Protein AF-0000000071787409 (afdb_homodimer)

Solvent-accessible surface area (backbone atoms only — not comparable to full-atom values): 23317 Å² total; per-residue (Å²): 134,88,81,73,80,70,86,72,80,82,72,90,63,82,72,82,90,47,89,62,49,61,48,17,50,48,37,31,58,46,39,42,51,20,50,46,18,20,45,41,45,39,50,51,53,50,37,60,71,74,30,92,80,53,79,80,55,63,77,54,65,66,53,66,60,54,74,80,38,68,48,27,45,28,8,42,43,54,35,57,45,56,38,66,57,50,63,77,43,40,67,61,53,49,51,45,46,62,70,66,55,61,41,92,86,47,35,63,58,53,50,49,53,53,52,51,60,63,45,66,90,48,87,52,69,21,50,53,51,49,49,52,51,49,46,44,52,52,27,50,54,37,36,76,71,70,41,78,70,43,52,60,53,40,41,48,50,53,27,52,48,31,52,74,69,41,46,19,41,56,36,36,74,56,66,29,68,69,50,50,60,75,59,64,52,61,45,43,52,51,47,42,49,52,48,24,53,54,46,49,47,53,46,52,48,46,71,73,56,66,110,133,88,80,75,78,70,87,68,77,82,71,89,63,82,72,84,90,48,88,60,49,60,48,17,50,50,37,32,58,45,38,43,50,20,50,47,18,20,44,43,44,39,49,51,52,49,37,60,71,74,28,91,79,54,78,80,56,64,76,54,65,66,54,67,59,55,76,82,38,69,49,27,45,30,9,41,44,54,34,57,45,57,37,67,58,50,63,77,41,41,67,59,53,50,51,45,46,62,71,67,56,62,41,93,86,48,35,62,58,52,49,51,55,52,52,50,61,64,46,66,88,49,86,51,68,21,49,52,52,49,50,53,51,50,46,44,53,51,27,51,54,36,37,76,70,71,42,78,69,41,53,62,54,40,42,48,52,53,28,50,48,31,53,72,70,42,45,19,43,55,36,35,76,57,66,29,67,70,51,49,61,78,60,63,53,61,46,45,50,50,47,42,50,52,48,23,54,54,47,48,46,52,47,54,49,46,70,72,55,66,108

Organism: Cervus elaphus hippelaphus (NCBI:txid46360)

Sequence (422 aa):
MASGQGPGPPGQGCGEPDPSSTSEEQVARDTEEVFRSYVFYRHQQEQEAEGAAAPTDPEMATLHPEPSSTMGQVGRQLAIIGDDINRRYDSEFQAMLQHLQPTAENAYEYFTKIASSLFESGINWGRVVALLGFGYRLALYVYQRGLTGFLGQVTRFVADFMLRRCIARWIAQRGGWVAALDLGNGPIRNVVIVLAVVLLGQFVVRRFFKSMASGQGPGPPGQGCGEPDPSSTSEEQVARDTEEVFRSYVFYRHQQEQEAEGAAAPTDPEMATLHPEPSSTMGQVGRQLAIIGDDINRRYDSEFQAMLQHLQPTAENAYEYFTKIASSLFESGINWGRVVALLGFGYRLALYVYQRGLTGFLGQVTRFVADFMLRRCIARWIAQRGGWVAALDLGNGPIRNVVIVLAVVLLGQFVVRRFFKS

pLDDT: mean 83.93, std 17.92, range [20.72, 97.75]

Nearest PDB structures (foldseek):
  7m5b-assembly2_C  TM=9.499E-01  e=1.109E-16  Homo sapiens
  5vwz-assembly1_A  TM=9.435E-01  e=1.532E-16  Homo sapiens
  8czg-assembly2_B  TM=9.681E-01  e=6.112E-16  Homo sapiens
  8czg-assembly4_D  TM=9.514E-01  e=3.060E-16  Homo sapiens
  7m5a-assembly1_A  TM=9.620E-01  e=7.698E-16  Homo sapiens

Foldseek 3Di:
DPPPPPDDDPDLPPDDPDVLVVQLVVLLVLLLLLLLLLLLLLVVLQDVVVDPPDPDLVLSVVSPRDCPDLSNLLSNLLNPACSVVCNVCVVVVLVVCVVVVDEPVCLLVVLLVVLCVLQVPHDDVLSLSVSSVVLSSSQVNRVVVPDPPVNVVSSVSSSVNCSRSCVSSVQSVVVHSSNSSPDHNVSNVVSVVVVVVVVVVVVCCCVPPVD/DCPPDPDDDPDLAPDDCDVLVVQLVVLLVLLLLLLLLLLLLLVVLQDVVVDPPDPDLVLSVVSPRDCPDLSNLLSNLLNPACSVVCNVCVVVVLVVCVVVVDEPVCLLVVLLVVLCVLQVPHDDVLSLSVSSVVLSSSQVNRVVVPDPPVNVVSSVSSSVNCSRSCVSSVQSVVVHSSNSSPDHNVSNVVSVVVVVVVVVVVVCCCVPPVD

InterPro domains:
  IPR002475 Bcl2-like [PS50062] (78-179)
  IPR020717 Apoptosis regulator, Bcl-2, BH1 motif, conserved site [PS01080] (118-136)
  IPR020726 Apoptosis regulator, Bcl-2, BH2 motif, conserved site [PS01258] (170-181)
  IPR020728 Apoptosis regulator, Bcl-2, BH3 motif, conserved site [PS01259] (74-88)
  IPR026298 Bcl-2 family [PR01862] (111-123)
  IPR026298 Bcl-2 family [PR01862] (124-152)
  IPR026298 Bcl-2 family [PR01862] (154-178)
  IPR026298 Bcl-2 family [PTHR11256] (10-198)
  IPR026298 Bcl-2 family [cd06845] (30-183)
  IPR036834 Bcl-2-like superfamily [G3DSA:1.10.437.10] (16-186)
  IPR036834 Bcl-2-like superfamily [SSF56854] (13-192)
  IPR046371 Bcl-2, Bcl-2 homology region 1-3 [PF00452] (78-177)
  IPR046371 Bcl-2, Bcl-2 homology region 1-3 [SM00337] (78-177)

Radius of gyration: 25.77 Å; Cα contacts (8 Å, |Δi|>4): 425; chains: 2; bounding box: 97×64×57 Å

Structure (mmCIF, N/CA/C/O backbone):
data_AF-0000000071787409-model_v1
#
loop_
_entity.id
_entity.type
_entity.pdbx_description
1 polymer 'Bcl-2 homologous antagonist/killer'
#
loop_
_atom_site.group_PDB
_atom_site.id
_atom_site.type_symbol
_atom_site.label_atom_id
_atom_site.label_alt_id
_atom_site.label_comp_id
_atom_site.label_asym_id
_atom_site.label_entity_id
_atom_site.label_seq_id
_atom_site.pdbx_PDB_ins_code
_atom_site.Cartn_x
_atom_site.Cartn_y
_atom_site.Cartn_z
_atom_site.occupancy
_atom_site.B_iso_or_equiv
_atom_site.auth_seq_id
_atom_site.auth_comp_id
_atom_site.auth_asym_id
_atom_site.auth_atom_id
_atom_site.pdbx_PDB_model_num
ATOM 1 N N . MET A 1 1 ? -44.688 20.656 -24.562 1 20.72 1 MET A N 1
ATOM 2 C CA . MET A 1 1 ? -44.781 20.469 -23.125 1 20.72 1 MET A CA 1
ATOM 3 C C . MET A 1 1 ? -43.375 20.469 -22.5 1 20.72 1 MET A C 1
ATOM 5 O O . MET A 1 1 ? -42.406 20.172 -23.172 1 20.72 1 MET A O 1
ATOM 9 N N . ALA A 1 2 ? -43.281 20.953 -21.094 1 26.25 2 ALA A N 1
ATOM 10 C CA . ALA A 1 2 ? -42.438 21.875 -20.375 1 26.25 2 ALA A CA 1
ATOM 11 C C . ALA A 1 2 ? -41.156 21.188 -19.906 1 26.25 2 ALA A C 1
ATOM 13 O O . ALA A 1 2 ? -41.188 20.25 -19.094 1 26.25 2 ALA A O 1
ATOM 14 N N . SER A 1 3 ? -40.094 20.969 -20.703 1 25.25 3 SER A N 1
ATOM 15 C CA . SER A 1 3 ? -38.844 20.203 -20.656 1 25.25 3 SER A CA 1
ATOM 16 C C . SER A 1 3 ? -37.969 20.625 -19.484 1 25.25 3 SER A C 1
ATOM 18 O O . SER A 1 3 ? -37.156 21.516 -19.625 1 25.25 3 SER A O 1
ATOM 20 N N . GLY A 1 4 ? -38.625 20.891 -18.281 1 27.28 4 GLY A N 1
ATOM 21 C CA . GLY A 1 4 ? -37.906 21.547 -17.188 1 27.28 4 GLY A CA 1
ATOM 22 C C . GLY A 1 4 ? -36.625 20.875 -16.828 1 27.28 4 GLY A C 1
ATOM 23 O O . GLY A 1 4 ? -36.531 19.641 -16.828 1 27.28 4 GLY A O 1
ATOM 24 N N . GLN A 1 5 ? -35.438 21.562 -17.016 1 28.45 5 GLN A N 1
ATOM 25 C CA . GLN A 1 5 ? -34 21.344 -16.797 1 28.45 5 GLN A CA 1
ATOM 26 C C . GLN A 1 5 ? -33.719 20.906 -15.359 1 28.45 5 GLN A C 1
ATOM 28 O O . GLN A 1 5 ? -34.125 21.578 -14.406 1 28.45 5 GLN A O 1
ATOM 33 N N . GLY A 1 6 ? -33.906 19.672 -15.008 1 30.31 6 GLY A N 1
ATOM 34 C CA . GLY A 1 6 ? -33.719 19.125 -13.672 1 30.31 6 GLY A CA 1
ATOM 35 C C . GLY A 1 6 ? -32.438 19.594 -13.008 1 30.31 6 GLY A C 1
ATOM 36 O O . GLY A 1 6 ? -31.531 20.078 -13.68 1 30.31 6 GLY A O 1
ATOM 37 N N . PRO A 1 7 ? -32.5 20.031 -11.68 1 36.06 7 PRO A N 1
ATOM 38 C CA . PRO A 1 7 ? -31.453 20.703 -10.898 1 36.06 7 PRO A CA 1
ATOM 39 C C . PRO A 1 7 ? -30.109 20 -10.984 1 36.06 7 PRO A C 1
ATOM 41 O O . PRO A 1 7 ? -30.047 18.797 -11.242 1 36.06 7 PRO A O 1
ATOM 44 N N . GLY A 1 8 ? -29.062 20.562 -11.602 1 32.53 8 GLY A N 1
ATOM 45 C CA . GLY A 1 8 ? -27.656 20.219 -11.766 1 32.53 8 GLY A CA 1
ATOM 46 C C . GLY A 1 8 ? -27.016 19.719 -10.484 1 32.53 8 GLY A C 1
ATOM 47 O O . GLY A 1 8 ? -27.594 19.844 -9.398 1 32.53 8 GLY A O 1
ATOM 48 N N . PRO A 1 9 ? -26.109 18.766 -10.461 1 36.03 9 PRO A N 1
ATOM 49 C CA . PRO A 1 9 ? -25.531 18.062 -9.32 1 36.03 9 PRO A CA 1
ATOM 50 C C . PRO A 1 9 ? -25.062 19 -8.211 1 36.03 9 PRO A C 1
ATOM 52 O O . PRO A 1 9 ? -24.719 20.156 -8.484 1 36.03 9 PRO A O 1
ATOM 55 N N . PRO A 1 10 ? -25.594 19.031 -6.996 1 37.06 10 PRO A N 1
ATOM 56 C CA . PRO A 1 10 ? -25.234 19.984 -5.938 1 37.06 10 PRO A CA 1
ATOM 57 C C . PRO A 1 10 ? -23.719 20.219 -5.855 1 37.06 10 PRO A C 1
ATOM 59 O O . PRO A 1 10 ? -22.938 19.328 -6.199 1 37.06 10 PRO A O 1
ATOM 62 N N . GLY A 1 11 ? -23.141 21.359 -6.199 1 35.88 11 GLY A N 1
ATOM 63 C CA . GLY A 1 11 ? -21.812 21.906 -6 1 35.88 11 GLY A CA 1
ATOM 64 C C . GLY A 1 11 ? -21.219 21.578 -4.637 1 35.88 11 GLY A C 1
ATOM 65 O O . GLY A 1 11 ? -21.953 21.438 -3.658 1 35.88 11 GLY A O 1
ATOM 66 N N . GLN A 1 12 ?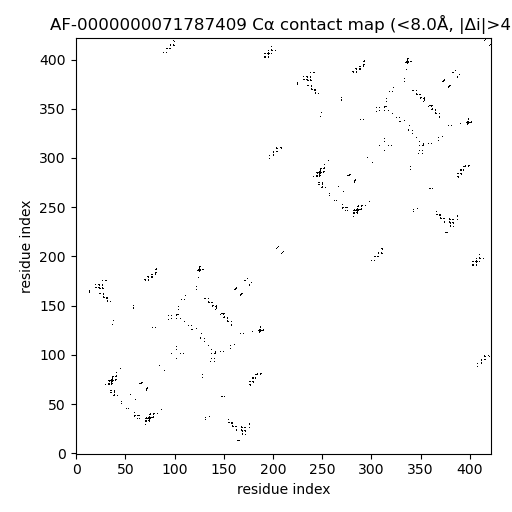 -20.188 20.781 -4.445 1 42.28 12 GLN A N 1
ATOM 67 C CA . GLN A 1 12 ? -19.453 20.281 -3.285 1 42.28 12 GLN A CA 1
ATOM 68 C C . GLN A 1 12 ? -19.312 21.375 -2.223 1 42.28 12 GLN A C 1
ATOM 70 O O . GLN A 1 12 ? -18.219 21.641 -1.729 1 42.28 12 GLN A O 1
ATOM 75 N N . GLY A 1 13 ? -19.781 22.594 -2.258 1 42.5 13 GLY A N 1
ATOM 76 C CA . GLY A 1 13 ? -19.75 23.656 -1.267 1 42.5 13 GLY A CA 1
ATOM 77 C C . GLY A 1 13 ? -20.219 23.219 0.102 1 42.5 13 GLY A C 1
ATOM 78 O O . GLY A 1 13 ? -20.984 22.25 0.218 1 42.5 13 GLY A O 1
ATOM 79 N N . CYS A 1 14 ? -19.141 23.359 1.232 1 53.94 14 CYS A N 1
ATOM 80 C CA . CYS A 1 14 ? -19.547 23.297 2.633 1 53.94 14 CYS A CA 1
ATOM 81 C C . CYS A 1 14 ? -20.922 23.922 2.828 1 53.94 14 CYS A C 1
ATOM 83 O O . CYS A 1 14 ? -21.141 25.078 2.467 1 53.94 14 CYS A O 1
ATOM 85 N N . GLY A 1 15 ? -21.953 23.406 2.539 1 46.09 15 GLY A N 1
ATOM 86 C CA . GLY A 1 15 ? -23.328 23.891 2.707 1 46.09 15 GLY A CA 1
ATOM 87 C C . GLY A 1 15 ? -23.469 24.875 3.859 1 46.09 15 GLY A C 1
ATOM 88 O O . GLY A 1 15 ? -22.516 25.125 4.59 1 46.09 15 GLY A O 1
ATOM 89 N N . GLU A 1 16 ? -24.766 25.312 4.406 1 47.59 16 GLU A N 1
ATOM 90 C CA . GLU A 1 16 ? -25.375 26.344 5.227 1 47.59 16 GLU A CA 1
ATOM 91 C C . GLU A 1 16 ? -24.812 26.328 6.645 1 47.59 16 GLU A C 1
ATOM 93 O O . GLU A 1 16 ? -24.5 25.266 7.184 1 47.59 16 GLU A O 1
ATOM 98 N N . PRO A 1 17 ? -24.469 27.547 7.387 1 48.78 17 PRO A N 1
ATOM 99 C CA . PRO A 1 17 ? -23.922 27.828 8.719 1 48.78 17 PRO A CA 1
ATOM 100 C C . PRO A 1 17 ? -24.75 27.188 9.836 1 48.78 17 PRO A C 1
ATOM 102 O O . PRO A 1 17 ? -25.906 27.547 10.055 1 48.78 17 PRO A O 1
ATOM 105 N N . ASP A 1 18 ? -25.125 26.031 9.922 1 51.03 18 ASP A N 1
ATOM 106 C CA . ASP A 1 18 ? -25.891 25.516 11.055 1 51.03 18 ASP A CA 1
ATOM 107 C C . ASP A 1 18 ? -25.016 25.406 12.305 1 51.03 18 ASP A C 1
ATOM 109 O O . ASP A 1 18 ? -23.797 25.438 12.219 1 51.03 18 ASP A O 1
ATOM 113 N N . PRO A 1 19 ? -25.5 25.25 13.609 1 53.78 19 PRO A N 1
ATOM 114 C CA . PRO A 1 19 ? -24.859 25.016 14.906 1 53.78 19 PRO A CA 1
ATOM 115 C C . PRO A 1 19 ? -23.547 24.266 14.773 1 53.78 19 PRO A C 1
ATOM 117 O O . PRO A 1 19 ? -22.75 24.25 15.719 1 53.78 19 PRO A O 1
ATOM 120 N N . SER A 1 20 ? -23.234 23.641 13.617 1 60.47 20 SER A N 1
ATOM 121 C CA . SER A 1 20 ? -22.078 22.844 13.242 1 60.47 20 SER A CA 1
ATOM 122 C C . SER A 1 20 ? -20.859 23.719 13.008 1 60.47 20 SER A C 1
ATOM 124 O O . SER A 1 20 ? -19.719 23.234 13.039 1 60.47 20 SER A O 1
ATOM 126 N N . SER A 1 21 ? -21.141 25.016 13.094 1 71.5 21 SER A N 1
ATOM 127 C CA . SER A 1 21 ? -20.078 25.969 12.766 1 71.5 21 SER A CA 1
ATOM 128 C C . SER A 1 21 ? -19.141 26.203 13.945 1 71.5 21 SER A C 1
ATOM 130 O O . SER A 1 21 ? -17.922 26.266 13.773 1 71.5 21 SER A O 1
ATOM 132 N N . THR A 1 22 ? -19.812 26.172 15.234 1 80.69 22 THR A N 1
ATOM 133 C CA . THR A 1 22 ? -18.969 26.391 16.406 1 80.69 22 THR A CA 1
ATOM 134 C C . THR A 1 22 ? -18.062 25.203 16.656 1 80.69 22 THR A C 1
ATOM 136 O O . THR A 1 22 ? -16.875 25.375 16.953 1 80.69 22 THR A O 1
ATOM 139 N N . SER A 1 23 ? -18.688 24.047 16.531 1 88.12 23 SER A N 1
ATOM 140 C CA . SER A 1 23 ? -17.891 22.859 16.766 1 88.12 23 SER A CA 1
ATOM 141 C C . SER A 1 23 ? -16.797 22.719 15.703 1 88.12 23 SER A C 1
ATOM 143 O O . SER A 1 23 ? -15.672 22.328 16.016 1 88.12 23 SER A O 1
ATOM 145 N N . GLU A 1 24 ? -17.156 23.125 14.555 1 89.12 24 GLU A N 1
ATOM 146 C CA . GLU A 1 24 ? -16.203 23.078 13.453 1 89.12 24 GLU A CA 1
ATOM 147 C C . GLU A 1 24 ? -15.039 24.031 13.688 1 89.12 24 GLU A C 1
ATOM 149 O O . GLU A 1 24 ? -13.883 23.672 13.453 1 89.12 24 GLU A O 1
ATOM 154 N N . GLU A 1 25 ? -15.383 25.172 14.18 1 87.44 25 GLU A N 1
ATOM 155 C CA . GLU A 1 25 ? -14.352 26.172 14.469 1 87.44 25 GLU A CA 1
ATOM 156 C C . GLU A 1 25 ? -13.453 25.719 15.609 1 87.44 25 GLU A C 1
ATOM 158 O O . GLU A 1 25 ? -12.25 25.984 15.602 1 87.44 25 GLU A O 1
ATOM 163 N N . GLN A 1 26 ? -14.094 25.078 16.531 1 90.31 26 GLN A N 1
ATOM 164 C CA . GLN A 1 26 ? -13.305 24.562 17.641 1 90.31 26 GLN A CA 1
ATOM 165 C C . GLN A 1 26 ? -12.312 23.5 17.172 1 90.31 26 GLN A C 1
ATOM 167 O O . GLN A 1 26 ? -11.164 23.469 17.609 1 90.31 26 GLN A O 1
ATOM 172 N N . VAL A 1 27 ? -12.805 22.609 16.344 1 93.5 27 VAL A N 1
ATOM 173 C CA . VAL A 1 27 ? -11.938 21.578 15.797 1 93.5 27 VAL A CA 1
ATOM 174 C C . VAL A 1 27 ? -10.781 22.219 15.039 1 93.5 27 VAL A C 1
ATOM 176 O O . VAL A 1 27 ? -9.633 21.766 15.133 1 93.5 27 VAL A O 1
ATOM 179 N N . ALA A 1 28 ? -11.047 23.281 14.336 1 90.12 28 ALA A N 1
ATOM 180 C CA . ALA A 1 28 ? -10.008 23.969 13.578 1 90.12 28 ALA A CA 1
ATOM 181 C C . ALA A 1 28 ? -8.969 24.578 14.516 1 90.12 28 ALA A C 1
ATOM 183 O O . ALA A 1 28 ? -7.766 24.516 14.242 1 90.12 28 ALA A O 1
ATOM 184 N N . ARG A 1 29 ? -9.406 25.141 15.555 1 89.5 29 ARG A N 1
ATOM 185 C CA . ARG A 1 29 ? -8.492 25.703 16.547 1 89.5 29 ARG A CA 1
ATOM 186 C C . ARG A 1 29 ? -7.672 24.609 17.219 1 89.5 29 ARG A C 1
ATOM 188 O O . ARG A 1 29 ? -6.461 24.75 17.391 1 89.5 29 ARG A O 1
ATOM 195 N N . ASP A 1 30 ? -8.344 23.594 17.547 1 94.5 30 ASP A N 1
ATOM 196 C CA . ASP A 1 30 ? -7.68 22.453 18.172 1 94.5 30 ASP A CA 1
ATOM 197 C C . ASP A 1 30 ? -6.645 21.828 17.234 1 94.5 30 ASP A C 1
ATOM 199 O O . ASP A 1 30 ? -5.66 21.25 17.703 1 94.5 30 ASP A O 1
ATOM 203 N N . THR A 1 31 ? -6.898 21.922 15.938 1 96.31 31 THR A N 1
ATOM 204 C CA . THR A 1 31 ? -6.027 21.328 14.938 1 96.31 31 THR A CA 1
ATOM 205 C C . THR A 1 31 ? -4.602 21.859 15.07 1 96.31 31 THR A C 1
ATOM 207 O O . THR A 1 31 ? -3.639 21.094 14.922 1 96.31 31 THR A O 1
ATOM 210 N N . GLU A 1 32 ? -4.461 23.109 15.32 1 94 32 GLU A N 1
ATOM 211 C CA . GLU A 1 32 ? -3.127 23.688 15.453 1 94 32 GLU A CA 1
ATOM 212 C C . GLU A 1 32 ? -2.357 23.062 16.609 1 94 32 GLU A C 1
ATOM 214 O O . GLU A 1 32 ? -1.188 22.703 16.453 1 94 32 GLU A O 1
ATOM 219 N N . GLU A 1 33 ? -3.057 22.953 17.719 1 92.31 33 GLU A N 1
ATOM 220 C CA . GLU A 1 33 ? -2.414 22.328 18.875 1 92.31 33 GLU A CA 1
ATOM 221 C C . GLU A 1 33 ? -2.113 20.859 18.609 1 92.31 33 GLU A C 1
ATOM 223 O O . GLU A 1 33 ? -1.041 20.375 18.969 1 92.31 33 GLU A O 1
ATOM 228 N N . VAL A 1 34 ? -3.053 20.156 18.016 1 95.69 34 VAL A N 1
ATOM 229 C CA . VAL A 1 34 ? -2.877 18.75 17.703 1 95.69 34 VAL A CA 1
ATOM 230 C C . VAL A 1 34 ? -1.672 18.578 16.781 1 95.69 34 VAL A C 1
ATOM 232 O O . VAL A 1 34 ? -0.824 17.703 17.016 1 95.69 34 VAL A O 1
ATOM 235 N N . PHE A 1 35 ? -1.561 19.375 15.789 1 96.19 35 PHE A N 1
ATOM 236 C CA . PHE A 1 35 ? -0.476 19.25 14.82 1 96.19 35 PHE A CA 1
ATOM 237 C C . PHE A 1 35 ? 0.866 19.578 15.469 1 96.19 35 PHE A C 1
ATOM 239 O O . PHE A 1 35 ? 1.861 18.891 15.211 1 96.19 35 PHE A O 1
ATOM 246 N N . ARG A 1 36 ? 0.934 20.594 16.281 1 92 36 ARG A N 1
ATOM 247 C CA . ARG A 1 36 ? 2.176 20.922 16.984 1 92 36 ARG A CA 1
ATOM 248 C C . ARG A 1 36 ? 2.633 19.781 17.875 1 92 36 ARG A C 1
ATOM 250 O O . ARG A 1 36 ? 3.818 19.438 17.906 1 92 36 ARG A O 1
ATOM 257 N N . SER A 1 37 ? 1.682 19.266 18.562 1 92.88 37 SER A N 1
ATOM 258 C CA . SER A 1 37 ? 2.014 18.109 19.391 1 92.88 37 SER A CA 1
ATOM 259 C C . SER A 1 37 ? 2.465 16.938 18.531 1 92.88 37 SER A C 1
ATOM 261 O O . SER A 1 37 ? 3.434 16.25 18.875 1 92.88 37 SER A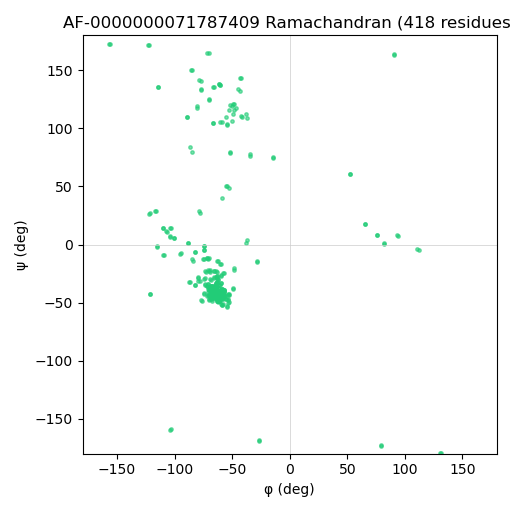 O 1
ATOM 263 N N . TYR A 1 38 ? 1.75 16.672 17.469 1 95.12 38 TYR A N 1
ATOM 264 C CA . TYR A 1 38 ? 2.117 15.617 16.531 1 95.12 38 TYR A CA 1
ATOM 265 C C . TYR A 1 38 ? 3.557 15.789 16.062 1 95.12 38 TYR A C 1
ATOM 267 O O . TYR A 1 38 ? 4.336 14.828 16.062 1 95.12 38 TYR A O 1
ATOM 275 N N . VAL A 1 39 ? 3.92 16.938 15.648 1 93.25 39 VAL A N 1
ATOM 276 C CA . VAL A 1 39 ? 5.242 17.25 15.117 1 93.25 39 VAL A CA 1
ATOM 277 C C . VAL A 1 39 ? 6.301 17.016 16.188 1 93.25 39 VAL A C 1
ATOM 279 O O . VAL A 1 39 ? 7.348 16.422 15.922 1 93.25 39 VAL A O 1
ATOM 282 N N . PHE A 1 40 ? 5.996 17.484 17.312 1 90.19 40 PHE A N 1
ATOM 283 C CA . PHE A 1 40 ? 6.93 17.344 18.422 1 90.19 40 PHE A CA 1
ATOM 284 C C . PHE A 1 40 ? 7.242 15.867 18.688 1 90.19 40 PHE A C 1
ATOM 286 O O . PHE A 1 40 ? 8.406 15.477 18.719 1 90.19 40 PHE A O 1
ATOM 293 N N . TYR A 1 41 ? 6.234 15.125 18.812 1 90.31 41 TYR A N 1
ATOM 294 C CA . TYR A 1 41 ? 6.422 13.719 19.156 1 90.31 41 TYR A CA 1
ATOM 295 C C . TYR A 1 41 ? 7.023 12.945 17.984 1 90.31 41 TYR A C 1
ATOM 297 O O . TYR A 1 41 ? 7.867 12.07 18.188 1 90.31 41 TYR A O 1
ATOM 305 N N . ARG A 1 42 ? 6.582 13.227 16.828 1 91.62 42 ARG A N 1
ATOM 306 C CA . ARG A 1 42 ? 7.148 12.57 15.648 1 91.62 42 ARG A CA 1
ATOM 307 C C . ARG A 1 42 ? 8.633 12.875 15.516 1 91.62 42 ARG A C 1
ATOM 309 O O . ARG A 1 42 ? 9.43 11.977 15.227 1 91.62 42 ARG A O 1
ATOM 316 N N . HIS A 1 43 ? 8.977 14.062 15.695 1 88 43 HIS A N 1
ATOM 317 C CA . HIS A 1 43 ? 10.383 14.461 15.633 1 88 43 HIS A CA 1
ATOM 318 C C . HIS A 1 43 ? 11.203 13.758 16.703 1 88 43 HIS A C 1
ATOM 320 O O . HIS A 1 43 ? 12.328 13.32 16.453 1 88 43 HIS A O 1
ATOM 326 N N . GLN A 1 44 ? 10.648 13.688 17.875 1 86.12 44 GLN A N 1
ATOM 327 C CA . GLN A 1 44 ? 11.312 13.008 18.969 1 86.12 44 GLN A CA 1
ATOM 328 C C . GLN A 1 44 ? 11.57 11.539 18.641 1 86.12 44 GLN A C 1
ATOM 330 O O . GLN A 1 44 ? 12.648 11.016 18.922 1 86.12 44 GLN A O 1
ATOM 335 N N . GLN A 1 45 ? 10.609 10.93 18.047 1 86.12 45 GLN A N 1
ATOM 336 C CA . GLN A 1 45 ? 10.742 9.539 17.641 1 86.12 45 GLN A CA 1
ATOM 337 C C . GLN A 1 45 ? 11.859 9.367 16.609 1 86.12 45 GLN A C 1
ATOM 339 O O . GLN A 1 45 ? 12.625 8.406 16.672 1 86.12 45 GLN A O 1
ATOM 344 N N . GLU A 1 46 ? 11.914 10.266 15.719 1 84.31 46 GLU A N 1
ATOM 345 C CA . GLU A 1 46 ? 12.938 10.203 14.672 1 84.31 46 GLU A CA 1
ATOM 346 C C . GLU A 1 46 ? 14.336 10.422 15.258 1 84.31 46 GLU A C 1
ATOM 348 O O . GLU A 1 46 ? 15.289 9.773 14.836 1 84.31 46 GLU A O 1
ATOM 353 N N . GLN A 1 47 ? 14.453 11.328 16.156 1 81.44 47 GLN A N 1
ATOM 354 C CA . GLN A 1 47 ? 15.734 11.602 16.797 1 81.44 47 GLN A CA 1
ATOM 355 C C . GLN A 1 47 ? 16.219 10.398 17.609 1 81.44 47 GLN A C 1
ATOM 357 O O . GLN A 1 47 ? 17.422 10.102 17.625 1 81.44 47 GLN A O 1
ATOM 362 N N . GLU A 1 48 ? 15.297 9.773 18.172 1 79.88 48 GLU A N 1
ATOM 363 C CA . GLU A 1 48 ? 15.641 8.586 18.953 1 79.88 48 GLU A CA 1
ATOM 364 C C . GLU A 1 48 ? 16.125 7.457 18.047 1 79.88 48 GLU A C 1
ATOM 366 O O . GLU A 1 48 ? 17.047 6.719 18.406 1 79.88 48 GLU A O 1
ATOM 371 N N . ALA A 1 49 ? 15.539 7.355 16.969 1 77 49 ALA A N 1
ATOM 372 C CA . ALA A 1 49 ? 15.914 6.312 16.016 1 77 49 ALA A CA 1
ATOM 373 C C . ALA A 1 49 ? 17.281 6.594 15.406 1 77 49 ALA A C 1
ATOM 375 O O . ALA A 1 49 ? 18.047 5.664 15.117 1 77 49 ALA A O 1
ATOM 376 N N . GLU A 1 50 ? 17.5 7.867 15.039 1 73.5 50 GLU A N 1
ATOM 377 C CA . GLU A 1 50 ? 18.781 8.266 14.461 1 73.5 50 GLU A CA 1
ATOM 378 C C . GLU A 1 50 ? 19.891 8.258 15.516 1 73.5 50 GLU A C 1
ATOM 380 O O . GLU A 1 50 ? 21.078 8.164 15.18 1 73.5 50 GLU A O 1
ATOM 385 N N . GLY A 1 51 ? 19.516 8.164 16.625 1 64.62 51 GLY A N 1
ATOM 386 C CA . GLY A 1 51 ? 20.5 8.18 17.703 1 64.62 51 GLY A CA 1
ATOM 387 C C . GLY A 1 51 ? 20.781 9.57 18.234 1 64.62 51 GLY A C 1
ATOM 388 O O . GLY A 1 51 ? 20.297 10.562 17.672 1 64.62 51 GLY A O 1
ATOM 389 N N . ALA A 1 52 ? 21.469 9.719 19.531 1 57.12 52 ALA A N 1
ATOM 390 C CA . ALA A 1 52 ? 21.781 10.875 20.375 1 57.12 52 ALA A CA 1
ATOM 391 C C . ALA A 1 52 ? 22.406 12 19.562 1 57.12 52 ALA A C 1
ATOM 393 O O . ALA A 1 52 ? 22.297 13.172 19.906 1 57.12 52 ALA A O 1
ATOM 394 N N . ALA A 1 53 ? 22.984 11.773 18.438 1 51.41 53 ALA A N 1
ATOM 395 C CA . ALA A 1 53 ? 23.812 12.781 17.766 1 51.41 53 ALA A CA 1
ATOM 396 C C . ALA A 1 53 ? 22.969 13.664 16.859 1 51.41 53 ALA A C 1
ATOM 398 O O . ALA A 1 53 ? 23.484 14.594 16.219 1 51.41 53 ALA A O 1
ATOM 399 N N . ALA A 1 54 ? 21.703 13.461 16.812 1 57.81 54 ALA A N 1
ATOM 400 C CA . ALA A 1 54 ? 20.969 14.273 15.836 1 57.81 54 ALA A CA 1
ATOM 401 C C . ALA A 1 54 ? 20.703 15.672 16.375 1 57.81 54 ALA A C 1
ATOM 403 O O . ALA A 1 54 ? 20.281 15.828 17.531 1 57.81 54 ALA A O 1
ATOM 404 N N . PRO A 1 55 ? 21.219 16.75 15.711 1 53.84 55 PRO A N 1
ATOM 405 C CA . PRO A 1 55 ? 21.031 18.094 16.219 1 53.84 55 PRO A CA 1
ATOM 406 C C . PRO A 1 55 ? 19.578 18.406 16.578 1 53.84 55 PRO A C 1
ATOM 408 O O . PRO A 1 55 ? 18.672 18 15.844 1 53.84 55 PRO A O 1
ATOM 411 N N . THR A 1 56 ? 19.422 18.734 17.844 1 56.06 56 THR A N 1
ATOM 412 C CA . THR A 1 56 ? 18.125 19.203 18.312 1 56.06 56 THR A CA 1
ATOM 413 C C . THR A 1 56 ? 17.641 20.391 17.484 1 56.06 56 THR A C 1
ATOM 415 O O . THR A 1 56 ? 18.359 21.359 17.281 1 56.06 56 THR A O 1
ATOM 418 N N . ASP A 1 57 ? 16.641 20.203 16.516 1 59 57 ASP A N 1
ATOM 419 C CA . ASP A 1 57 ? 16.047 21.281 15.75 1 59 57 ASP A CA 1
ATOM 420 C C . ASP A 1 57 ? 15.359 22.297 16.672 1 59 57 ASP A C 1
ATOM 422 O O . ASP A 1 57 ? 14.398 21.953 17.375 1 59 57 ASP A O 1
ATOM 426 N N . PRO A 1 58 ? 15.922 23.484 16.906 1 60.78 58 PRO A N 1
ATOM 427 C CA . PRO A 1 58 ? 15.43 24.5 17.828 1 60.78 58 PRO A CA 1
ATOM 428 C C . PRO A 1 58 ? 13.945 24.812 17.656 1 60.78 58 PRO A C 1
ATOM 430 O O . PRO A 1 58 ? 13.258 25.125 18.625 1 60.78 58 PRO A O 1
ATOM 433 N N . GLU A 1 59 ? 13.531 24.828 16.422 1 64.31 59 GLU A N 1
ATOM 434 C CA . GLU A 1 59 ? 12.125 25.156 16.203 1 64.31 59 GLU A CA 1
ATOM 435 C C . GLU A 1 59 ? 11.219 24.109 16.844 1 64.31 59 GLU A C 1
ATOM 437 O O . GLU A 1 59 ? 10.148 24.438 17.359 1 64.31 59 GLU A O 1
ATOM 442 N N . MET A 1 60 ? 11.75 22.953 16.906 1 65.75 60 MET A N 1
ATOM 443 C CA . MET A 1 60 ? 10.969 21.859 17.5 1 65.75 60 MET A CA 1
ATOM 444 C C . MET A 1 60 ? 11.023 21.922 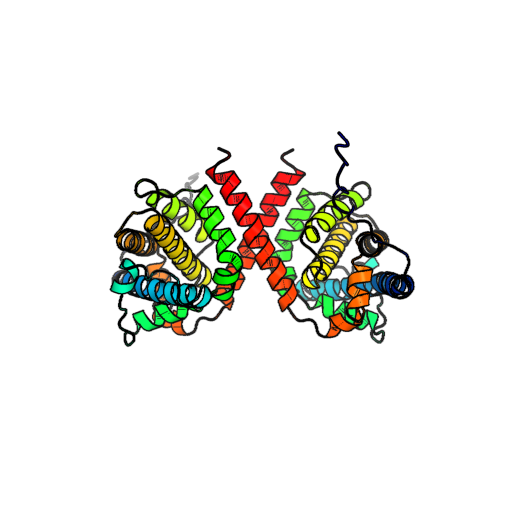19.016 1 65.75 60 MET A C 1
ATOM 446 O O . MET A 1 60 ? 10.07 21.531 19.703 1 65.75 60 MET A O 1
ATOM 450 N N . ALA A 1 61 ? 12.055 22.438 19.422 1 63.5 61 ALA A N 1
ATOM 451 C CA . ALA A 1 61 ? 12.266 22.516 20.875 1 63.5 61 ALA A CA 1
ATOM 452 C C . ALA A 1 61 ? 11.312 23.516 21.516 1 63.5 61 ALA A C 1
ATOM 454 O O . ALA A 1 61 ? 11.008 23.438 22.703 1 63.5 61 ALA A O 1
ATOM 455 N N . THR A 1 62 ? 10.852 24.422 20.656 1 63.59 62 THR A N 1
ATOM 456 C CA . THR A 1 62 ? 9.984 25.469 21.172 1 63.59 62 THR A CA 1
ATOM 457 C C . THR A 1 62 ? 8.539 24.984 21.25 1 63.59 62 THR A C 1
ATOM 459 O O . THR A 1 62 ? 7.715 25.594 21.938 1 63.59 62 THR A O 1
ATOM 462 N N . LEU A 1 63 ? 8.117 23.891 20.656 1 69.19 63 LEU A N 1
ATOM 463 C CA . LEU A 1 63 ? 6.734 23.438 20.578 1 69.19 63 LEU A CA 1
ATOM 464 C C . LEU A 1 63 ? 6.273 22.875 21.922 1 69.19 63 LEU A C 1
ATOM 466 O O . LEU A 1 63 ? 5.109 23.031 22.297 1 69.19 63 LEU A O 1
ATOM 470 N N . HIS A 1 64 ? 7.125 22.812 22.984 1 66.75 64 HIS A N 1
ATOM 471 C CA . HIS A 1 64 ? 6.895 22.219 24.297 1 66.75 64 HIS A CA 1
ATOM 472 C C . HIS A 1 64 ? 5.41 21.953 24.516 1 66.75 64 HIS A C 1
ATOM 474 O O . HIS A 1 64 ? 4.727 22.734 25.188 1 66.75 64 HIS A O 1
ATOM 480 N N . PRO A 1 65 ? 4.973 20.891 23.828 1 66.56 65 PRO A N 1
ATOM 481 C CA . PRO A 1 65 ? 3.553 20.609 24.062 1 66.56 65 PRO A CA 1
ATOM 482 C C . PRO A 1 65 ? 3.252 20.297 25.531 1 66.56 65 PRO A C 1
ATOM 484 O O . PRO A 1 65 ? 4.129 19.828 26.25 1 66.56 65 PRO A O 1
ATOM 487 N N . GLU A 1 66 ? 2.119 20.891 26 1 71.69 66 GLU A N 1
ATOM 488 C CA . GLU A 1 66 ? 1.637 20.531 27.328 1 71.69 66 GLU A CA 1
ATOM 489 C C . GLU A 1 66 ? 1.168 19.078 27.375 1 71.69 66 GLU A C 1
ATOM 491 O O . GLU A 1 66 ? 0.081 18.75 26.891 1 71.69 66 GLU A O 1
ATOM 496 N N . PRO A 1 67 ? 1.942 18.25 27.953 1 71.25 67 PRO A N 1
ATOM 497 C CA . PRO A 1 67 ? 1.615 16.828 27.922 1 71.25 67 PRO A CA 1
ATOM 498 C C . PRO A 1 67 ? 0.264 16.516 28.562 1 71.25 67 PRO A C 1
ATOM 500 O O . PRO A 1 67 ? -0.348 15.492 28.25 1 71.25 67 PRO A O 1
ATOM 503 N N . SER A 1 68 ? -0.179 17.391 29.266 1 81.56 68 SER A N 1
ATOM 504 C CA . SER A 1 68 ? -1.397 17.078 30.016 1 81.56 68 SER A CA 1
ATOM 505 C C . SER A 1 68 ? -2.637 17.547 29.25 1 81.56 68 SER A C 1
ATOM 507 O O . SER A 1 68 ? -3.756 17.141 29.562 1 81.56 68 SER A O 1
ATOM 509 N N . SER A 1 69 ? -2.406 18.219 28.234 1 90.38 69 SER A N 1
ATOM 510 C CA . SER A 1 69 ? -3.574 18.688 27.5 1 90.38 69 SER A CA 1
ATOM 511 C C . SER A 1 69 ? -4.168 17.578 26.641 1 90.38 69 SER A C 1
ATOM 513 O O . SER A 1 69 ? -3.447 16.703 26.172 1 90.38 69 SER A O 1
ATOM 515 N N . THR A 1 70 ? -5.441 17.531 26.578 1 93.69 70 THR A N 1
ATOM 516 C CA . THR A 1 70 ? -6.137 16.531 25.781 1 93.69 70 THR A CA 1
ATOM 517 C C . THR A 1 70 ? -5.672 16.578 24.328 1 93.69 70 THR A C 1
ATOM 519 O O . THR A 1 70 ? -5.383 15.539 23.719 1 93.69 70 THR A O 1
ATOM 522 N N . MET A 1 71 ? -5.586 17.75 23.734 1 93.81 71 MET A N 1
ATOM 523 C CA . MET A 1 71 ? -5.141 17.906 22.359 1 93.81 71 MET A CA 1
ATOM 524 C C . MET A 1 71 ? -3.686 17.469 22.203 1 93.81 71 MET A C 1
ATOM 526 O O . MET A 1 71 ? -3.299 16.938 21.156 1 93.81 71 MET A O 1
ATOM 530 N N . GLY A 1 72 ? -2.936 17.703 23.25 1 93.75 72 GLY A N 1
ATOM 531 C CA . GLY A 1 72 ? -1.574 17.188 23.266 1 93.75 72 GLY A CA 1
ATOM 532 C C . GLY A 1 72 ? -1.503 15.672 23.203 1 93.75 72 GLY A C 1
ATOM 533 O O . GLY A 1 72 ? -0.685 15.117 22.469 1 93.75 72 GLY A O 1
ATOM 534 N N . GLN A 1 73 ? -2.33 15.031 23.938 1 95.06 73 GLN A N 1
ATOM 535 C CA . GLN A 1 73 ? -2.396 13.57 23.938 1 95.06 73 GLN A CA 1
ATOM 536 C C . GLN A 1 73 ? -2.854 13.047 22.578 1 95.06 73 GLN A C 1
ATOM 538 O O . GLN A 1 73 ? -2.389 12 22.125 1 95.06 73 GLN A O 1
ATOM 543 N N . VAL A 1 74 ? -3.76 13.758 22 1 96.88 74 VAL A N 1
ATOM 544 C CA . VAL A 1 74 ? -4.238 13.391 20.672 1 96.88 74 VAL A CA 1
ATOM 545 C C . VAL A 1 74 ? -3.086 13.445 19.672 1 96.88 74 VAL A C 1
ATOM 547 O O . VAL A 1 74 ? -2.879 12.508 18.891 1 96.88 74 VAL A O 1
ATOM 550 N N . GLY A 1 75 ? -2.328 14.516 19.719 1 96.25 75 GLY A N 1
ATOM 551 C CA . GLY A 1 75 ? -1.167 14.633 18.859 1 96.25 75 GLY A CA 1
ATOM 552 C C . GLY A 1 75 ? -0.168 13.508 19.047 1 96.25 75 GLY A C 1
ATOM 553 O O . GLY A 1 75 ? 0.36 12.961 18.062 1 96.25 75 GLY A O 1
ATOM 554 N N . ARG A 1 76 ? 0.035 13.156 20.25 1 94.25 76 ARG A N 1
ATOM 555 C CA . ARG A 1 76 ? 0.941 12.055 20.578 1 94.25 76 ARG A CA 1
ATOM 556 C C . ARG A 1 76 ? 0.428 10.742 20.016 1 94.25 76 ARG A C 1
ATOM 558 O O . ARG A 1 76 ? 1.193 9.969 19.422 1 94.25 76 ARG A O 1
ATOM 565 N N . GLN A 1 77 ? -0.854 10.492 20.203 1 96.25 77 GLN A N 1
ATOM 566 C CA . GLN A 1 77 ? -1.464 9.273 19.688 1 96.25 77 GLN A CA 1
ATOM 567 C C . GLN A 1 77 ? -1.336 9.203 18.172 1 96.25 77 GLN A C 1
ATOM 569 O O . GLN A 1 77 ? -0.983 8.156 17.609 1 96.25 77 GLN A O 1
ATOM 574 N N . LEU A 1 78 ? -1.6 10.258 17.5 1 97.5 78 LEU A N 1
ATOM 575 C CA . LEU A 1 78 ? -1.542 10.289 16.047 1 97.5 78 LEU A CA 1
ATOM 576 C C . LEU A 1 78 ? -0.113 10.086 15.555 1 97.5 78 LEU A C 1
ATOM 578 O O . LEU A 1 78 ? 0.104 9.508 14.484 1 97.5 78 LEU A O 1
ATOM 582 N N . ALA A 1 79 ? 0.86 10.492 16.375 1 95.69 79 ALA A N 1
ATOM 583 C CA . ALA A 1 79 ? 2.266 10.336 16.016 1 95.69 79 ALA A CA 1
ATOM 584 C C . ALA A 1 79 ? 2.697 8.875 16.094 1 95.69 79 ALA A C 1
ATOM 586 O O . ALA A 1 79 ? 3.664 8.469 15.453 1 95.69 79 ALA A O 1
ATOM 587 N N . ILE A 1 80 ? 1.981 8.125 16.891 1 95.19 80 ILE A N 1
ATOM 588 C CA . ILE A 1 80 ? 2.279 6.703 17.047 1 95.19 80 ILE A CA 1
ATOM 589 C C . ILE A 1 80 ? 1.738 5.926 15.852 1 95.19 80 ILE A C 1
ATOM 591 O O . ILE A 1 80 ? 2.346 4.941 15.414 1 95.19 80 ILE A O 1
ATOM 595 N N . ILE A 1 81 ? 0.702 6.41 15.336 1 95.44 81 ILE A N 1
ATOM 596 C CA . ILE A 1 81 ? 0.059 5.746 14.203 1 95.44 81 ILE A CA 1
ATOM 597 C C . ILE A 1 81 ? 0.936 5.875 12.961 1 95.44 81 ILE A C 1
ATOM 599 O O . ILE A 1 81 ? 1.347 6.977 12.594 1 95.44 81 ILE A O 1
ATOM 603 N N . GLY A 1 82 ? 1.263 4.699 12.352 1 91.81 82 GLY A N 1
ATOM 604 C CA . GLY A 1 82 ? 2.061 4.703 11.133 1 91.81 82 GLY A CA 1
ATOM 605 C C . GLY A 1 82 ? 3.531 4.977 11.383 1 91.81 82 GLY A C 1
ATOM 606 O O . GLY A 1 82 ? 4.285 5.246 10.445 1 91.81 82 GLY A O 1
ATOM 607 N N . ASP A 1 83 ? 3.932 5.012 12.609 1 91.56 83 ASP A N 1
ATOM 608 C CA . ASP A 1 83 ? 5.316 5.309 12.969 1 91.56 83 ASP A CA 1
ATOM 609 C C . ASP A 1 83 ? 6.277 4.328 12.312 1 91.56 83 ASP A C 1
ATOM 611 O O . ASP A 1 83 ? 7.336 4.727 11.812 1 91.56 83 ASP A O 1
ATOM 615 N N . ASP A 1 84 ? 5.922 3.088 12.234 1 90.38 84 ASP A N 1
ATOM 616 C CA . ASP A 1 84 ? 6.77 2.074 11.617 1 90.38 84 ASP A CA 1
ATOM 617 C C . ASP A 1 84 ? 6.996 2.369 10.141 1 90.38 84 ASP A C 1
ATOM 619 O O . ASP A 1 84 ? 8.117 2.248 9.641 1 90.38 84 ASP A O 1
ATOM 623 N N . ILE A 1 85 ? 5.973 2.738 9.461 1 91.81 85 ILE A N 1
ATOM 624 C CA . ILE A 1 85 ? 6.066 3.07 8.039 1 91.81 85 ILE A CA 1
ATOM 625 C C . ILE A 1 85 ? 6.961 4.293 7.855 1 91.81 85 ILE A C 1
ATOM 627 O O . ILE A 1 85 ? 7.852 4.297 7.004 1 91.81 85 ILE A O 1
ATOM 631 N N . ASN A 1 86 ? 6.723 5.27 8.672 1 91.25 86 ASN A N 1
ATOM 632 C CA . ASN A 1 86 ? 7.504 6.496 8.586 1 91.25 86 ASN A CA 1
ATOM 633 C C . ASN A 1 86 ? 8.992 6.23 8.812 1 91.25 86 ASN A C 1
ATOM 635 O O . ASN A 1 86 ? 9.836 6.773 8.102 1 91.25 86 ASN A O 1
ATOM 639 N N . ARG A 1 87 ? 9.266 5.438 9.727 1 89.69 87 ARG A N 1
ATOM 640 C CA . ARG A 1 87 ? 10.648 5.129 10.078 1 89.69 87 ARG A CA 1
ATOM 641 C C . ARG A 1 87 ? 11.312 4.305 8.977 1 89.69 87 ARG A C 1
ATOM 643 O O . ARG A 1 87 ? 12.43 4.617 8.547 1 89.69 87 ARG A O 1
ATOM 650 N N . ARG A 1 88 ? 10.664 3.322 8.539 1 90.62 88 ARG A N 1
ATOM 651 C CA . ARG A 1 88 ? 11.219 2.365 7.59 1 90.62 88 ARG A CA 1
ATOM 652 C C . ARG A 1 88 ? 11.438 3.008 6.223 1 90.62 88 ARG A C 1
ATOM 654 O O . ARG A 1 88 ? 12.398 2.678 5.52 1 90.62 88 ARG A O 1
ATOM 661 N N . TYR A 1 89 ? 10.594 3.977 5.934 1 93.75 89 TYR A N 1
ATOM 662 C CA . TYR A 1 89 ? 10.656 4.508 4.574 1 93.75 89 TYR A CA 1
ATOM 663 C C . TYR A 1 89 ? 10.945 6.004 4.59 1 93.75 89 TYR A C 1
ATOM 665 O O . TYR A 1 89 ? 10.539 6.727 3.674 1 93.75 89 TYR A O 1
ATOM 673 N N . ASP A 1 90 ? 11.586 6.473 5.586 1 91.06 90 ASP A N 1
ATOM 674 C CA . ASP A 1 90 ? 11.953 7.879 5.73 1 91.06 90 ASP A CA 1
ATOM 675 C C . ASP A 1 90 ? 12.781 8.359 4.539 1 91.06 90 ASP A C 1
ATOM 677 O O . ASP A 1 90 ? 12.516 9.422 3.979 1 91.06 90 ASP A O 1
ATOM 681 N N . SER A 1 91 ? 13.742 7.582 4.109 1 92.06 91 SER A N 1
ATOM 682 C CA . SER A 1 91 ? 14.625 7.961 3.012 1 92.06 91 SER A CA 1
ATOM 683 C C . SER A 1 91 ? 13.844 8.141 1.713 1 92.06 91 SER A C 1
ATOM 685 O O . SER A 1 91 ? 14.125 9.055 0.938 1 92.06 91 SER A O 1
ATOM 687 N N . GLU A 1 92 ? 12.883 7.242 1.497 1 94.31 92 GLU A N 1
ATOM 688 C CA . GLU A 1 92 ? 12.055 7.34 0.297 1 94.31 92 GLU A CA 1
ATOM 689 C C . GLU A 1 92 ? 11.219 8.617 0.302 1 94.31 92 GLU A C 1
ATOM 691 O O . GLU A 1 92 ? 11.117 9.305 -0.72 1 94.31 92 GLU A O 1
ATOM 696 N N . PHE A 1 93 ? 10.695 8.969 1.416 1 93.62 93 PHE A N 1
ATOM 697 C CA . PHE A 1 93 ? 9.883 10.172 1.526 1 93.62 93 PHE A CA 1
ATOM 698 C C . PHE A 1 93 ? 10.742 11.422 1.336 1 93.62 93 PHE A C 1
ATOM 700 O O . PHE A 1 93 ? 10.32 12.375 0.685 1 93.62 93 PHE A O 1
ATOM 707 N N . GLN A 1 94 ? 11.898 11.375 1.9 1 91.75 94 GLN A N 1
ATOM 708 C CA . GLN A 1 94 ? 12.82 12.492 1.71 1 91.75 94 GLN A CA 1
ATOM 709 C C . GLN A 1 94 ? 13.188 12.656 0.238 1 91.75 94 GLN A C 1
ATOM 711 O O . GLN A 1 94 ? 13.258 13.781 -0.268 1 91.75 94 GLN A O 1
ATOM 716 N N . ALA A 1 95 ? 13.391 11.547 -0.403 1 93.31 95 ALA A N 1
ATOM 717 C CA . ALA A 1 95 ? 13.711 11.586 -1.826 1 93.31 95 ALA A CA 1
ATOM 718 C C . ALA A 1 95 ? 12.578 12.203 -2.633 1 93.31 95 ALA A C 1
ATOM 720 O O . ALA A 1 95 ? 12.812 12.961 -3.574 1 93.31 95 ALA A O 1
ATOM 721 N N . MET A 1 96 ? 11.414 11.906 -2.234 1 93.19 96 MET A N 1
ATOM 722 C CA . MET A 1 96 ? 10.25 12.469 -2.914 1 93.19 96 MET A CA 1
ATOM 723 C C . MET A 1 96 ? 10.195 13.984 -2.74 1 93.19 96 MET A C 1
ATOM 725 O O . MET A 1 96 ? 9.945 14.719 -3.701 1 93.19 96 MET A O 1
ATOM 729 N N . LEU A 1 97 ? 10.461 14.43 -1.551 1 93.19 97 LEU A N 1
ATOM 730 C CA . LEU A 1 97 ? 10.453 15.867 -1.282 1 93.19 97 LEU A CA 1
ATOM 731 C C . LEU A 1 97 ? 11.602 16.562 -2.008 1 93.19 97 LEU A C 1
ATOM 733 O O . LEU A 1 97 ? 11.453 17.703 -2.461 1 93.19 97 LEU A O 1
ATOM 737 N N . GLN A 1 98 ? 12.703 15.836 -2.061 1 92.06 98 GLN A N 1
ATOM 738 C CA . GLN A 1 98 ? 13.836 16.375 -2.799 1 92.06 98 GLN A CA 1
ATOM 739 C C . GLN A 1 98 ? 13.484 16.594 -4.27 1 92.06 98 GLN A C 1
ATOM 741 O O . GLN A 1 98 ? 13.953 17.547 -4.891 1 92.06 98 GLN A O 1
ATOM 746 N N . HIS A 1 99 ? 12.68 15.734 -4.758 1 91.19 99 HIS A N 1
ATOM 747 C CA . HIS A 1 99 ? 12.234 15.875 -6.141 1 91.19 99 HIS A CA 1
ATOM 748 C C . HIS A 1 99 ? 11.289 17.062 -6.301 1 91.19 99 HIS A C 1
ATOM 750 O O . HIS A 1 99 ? 11.336 17.766 -7.312 1 91.19 99 HIS A O 1
ATOM 756 N N . LEU A 1 100 ? 10.438 17.266 -5.348 1 89.06 100 LEU A N 1
ATOM 757 C CA . LEU A 1 100 ? 9.477 18.359 -5.379 1 89.06 100 LEU A CA 1
ATOM 758 C C . LEU A 1 100 ? 10.164 19.703 -5.121 1 89.06 100 LEU A C 1
ATOM 760 O O . LEU A 1 100 ? 9.789 20.719 -5.707 1 89.06 100 LEU A O 1
ATOM 764 N N . GLN A 1 101 ? 11.188 19.719 -4.273 1 89.75 101 GLN A N 1
ATOM 765 C CA . GLN A 1 101 ? 11.977 20.875 -3.889 1 89.75 101 GLN A CA 1
ATOM 766 C C . GLN A 1 101 ? 11.07 22.016 -3.416 1 89.75 101 GLN A C 1
ATOM 768 O O . GLN A 1 101 ? 11.109 23.109 -3.973 1 89.75 101 GLN A O 1
ATOM 773 N N . PRO A 1 102 ? 10.367 21.688 -2.377 1 90.12 102 PRO A N 1
ATOM 774 C CA . PRO A 1 102 ? 9.5 22.75 -1.859 1 90.12 102 PRO A CA 1
ATOM 775 C C . PRO A 1 102 ? 10.281 23.922 -1.276 1 90.12 102 PRO A C 1
ATOM 777 O O . PRO A 1 102 ? 11.336 23.719 -0.663 1 90.12 102 PRO A O 1
ATOM 780 N N . THR A 1 103 ? 9.883 25.094 -1.58 1 88.88 103 THR A N 1
ATOM 781 C CA . THR A 1 103 ? 10.398 26.359 -1.051 1 88.88 103 THR A CA 1
ATOM 782 C C . THR A 1 103 ? 9.289 27.172 -0.396 1 88.88 103 THR A C 1
ATOM 784 O O . THR A 1 103 ? 8.125 26.781 -0.436 1 88.88 103 THR A O 1
ATOM 787 N N . ALA A 1 104 ? 9.672 28.25 0.263 1 84.56 104 ALA A N 1
ATOM 788 C CA . ALA A 1 104 ? 8.695 29.109 0.907 1 84.56 104 ALA A CA 1
ATOM 789 C C . ALA A 1 104 ? 7.672 29.625 -0.104 1 84.56 104 ALA A C 1
ATOM 791 O O . ALA A 1 104 ? 6.5 29.828 0.233 1 84.56 104 ALA A O 1
ATOM 792 N N . GLU A 1 105 ? 8.039 29.688 -1.396 1 88.5 105 GLU A N 1
ATOM 793 C CA . GLU A 1 105 ? 7.199 30.297 -2.43 1 88.5 105 GLU A CA 1
ATOM 794 C C . GLU A 1 105 ? 6.219 29.266 -3.002 1 88.5 105 GLU A C 1
ATOM 796 O O . GLU A 1 105 ? 5.105 29.625 -3.398 1 88.5 105 GLU A O 1
ATOM 801 N N . ASN A 1 106 ? 6.598 28.031 -3.055 1 91.88 106 ASN A N 1
ATOM 802 C CA . ASN A 1 106 ? 5.75 27.062 -3.742 1 91.88 106 ASN A CA 1
ATOM 803 C C . ASN A 1 106 ? 5.207 26.016 -2.779 1 91.88 106 ASN A C 1
ATOM 805 O O . ASN A 1 106 ? 4.398 25.156 -3.168 1 91.88 106 ASN A O 1
ATOM 809 N N . ALA A 1 107 ? 5.559 26.062 -1.544 1 92.06 107 ALA A N 1
ATOM 810 C CA . ALA A 1 107 ? 5.195 25.047 -0.561 1 92.06 107 ALA A CA 1
ATOM 811 C C . ALA A 1 107 ? 3.682 24.969 -0.385 1 92.06 107 ALA A C 1
ATOM 813 O O . ALA A 1 107 ? 3.117 23.891 -0.28 1 92.06 107 ALA A O 1
ATOM 814 N N . TYR A 1 108 ? 3.088 26.094 -0.385 1 92.12 108 TYR A N 1
ATOM 815 C CA . TYR A 1 108 ? 1.642 26.109 -0.196 1 92.12 108 TYR A CA 1
ATOM 816 C C . TYR A 1 108 ? 0.929 25.438 -1.358 1 92.12 108 TYR A C 1
ATOM 818 O O . TYR A 1 108 ? -0.024 24.672 -1.152 1 92.12 108 TYR A O 1
ATOM 826 N N . GLU A 1 109 ? 1.36 25.688 -2.535 1 92.56 109 GLU A N 1
ATOM 827 C CA . GLU A 1 109 ? 0.775 25.078 -3.721 1 92.56 109 GLU A CA 1
ATOM 828 C C . GLU A 1 109 ? 0.924 23.547 -3.686 1 92.56 109 GLU A C 1
ATOM 830 O O . GLU A 1 109 ? -0.033 22.828 -3.953 1 92.56 109 GLU A O 1
ATOM 835 N N . TYR A 1 110 ? 2.098 23.109 -3.414 1 90.88 110 TYR A N 1
ATOM 836 C CA . TYR A 1 110 ? 2.332 21.672 -3.311 1 90.88 110 TYR A CA 1
ATOM 837 C C . TYR A 1 110 ? 1.463 21.062 -2.221 1 90.88 110 TYR A C 1
ATOM 839 O O . TYR A 1 110 ? 0.836 20.016 -2.434 1 90.88 110 TYR A O 1
ATOM 847 N N . PHE A 1 111 ? 1.452 21.75 -1.127 1 94.62 111 PHE A N 1
ATOM 848 C CA . PHE A 1 111 ? 0.652 21.25 -0.015 1 94.62 111 PHE A CA 1
ATOM 849 C C . PHE A 1 111 ? -0.808 21.094 -0.424 1 94.62 111 PHE A C 1
ATOM 851 O O . PHE A 1 111 ? -1.414 20.047 -0.201 1 94.62 111 PHE A O 1
ATOM 858 N N . THR A 1 112 ? -1.319 22.078 -1.044 1 94.38 112 THR A N 1
ATOM 859 C CA . THR A 1 112 ? -2.729 22.094 -1.421 1 94.38 112 THR A CA 1
ATOM 860 C C . THR A 1 112 ? -3.02 21.016 -2.465 1 94.38 112 THR A C 1
ATOM 862 O O . THR A 1 112 ? -4.027 20.312 -2.375 1 94.38 112 THR A O 1
ATOM 865 N N . LYS A 1 113 ? -2.211 20.891 -3.404 1 91.81 113 LYS A N 1
ATOM 866 C CA . LYS A 1 113 ? -2.395 19.891 -4.457 1 91.81 113 LYS A CA 1
ATOM 867 C C . LYS A 1 113 ? -2.375 18.484 -3.889 1 91.81 113 LYS A C 1
ATOM 869 O O . LYS A 1 113 ? -3.238 17.656 -4.215 1 91.81 113 LYS A O 1
ATOM 874 N N . ILE A 1 114 ? -1.418 18.219 -3.062 1 92.5 114 ILE A N 1
ATOM 875 C CA . ILE A 1 114 ? -1.262 16.891 -2.48 1 92.5 114 ILE A CA 1
ATOM 876 C C . ILE A 1 114 ? -2.41 16.609 -1.515 1 92.5 114 ILE A C 1
ATOM 878 O O . ILE A 1 114 ? -3.021 15.539 -1.561 1 92.5 114 ILE A O 1
ATOM 882 N N . ALA A 1 115 ? -2.703 17.547 -0.673 1 95.25 115 ALA A N 1
ATOM 883 C CA . ALA A 1 115 ? -3.799 17.391 0.278 1 95.25 115 ALA A CA 1
ATOM 884 C C . ALA A 1 115 ? -5.125 17.172 -0.444 1 95.25 115 ALA A C 1
ATOM 886 O O . ALA A 1 115 ? -5.926 16.328 -0.033 1 95.25 115 ALA A O 1
ATOM 887 N N . SER A 1 116 ? -5.336 17.906 -1.559 1 94.5 116 SER A N 1
ATOM 888 C CA . SER A 1 116 ? -6.559 17.75 -2.336 1 94.5 116 SER A CA 1
ATOM 889 C C . SER A 1 116 ? -6.66 16.344 -2.924 1 94.5 116 SER A C 1
ATOM 891 O O . SER A 1 116 ? -7.727 15.727 -2.902 1 94.5 116 SER A O 1
ATOM 893 N N . SER A 1 117 ? -5.562 15.828 -3.369 1 90.38 117 SER A N 1
ATOM 894 C CA . SER A 1 117 ? -5.531 14.469 -3.912 1 90.38 117 SER A CA 1
ATOM 895 C C . SER A 1 117 ? -5.812 13.438 -2.83 1 90.38 117 SER A C 1
ATOM 897 O O . SER A 1 117 ? -6.496 12.438 -3.078 1 90.38 117 SER A O 1
ATOM 899 N N . LEU A 1 118 ? -5.348 13.672 -1.688 1 94 118 LEU A N 1
ATOM 900 C CA . LEU A 1 118 ? -5.504 12.766 -0.553 1 94 118 LEU A CA 1
ATOM 901 C C . LEU A 1 118 ? -6.977 12.617 -0.177 1 94 118 LEU A C 1
ATOM 903 O O . LEU A 1 118 ? -7.422 11.516 0.172 1 94 118 LEU A O 1
ATOM 907 N N . PHE A 1 119 ? -7.758 13.633 -0.315 1 95.31 119 PHE A N 1
ATOM 908 C CA . PHE A 1 119 ? -9.133 13.609 0.179 1 95.31 119 PHE A CA 1
ATOM 909 C C . PHE A 1 119 ? -10.125 13.586 -0.978 1 95.31 119 PHE A C 1
ATOM 911 O O . PHE A 1 119 ? -11.312 13.828 -0.785 1 95.31 119 PHE A O 1
ATOM 918 N N . GLU A 1 120 ? -9.578 13.297 -2.188 1 91.31 120 GLU A N 1
ATOM 919 C CA . GLU A 1 120 ? -10.398 13.281 -3.393 1 91.31 120 GLU A CA 1
ATOM 920 C C . GLU A 1 120 ? -11.531 12.258 -3.281 1 91.31 120 GLU A C 1
ATOM 922 O O . GLU A 1 120 ? -12.648 12.508 -3.723 1 91.31 120 GLU A O 1
ATOM 927 N N . SER A 1 121 ? -11.297 11.125 -2.584 1 91.06 121 SER A N 1
ATOM 928 C CA . SER A 1 121 ? -12.273 10.047 -2.559 1 91.06 121 SER A CA 1
ATOM 929 C C . SER A 1 121 ? -13.031 10.016 -1.235 1 91.06 121 SER A C 1
ATOM 931 O O . SER A 1 121 ? -13.742 9.055 -0.942 1 91.06 121 SER A O 1
ATOM 933 N N . GLY A 1 122 ? -12.828 10.992 -0.406 1 93.62 122 GLY A N 1
ATOM 934 C CA . GLY A 1 122 ? -13.562 11.086 0.845 1 93.62 122 GLY A CA 1
ATOM 935 C C . GLY A 1 122 ? -12.672 11.32 2.049 1 93.62 122 GLY A C 1
ATOM 936 O O . GLY A 1 122 ? -11.453 11.477 1.905 1 93.62 122 GLY A O 1
ATOM 937 N N . ILE A 1 123 ? -13.367 11.391 3.203 1 96 123 ILE A N 1
ATOM 938 C CA . ILE A 1 123 ? -12.648 11.727 4.43 1 96 123 ILE A CA 1
ATOM 939 C C . ILE A 1 123 ? -12.68 10.539 5.387 1 96 123 ILE A C 1
ATOM 941 O O . ILE A 1 123 ? -13.719 9.883 5.543 1 96 123 ILE A O 1
ATOM 945 N N . ASN A 1 124 ? -11.586 10.242 5.969 1 96.62 124 ASN A N 1
ATOM 946 C CA . ASN A 1 124 ? -11.484 9.289 7.066 1 96.62 124 ASN A CA 1
ATOM 947 C C . ASN A 1 124 ? -10.25 9.555 7.922 1 96.62 124 ASN A C 1
ATOM 949 O O . ASN A 1 124 ? -9.422 10.398 7.586 1 96.62 124 ASN A O 1
ATOM 953 N N . TRP A 1 125 ? -10.125 8.875 8.992 1 97.38 125 TRP A N 1
ATOM 954 C CA . TRP A 1 125 ? -9.055 9.164 9.953 1 97.38 125 TRP A CA 1
ATOM 955 C C . TRP A 1 125 ? -7.691 8.852 9.344 1 97.38 125 TRP A C 1
ATOM 957 O O . TRP A 1 125 ? -6.707 9.539 9.641 1 97.38 125 TRP A O 1
ATOM 967 N N . GLY A 1 126 ? -7.641 7.742 8.57 1 97.62 126 GLY A N 1
ATOM 968 C CA . GLY A 1 126 ? -6.371 7.434 7.93 1 97.62 126 GLY A CA 1
ATOM 969 C C . GLY A 1 126 ? -5.852 8.555 7.059 1 97.62 126 GLY A C 1
ATOM 970 O O . GLY A 1 126 ? -4.656 8.859 7.074 1 97.62 126 GLY A O 1
ATOM 971 N N . ARG A 1 127 ? -6.691 9.141 6.312 1 97.44 127 ARG A N 1
ATOM 972 C CA . ARG A 1 127 ? -6.324 10.25 5.438 1 97.44 127 ARG A CA 1
ATOM 973 C C . ARG A 1 127 ? -5.965 11.492 6.25 1 97.44 127 ARG A C 1
ATOM 975 O O . ARG A 1 127 ? -5.062 12.25 5.875 1 97.44 127 ARG A O 1
ATOM 982 N N . VAL A 1 128 ? -6.637 11.688 7.336 1 97.75 128 VAL A N 1
ATOM 983 C CA . VAL A 1 128 ? -6.309 12.789 8.234 1 97.75 128 VAL A CA 1
ATOM 984 C C . VAL A 1 128 ? -4.898 12.594 8.789 1 97.75 128 VAL A C 1
ATOM 986 O O . VAL A 1 128 ? -4.094 13.531 8.797 1 97.75 128 VAL A O 1
ATOM 989 N N . VAL A 1 129 ? -4.578 11.414 9.25 1 97.69 129 VAL A N 1
ATOM 990 C CA . VAL A 1 129 ? -3.252 11.109 9.766 1 97.69 129 VAL A CA 1
ATOM 991 C C . VAL A 1 129 ? -2.205 11.32 8.68 1 97.69 129 VAL A C 1
ATOM 993 O O . VAL A 1 129 ? -1.14 11.883 8.93 1 97.69 129 VAL A O 1
ATOM 996 N N . ALA A 1 130 ? -2.523 10.844 7.477 1 97.44 130 ALA A N 1
ATOM 997 C CA . ALA A 1 130 ? -1.618 11.016 6.344 1 97.44 130 ALA A CA 1
ATOM 998 C C . ALA A 1 130 ? -1.354 12.492 6.074 1 97.44 130 ALA A C 1
ATOM 1000 O O . ALA A 1 130 ? -0.225 12.883 5.77 1 97.44 130 ALA A O 1
ATOM 1001 N N . LEU A 1 131 ? -2.352 13.344 6.148 1 97.69 131 LEU A N 1
ATOM 1002 C CA . LEU A 1 131 ? -2.207 14.781 5.957 1 97.69 131 LEU A CA 1
ATOM 1003 C C . LEU A 1 131 ? -1.237 15.367 6.973 1 97.69 131 LEU A C 1
ATOM 1005 O O . LEU A 1 131 ? -0.369 16.172 6.621 1 97.69 131 LEU A O 1
ATOM 1009 N N . LEU A 1 132 ? -1.419 14.969 8.242 1 97.44 132 LEU A N 1
ATOM 1010 C CA . LEU A 1 132 ? -0.523 15.445 9.289 1 97.44 132 LEU A CA 1
ATOM 1011 C C . LEU A 1 132 ? 0.914 15.023 9.008 1 97.44 132 LEU A C 1
ATOM 1013 O O . LEU A 1 132 ? 1.845 15.812 9.172 1 97.44 132 LEU A O 1
ATOM 1017 N N . GLY A 1 133 ? 1.053 13.797 8.586 1 96.38 133 GLY A N 1
ATOM 1018 C CA . GLY A 1 133 ? 2.375 13.289 8.258 1 96.38 133 GLY A CA 1
ATOM 1019 C C . GLY A 1 133 ? 3.039 14.047 7.121 1 96.38 133 GLY A C 1
ATOM 1020 O O . GLY A 1 133 ? 4.223 14.383 7.203 1 96.38 133 GLY A O 1
ATOM 1021 N N . PHE A 1 134 ? 2.33 14.312 6.117 1 95.88 134 PHE A N 1
ATOM 1022 C CA . PHE A 1 134 ? 2.855 15.078 4.992 1 95.88 134 PHE A CA 1
ATOM 1023 C C . PHE A 1 134 ? 3.232 16.484 5.43 1 95.88 134 PHE A C 1
ATOM 1025 O O . PHE A 1 134 ? 4.281 17.016 5.035 1 95.88 134 PHE A O 1
ATOM 1032 N N . GLY A 1 135 ? 2.303 17.125 6.141 1 95.38 135 GLY A N 1
ATOM 1033 C CA . GLY A 1 135 ? 2.621 18.438 6.672 1 95.38 135 GLY A CA 1
ATOM 1034 C C . GLY A 1 135 ? 3.908 18.469 7.473 1 95.38 135 GLY A C 1
ATOM 1035 O O . GLY A 1 135 ? 4.73 19.375 7.309 1 95.38 135 GLY A O 1
ATOM 1036 N N . TYR A 1 136 ? 4.082 17.5 8.258 1 94.25 136 TYR A N 1
ATOM 1037 C CA . TYR A 1 136 ? 5.285 17.391 9.07 1 94.25 136 TYR A CA 1
ATOM 1038 C C . TYR A 1 136 ? 6.527 17.281 8.195 1 94.25 136 TYR A C 1
ATOM 1040 O O . TYR A 1 136 ? 7.508 18 8.406 1 94.25 136 TYR A O 1
ATOM 1048 N N . ARG A 1 137 ? 6.504 16.422 7.234 1 93.62 137 ARG A N 1
ATOM 1049 C CA . ARG A 1 137 ? 7.66 16.203 6.371 1 93.62 137 ARG A CA 1
ATOM 1050 C C . ARG A 1 137 ? 7.973 17.438 5.547 1 93.62 137 ARG A C 1
ATOM 1052 O O . ARG A 1 137 ? 9.141 17.766 5.309 1 93.62 137 ARG A O 1
ATOM 1059 N N . LEU A 1 138 ? 6.93 18.078 5.125 1 93.56 138 LEU A N 1
ATOM 1060 C CA . LEU A 1 138 ? 7.113 19.328 4.391 1 93.56 138 LEU A CA 1
ATOM 1061 C C . LEU A 1 138 ? 7.801 20.375 5.262 1 93.56 138 LEU A C 1
ATOM 1063 O O . LEU A 1 138 ? 8.742 21.031 4.816 1 93.56 138 LEU A O 1
ATOM 1067 N N . ALA A 1 139 ? 7.336 20.5 6.473 1 90.31 139 ALA A N 1
ATOM 1068 C CA . ALA A 1 139 ? 7.914 21.469 7.402 1 90.31 139 ALA A CA 1
ATOM 1069 C C . ALA A 1 139 ? 9.375 21.156 7.68 1 90.31 139 ALA A C 1
ATOM 1071 O O . ALA A 1 139 ? 10.227 22.047 7.68 1 90.31 139 ALA A O 1
ATOM 1072 N N . LEU A 1 140 ? 9.648 19.906 7.895 1 88.88 140 LEU A N 1
ATOM 1073 C CA . LEU A 1 140 ? 11.008 19.484 8.203 1 88.88 140 LEU A CA 1
ATOM 1074 C C . LEU A 1 140 ? 11.938 19.719 7.016 1 88.88 140 LEU A C 1
ATOM 1076 O O . LEU A 1 140 ? 13.078 20.141 7.191 1 88.88 140 LEU A O 1
ATOM 1080 N N . TYR A 1 141 ? 11.461 19.422 5.898 1 90 141 TYR A N 1
ATOM 1081 C CA . TYR A 1 141 ? 12.258 19.594 4.691 1 90 141 TYR A CA 1
ATOM 1082 C C . TYR A 1 141 ? 12.672 21.047 4.508 1 90 141 TYR A C 1
ATOM 1084 O O . TYR A 1 141 ? 13.844 21.328 4.254 1 90 141 TYR A O 1
ATOM 1092 N N . VAL A 1 142 ? 11.688 21.891 4.586 1 87.25 142 VAL A N 1
ATOM 1093 C CA . VAL A 1 142 ? 11.938 23.328 4.383 1 87.25 142 VAL A CA 1
ATOM 1094 C C . VAL A 1 142 ? 12.828 23.859 5.508 1 87.25 142 VAL A C 1
ATOM 1096 O O . VAL A 1 142 ? 13.719 24.672 5.266 1 87.25 142 VAL A O 1
ATOM 1099 N N . TYR A 1 143 ? 12.594 23.359 6.645 1 82.38 143 TYR A N 1
ATOM 1100 C CA . TYR A 1 143 ? 13.406 23.75 7.793 1 82.38 143 TYR A CA 1
ATOM 1101 C C . TYR A 1 143 ? 14.867 23.359 7.582 1 82.38 143 TYR A C 1
ATOM 1103 O O . TYR A 1 143 ? 15.766 24.156 7.848 1 82.38 143 TYR A O 1
ATOM 1111 N N . GLN A 1 144 ? 15.133 22.219 7.184 1 83.94 144 GLN A N 1
ATOM 1112 C CA . GLN A 1 144 ? 16.484 21.703 6.969 1 83.94 144 GLN A CA 1
ATOM 1113 C C . GLN A 1 144 ? 17.203 22.5 5.883 1 83.94 144 GLN A C 1
ATOM 1115 O O . GLN A 1 144 ? 18.438 22.484 5.809 1 83.94 144 GLN A O 1
ATOM 1120 N N . ARG A 1 145 ? 16.531 23.234 5.176 1 84.88 145 ARG A N 1
ATOM 1121 C CA . ARG A 1 145 ? 17.141 24 4.094 1 84.88 145 ARG A CA 1
ATOM 1122 C C . ARG A 1 145 ? 17.219 25.484 4.449 1 84.88 145 ARG A C 1
ATOM 1124 O O . ARG A 1 145 ? 17.469 26.312 3.584 1 84.88 145 ARG A O 1
ATOM 1131 N N . GLY A 1 146 ? 16.969 25.781 5.668 1 78.19 146 GLY A N 1
ATOM 1132 C CA . GLY A 1 146 ? 17.391 27.062 6.18 1 78.19 146 GLY A CA 1
ATOM 1133 C C . GLY A 1 146 ? 16.234 28 6.469 1 78.19 146 GLY A C 1
ATOM 1134 O O . GLY A 1 146 ? 16.438 29.156 6.871 1 78.19 146 GLY A O 1
ATOM 1135 N N . LEU A 1 147 ? 15.023 27.547 6.148 1 78.38 147 LEU A N 1
ATOM 1136 C CA . LEU A 1 147 ? 13.898 28.422 6.438 1 78.38 147 LEU A CA 1
ATOM 1137 C C . LEU A 1 147 ? 13.359 28.172 7.844 1 78.38 147 LEU A C 1
ATOM 1139 O O . LEU A 1 147 ? 12.766 27.125 8.109 1 78.38 147 LEU A O 1
ATOM 1143 N N . THR A 1 148 ? 13.602 29.172 8.703 1 77.81 148 THR A N 1
ATOM 1144 C CA . THR A 1 148 ? 13.125 29.078 10.078 1 77.81 148 THR A CA 1
ATOM 1145 C C . THR A 1 148 ? 11.68 29.562 10.188 1 77.81 148 THR A C 1
ATOM 1147 O O . THR A 1 148 ? 11.234 30.391 9.391 1 77.81 148 THR A O 1
ATOM 1150 N N . GLY A 1 149 ? 10.945 29.078 11.047 1 79.75 149 GLY A N 1
ATOM 1151 C CA . GLY A 1 149 ? 9.57 29.5 11.289 1 79.75 149 GLY A CA 1
ATOM 1152 C C . GLY A 1 149 ? 8.578 28.859 10.336 1 79.75 149 GLY A C 1
ATOM 1153 O O . GLY A 1 149 ? 7.383 29.141 10.398 1 79.75 149 GLY A O 1
ATOM 1154 N N . PHE A 1 150 ? 9.062 28.062 9.492 1 84.25 150 PHE A N 1
ATOM 1155 C CA . PHE A 1 150 ? 8.203 27.5 8.461 1 84.25 150 PHE A CA 1
ATOM 1156 C C . PHE A 1 150 ? 7.203 26.516 9.07 1 84.25 150 PHE A C 1
ATOM 1158 O O . PHE A 1 150 ? 6.129 26.297 8.508 1 84.25 150 PHE A O 1
ATOM 1165 N N . LEU A 1 151 ? 7.477 25.969 10.219 1 88.38 151 LEU A N 1
ATOM 1166 C CA . LEU A 1 151 ? 6.539 25.078 10.906 1 88.38 151 LEU A CA 1
ATOM 1167 C C . LEU A 1 151 ? 5.23 25.797 11.211 1 88.38 151 LEU A C 1
ATOM 1169 O O . LEU A 1 151 ? 4.152 25.219 11.078 1 88.38 151 LEU A O 1
ATOM 1173 N N . GLY A 1 152 ? 5.363 27.031 11.68 1 88.94 152 GLY A N 1
ATOM 1174 C CA . GLY A 1 152 ? 4.172 27.828 11.914 1 88.94 152 GLY A CA 1
ATOM 1175 C C . GLY A 1 152 ? 3.32 28 10.672 1 88.94 152 GLY A C 1
ATOM 1176 O O . GLY A 1 152 ? 2.092 27.922 10.734 1 88.94 152 GLY A O 1
ATOM 1177 N N . GLN A 1 153 ? 3.941 28.219 9.547 1 90.81 153 GLN A N 1
ATOM 1178 C CA . GLN A 1 153 ? 3.227 28.359 8.281 1 90.81 153 GLN A CA 1
ATOM 1179 C C . GLN A 1 153 ? 2.514 27.062 7.906 1 90.81 153 GLN A C 1
ATOM 1181 O O . GLN A 1 153 ? 1.348 27.078 7.504 1 90.81 153 GLN A O 1
ATOM 1186 N N . VAL A 1 154 ? 3.229 25.969 8.039 1 93.81 154 VAL A N 1
ATOM 1187 C CA . VAL A 1 154 ? 2.646 24.672 7.672 1 93.81 154 VAL A CA 1
ATOM 1188 C C . VAL A 1 154 ? 1.473 24.359 8.594 1 93.81 154 VAL A C 1
ATOM 1190 O O . VAL A 1 154 ? 0.475 23.781 8.164 1 93.81 154 VAL A O 1
ATOM 1193 N N . THR A 1 155 ? 1.618 24.719 9.898 1 93.25 155 THR A N 1
ATOM 1194 C CA . THR A 1 155 ? 0.52 24.531 10.844 1 93.25 155 THR A CA 1
ATOM 1195 C C . THR A 1 155 ? -0.73 25.266 10.359 1 93.25 155 THR A C 1
ATOM 1197 O O . THR A 1 155 ? -1.834 24.719 10.414 1 93.25 155 THR A O 1
ATOM 1200 N N . ARG A 1 156 ? -0.519 26.391 9.844 1 93.38 156 ARG A N 1
ATOM 1201 C CA . ARG A 1 156 ? -1.632 27.172 9.312 1 93.38 156 ARG A CA 1
ATOM 1202 C C . ARG A 1 156 ? -2.18 26.547 8.031 1 93.38 156 ARG A C 1
ATOM 1204 O O . ARG A 1 156 ? -3.395 26.531 7.816 1 93.38 156 ARG A O 1
ATOM 1211 N N . PHE A 1 157 ? -1.253 26 7.141 1 94.69 157 PHE A N 1
ATOM 1212 C CA . PHE A 1 157 ? -1.694 25.281 5.953 1 94.69 157 PHE A CA 1
ATOM 1213 C C . PHE A 1 157 ? -2.668 24.156 6.328 1 94.69 157 PHE A C 1
ATOM 1215 O O . PHE A 1 157 ? -3.754 24.062 5.754 1 94.69 157 PHE A O 1
ATOM 1222 N N . VAL A 1 158 ? -2.295 23.391 7.332 1 96.44 158 VAL A N 1
ATOM 1223 C CA . VAL A 1 158 ? -3.049 22.219 7.73 1 96.44 158 VAL A CA 1
ATOM 1224 C C . VAL A 1 158 ? -4.398 22.625 8.312 1 96.44 158 VAL A C 1
ATOM 1226 O O . VAL A 1 158 ? -5.445 22.125 7.895 1 96.44 158 VAL A O 1
ATOM 1229 N N . ALA A 1 159 ? -4.402 23.609 9.219 1 94.62 159 ALA A N 1
ATOM 1230 C CA . ALA A 1 159 ? -5.629 24.047 9.875 1 94.62 159 ALA A CA 1
ATOM 1231 C C . ALA A 1 159 ? -6.59 24.672 8.875 1 94.62 159 ALA A C 1
ATOM 1233 O O . ALA A 1 159 ? -7.789 24.375 8.875 1 94.62 159 ALA A O 1
ATOM 1234 N N . ASP A 1 160 ? -6.059 25.516 7.988 1 94.5 160 ASP A N 1
ATOM 1235 C CA . ASP A 1 160 ? -6.883 26.188 6.98 1 94.5 160 ASP A CA 1
ATOM 1236 C C . ASP A 1 160 ? -7.488 25.172 6.008 1 94.5 160 ASP A C 1
ATOM 1238 O O . ASP A 1 160 ? -8.664 25.266 5.664 1 94.5 160 ASP A O 1
ATOM 1242 N N . PHE A 1 161 ? -6.691 24.281 5.59 1 94.81 161 PHE A N 1
ATOM 1243 C CA . PHE A 1 161 ? -7.172 23.266 4.66 1 94.81 161 PHE A CA 1
ATOM 1244 C C . PHE A 1 161 ? -8.289 22.438 5.289 1 94.81 161 PHE A C 1
ATOM 1246 O O . PHE A 1 161 ? -9.289 22.141 4.637 1 94.81 161 PHE A O 1
ATOM 1253 N N . MET A 1 162 ? -8.109 22.031 6.531 1 95 162 MET A N 1
ATOM 1254 C CA . MET A 1 162 ? -9.094 21.188 7.215 1 95 162 MET A CA 1
ATOM 1255 C C . MET A 1 162 ? -10.422 21.922 7.375 1 95 162 MET A C 1
ATOM 1257 O O . MET A 1 162 ? -11.484 21.312 7.363 1 95 162 MET A O 1
ATOM 1261 N N . LEU A 1 163 ? -10.328 23.234 7.535 1 90.94 163 LEU A N 1
ATOM 1262 C CA . LEU A 1 163 ? -11.531 24.047 7.645 1 90.94 163 LEU A CA 1
ATOM 1263 C C . LEU A 1 163 ? -12.211 24.203 6.289 1 90.94 163 LEU A C 1
ATOM 1265 O O . LEU A 1 163 ? -13.422 24 6.168 1 90.94 163 LEU A O 1
ATOM 1269 N N . ARG A 1 164 ? -11.445 24.422 5.242 1 87.94 164 ARG A N 1
ATOM 1270 C CA . ARG A 1 164 ? -11.969 24.734 3.918 1 87.94 164 ARG A CA 1
ATOM 1271 C C . ARG A 1 164 ? -12.555 23.484 3.258 1 87.94 164 ARG A C 1
ATOM 1273 O O . ARG A 1 164 ? -13.516 23.578 2.496 1 87.94 164 ARG A O 1
ATOM 1280 N N . ARG A 1 165 ? -12.062 22.328 3.557 1 86.31 165 ARG A N 1
ATOM 1281 C CA . ARG A 1 165 ? -12.484 21.109 2.893 1 86.31 165 ARG A CA 1
ATOM 1282 C C . ARG A 1 165 ? -13.438 20.297 3.775 1 86.31 165 ARG A C 1
ATOM 1284 O O . ARG A 1 165 ? -13.664 19.125 3.527 1 86.31 165 ARG A O 1
ATOM 1291 N N . CYS A 1 166 ? -13.945 20.906 4.809 1 87.94 166 CYS A N 1
ATOM 1292 C CA . CYS A 1 166 ? -14.961 20.375 5.707 1 87.94 166 CYS A CA 1
ATOM 1293 C C . CYS A 1 166 ? -14.43 19.172 6.48 1 87.94 166 CYS A C 1
ATOM 1295 O O . CYS A 1 166 ? -15.195 18.297 6.875 1 87.94 166 CYS A O 1
ATOM 1297 N N . ILE A 1 167 ? -13.164 19.062 6.5 1 94.69 167 ILE A N 1
ATOM 1298 C CA . ILE A 1 167 ? -12.562 18 7.305 1 94.69 167 ILE A CA 1
ATOM 1299 C C . ILE A 1 167 ? -12.812 18.281 8.789 1 94.69 167 ILE A C 1
ATOM 1301 O O . ILE A 1 167 ? -13.109 17.359 9.547 1 94.69 167 ILE A O 1
ATOM 1305 N N . ALA A 1 168 ? -12.727 19.547 9.164 1 94.94 168 ALA A N 1
ATOM 1306 C CA . ALA A 1 168 ? -13.016 19.938 10.539 1 94.94 168 ALA A CA 1
ATOM 1307 C C . ALA A 1 168 ? -14.453 19.578 10.922 1 94.94 168 ALA A C 1
ATOM 1309 O O . ALA A 1 168 ? -14.711 19.125 12.039 1 94.94 168 ALA A O 1
ATOM 1310 N N . ARG A 1 169 ? -15.336 19.797 10.039 1 93.81 169 ARG A N 1
ATOM 1311 C CA . ARG A 1 169 ? -16.734 19.422 10.273 1 93.81 169 ARG A CA 1
ATOM 1312 C C . ARG A 1 169 ? -16.875 17.922 10.438 1 93.81 169 ARG A C 1
ATOM 1314 O O . ARG A 1 169 ? -17.578 17.453 11.336 1 93.81 169 ARG A O 1
ATOM 1321 N N . TRP A 1 170 ? -16.266 17.188 9.523 1 95.69 170 TRP A N 1
ATOM 1322 C CA . TRP A 1 170 ? -16.281 15.727 9.594 1 95.69 170 TRP A CA 1
ATOM 1323 C C . TRP A 1 170 ? -15.781 15.242 10.953 1 95.69 170 TRP A C 1
ATOM 1325 O O . TRP A 1 170 ? -16.391 14.352 11.555 1 95.69 170 TRP A O 1
ATOM 1335 N N . ILE A 1 171 ? -14.742 15.805 11.484 1 96.75 171 ILE A N 1
ATOM 1336 C CA . ILE A 1 171 ? -14.156 15.43 12.766 1 96.75 171 ILE A CA 1
ATOM 1337 C C . ILE A 1 171 ? -15.102 15.812 13.898 1 96.75 171 ILE A C 1
ATOM 1339 O O . ILE A 1 171 ? -15.305 15.039 14.836 1 96.75 171 ILE A O 1
ATOM 1343 N N . ALA A 1 172 ? -15.641 17 13.773 1 94.75 172 ALA A N 1
ATOM 1344 C CA . ALA A 1 172 ? -16.578 17.469 14.805 1 94.75 172 ALA A CA 1
ATOM 1345 C C . ALA A 1 172 ? -17.766 16.531 14.93 1 94.75 172 ALA A C 1
ATOM 1347 O O . ALA A 1 172 ? -18.219 16.234 16.031 1 94.75 172 ALA A O 1
ATOM 1348 N N . GLN A 1 173 ? -18.219 16.031 13.797 1 93.88 173 GLN A N 1
ATOM 1349 C CA . GLN A 1 173 ? -19.375 15.148 13.75 1 93.88 173 GLN A CA 1
ATOM 1350 C C . GLN A 1 173 ? -19.047 13.766 14.312 1 93.88 173 GLN A C 1
ATOM 1352 O O . GLN A 1 173 ? -19.953 12.984 14.617 1 93.88 173 GLN A O 1
ATOM 1357 N N . ARG A 1 174 ? -17.828 13.508 14.508 1 94 174 ARG A N 1
ATOM 1358 C CA . ARG A 1 174 ? -17.391 12.188 14.961 1 94 174 ARG A CA 1
ATOM 1359 C C . ARG A 1 174 ? -16.719 12.266 16.328 1 94 174 ARG A C 1
ATOM 1361 O O . ARG A 1 174 ? -15.789 11.516 16.609 1 94 174 ARG A O 1
ATOM 1368 N N . GLY A 1 175 ? -17.172 13.289 17.094 1 93.12 175 GLY A N 1
ATOM 1369 C CA . GLY A 1 175 ? -16.734 13.383 18.484 1 93.12 175 GLY A CA 1
ATOM 1370 C C . GLY A 1 175 ? -15.516 14.258 18.656 1 93.12 175 GLY A C 1
ATOM 1371 O O . GLY A 1 175 ? -14.938 14.312 19.75 1 93.12 175 GLY A O 1
ATOM 1372 N N . GLY A 1 176 ? -15.086 14.961 17.609 1 95.38 176 GLY A N 1
ATOM 1373 C CA . GLY A 1 176 ? -13.93 15.836 17.719 1 95.38 176 GLY A CA 1
ATOM 1374 C C . GLY A 1 176 ? -12.609 15.094 17.656 1 95.38 176 GLY A C 1
ATOM 1375 O O . GLY A 1 176 ? -12.586 13.891 17.422 1 95.38 176 GLY A O 1
ATOM 1376 N N . TRP A 1 177 ? -11.523 15.781 17.891 1 97.06 177 TRP A N 1
ATOM 1377 C CA . TRP A 1 177 ? -10.188 15.195 17.844 1 97.06 177 TRP A CA 1
ATOM 1378 C C . TRP A 1 177 ? -10.031 14.117 18.906 1 97.06 177 TRP A C 1
ATOM 1380 O O . TRP A 1 177 ? -9.211 13.203 18.75 1 97.06 177 TRP A O 1
ATOM 1390 N N . VAL A 1 178 ? -10.766 14.203 19.984 1 96.12 178 VAL A N 1
ATOM 1391 C CA . VAL A 1 178 ? -10.656 13.266 21.109 1 96.12 178 VAL A CA 1
ATOM 1392 C C . VAL A 1 178 ? -10.961 11.852 20.625 1 96.12 178 VAL A C 1
ATOM 1394 O O . VAL A 1 178 ? -10.43 10.875 21.156 1 96.12 178 VAL A O 1
ATOM 1397 N N . ALA A 1 179 ? -11.711 11.711 19.609 1 96.75 179 ALA A N 1
ATOM 1398 C CA . ALA A 1 179 ? -12.047 10.406 19.047 1 96.75 179 ALA A CA 1
ATOM 1399 C C . ALA A 1 179 ? -10.797 9.711 18.5 1 96.75 179 ALA A C 1
ATOM 1401 O O . ALA A 1 179 ? -10.766 8.477 18.391 1 96.75 179 ALA A O 1
ATOM 1402 N N . ALA A 1 180 ? -9.805 10.469 18.188 1 96.88 180 ALA A N 1
ATOM 1403 C CA . ALA A 1 180 ? -8.57 9.93 17.609 1 96.88 180 ALA A CA 1
ATOM 1404 C C . ALA A 1 180 ? -7.727 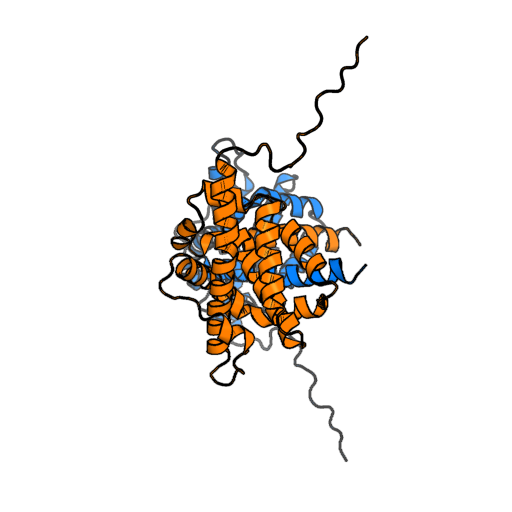9.227 18.656 1 96.88 180 ALA A C 1
ATOM 1406 O O . ALA A 1 180 ? -6.785 8.508 18.328 1 96.88 180 ALA A O 1
ATOM 1407 N N . LEU A 1 181 ? -8.023 9.375 19.922 1 96.62 181 LEU A N 1
ATOM 1408 C CA . LEU A 1 181 ? -7.273 8.734 21 1 96.62 181 LEU A CA 1
ATOM 1409 C C . LEU A 1 181 ? -7.43 7.219 20.938 1 96.62 181 LEU A C 1
ATOM 1411 O O . LEU A 1 181 ? -6.543 6.48 21.391 1 96.62 181 LEU A O 1
ATOM 1415 N N . ASP A 1 182 ? -8.484 6.734 20.312 1 95.62 182 ASP A N 1
ATOM 1416 C CA . ASP A 1 182 ? -8.766 5.305 20.25 1 95.62 182 ASP A CA 1
ATOM 1417 C C . ASP A 1 182 ? -8.336 4.719 18.906 1 95.62 182 ASP A C 1
ATOM 1419 O O . ASP A 1 182 ? -8.57 3.537 18.641 1 95.62 182 ASP A O 1
ATOM 1423 N N . LEU A 1 183 ? -7.734 5.512 18.141 1 95.44 183 LEU A N 1
ATOM 1424 C CA . LEU A 1 183 ? -7.359 5.086 16.781 1 95.44 183 LEU A CA 1
ATOM 1425 C C . LEU A 1 183 ? -6.137 4.18 16.828 1 95.44 183 LEU A C 1
ATOM 1427 O O . LEU A 1 183 ? -5.184 4.445 17.562 1 95.44 183 LEU A O 1
ATOM 1431 N N . GLY A 1 184 ? -6.199 3.064 16.109 1 95.94 184 GLY A N 1
ATOM 1432 C CA . GLY A 1 184 ? -5.031 2.236 15.852 1 95.94 184 GLY A CA 1
ATOM 1433 C C . GLY A 1 184 ? -4.477 2.402 14.453 1 95.94 184 GLY A C 1
ATOM 1434 O O . GLY A 1 184 ? -4.723 3.418 13.797 1 95.94 184 GLY A O 1
ATOM 1435 N N . ASN A 1 185 ? -3.717 1.393 14.023 1 95.56 185 ASN A N 1
ATOM 1436 C CA . ASN A 1 185 ? -3.039 1.474 12.734 1 95.56 185 ASN A CA 1
ATOM 1437 C C . ASN A 1 185 ? -3.969 1.092 11.586 1 95.56 185 ASN A C 1
ATOM 1439 O O . ASN A 1 185 ? -3.619 1.258 10.414 1 95.56 185 ASN A O 1
ATOM 1443 N N . GLY A 1 186 ? -5.156 0.641 11.922 1 93.75 186 GLY A N 1
ATOM 1444 C CA . GLY A 1 186 ? -6.094 0.175 10.914 1 93.75 186 GLY A CA 1
ATOM 1445 C C . GLY A 1 186 ? -6.367 1.203 9.828 1 93.75 186 GLY A C 1
ATOM 1446 O O . GLY A 1 186 ? -6.148 0.936 8.641 1 93.75 186 GLY A O 1
ATOM 1447 N N . PRO A 1 187 ? -6.742 2.381 10.203 1 95.12 187 PRO A N 1
ATOM 1448 C CA . PRO A 1 187 ? -7.102 3.408 9.219 1 95.12 187 PRO A CA 1
ATOM 1449 C C . PRO A 1 187 ? -5.938 3.775 8.305 1 95.12 187 PRO A C 1
ATOM 1451 O O . PRO A 1 187 ? -6.125 3.902 7.09 1 95.12 187 PRO A O 1
ATOM 1454 N N . ILE A 1 188 ? -4.723 3.914 8.797 1 95.75 188 ILE A N 1
ATOM 1455 C CA . ILE A 1 188 ? -3.592 4.312 7.965 1 95.75 188 ILE A CA 1
ATOM 1456 C C . ILE A 1 188 ? -3.195 3.156 7.047 1 95.75 188 ILE A C 1
ATOM 1458 O O . ILE A 1 188 ? -2.795 3.375 5.902 1 95.75 188 ILE A O 1
ATOM 1462 N N . ARG A 1 189 ? -3.299 1.927 7.504 1 93.62 189 ARG A N 1
ATOM 1463 C CA . ARG A 1 189 ? -3.023 0.764 6.664 1 93.62 189 ARG A CA 1
ATOM 1464 C C . ARG A 1 189 ? -3.994 0.693 5.492 1 93.62 189 ARG A C 1
ATOM 1466 O O . ARG A 1 189 ? -3.598 0.365 4.371 1 93.62 189 ARG A O 1
ATOM 1473 N N . ASN A 1 190 ? -5.234 0.996 5.84 1 94.25 190 ASN A N 1
ATOM 1474 C CA . ASN A 1 190 ? -6.23 1.017 4.773 1 94.25 190 ASN A CA 1
ATOM 1475 C C . ASN A 1 190 ? -5.887 2.051 3.703 1 94.25 190 ASN A C 1
ATOM 1477 O O . ASN A 1 190 ? -6.043 1.791 2.51 1 94.25 190 ASN A O 1
ATOM 1481 N N . VAL A 1 191 ? -5.477 3.193 4.082 1 95.56 191 VAL A N 1
ATOM 1482 C CA . VAL A 1 191 ? -5.109 4.246 3.145 1 95.56 191 VAL A CA 1
ATOM 1483 C C . VAL A 1 191 ? -3.934 3.783 2.285 1 95.56 191 VAL A C 1
ATOM 1485 O O . VAL A 1 191 ? -3.924 3.996 1.069 1 95.56 191 VAL A O 1
ATOM 1488 N N . VAL A 1 192 ? -2.941 3.125 2.861 1 95.94 192 VAL A N 1
ATOM 1489 C CA . VAL A 1 192 ? -1.761 2.645 2.152 1 95.94 192 VAL A CA 1
ATOM 1490 C C . VAL A 1 192 ? -2.172 1.619 1.099 1 95.94 192 VAL A C 1
ATOM 1492 O O . VAL A 1 192 ? -1.685 1.653 -0.034 1 95.94 192 VAL A O 1
ATOM 1495 N N . ILE A 1 193 ? -3.047 0.75 1.472 1 95.62 193 ILE A N 1
ATOM 1496 C CA . ILE A 1 193 ? -3.506 -0.295 0.562 1 95.62 193 ILE A CA 1
ATOM 1497 C C . ILE A 1 193 ? -4.246 0.335 -0.615 1 95.62 193 ILE A C 1
ATOM 1499 O O . ILE A 1 193 ? -4.004 -0.019 -1.771 1 95.62 193 ILE A O 1
ATOM 1503 N N . VAL A 1 194 ? -5.16 1.306 -0.301 1 95.06 194 VAL A N 1
ATOM 1504 C CA . VAL A 1 194 ? -5.895 1.999 -1.355 1 95.06 194 VAL A CA 1
ATOM 1505 C C . VAL A 1 194 ? -4.91 2.684 -2.303 1 95.06 194 VAL A C 1
ATOM 1507 O O . VAL A 1 194 ? -5.043 2.584 -3.525 1 95.06 194 VAL A O 1
ATOM 1510 N N . LEU A 1 195 ? -3.951 3.318 -1.729 1 95.44 195 LEU A N 1
ATOM 1511 C CA . LEU A 1 195 ? -2.938 4.012 -2.518 1 95.44 195 LEU A CA 1
ATOM 1512 C C . LEU A 1 195 ? -2.188 3.033 -3.416 1 95.44 195 LEU A C 1
ATOM 1514 O O . LEU A 1 195 ? -1.978 3.309 -4.602 1 95.44 195 LEU A O 1
ATOM 1518 N N . ALA A 1 196 ? -1.803 1.886 -2.863 1 96.44 196 ALA A N 1
ATOM 1519 C CA . ALA A 1 196 ? -1.088 0.862 -3.621 1 96.44 196 ALA A CA 1
ATOM 1520 C C . ALA A 1 196 ? -1.918 0.377 -4.809 1 96.44 196 ALA A C 1
ATOM 1522 O O . ALA A 1 196 ? -1.414 0.285 -5.93 1 96.44 196 ALA A O 1
ATOM 1523 N N . VAL A 1 197 ? -3.176 0.138 -4.57 1 95.5 197 VAL A N 1
ATOM 1524 C CA . VAL A 1 197 ? -4.059 -0.414 -5.594 1 95.5 197 VAL A CA 1
ATOM 1525 C C . VAL A 1 197 ? -4.273 0.616 -6.703 1 95.5 197 VAL A C 1
ATOM 1527 O O . VAL A 1 197 ? -4.168 0.292 -7.887 1 95.5 197 VAL A O 1
ATOM 1530 N N . VAL A 1 198 ? -4.547 1.865 -6.328 1 94 198 VAL A N 1
ATOM 1531 C CA . VAL A 1 198 ? -4.805 2.934 -7.289 1 94 198 VAL A CA 1
ATOM 1532 C C . VAL A 1 198 ? -3.555 3.193 -8.125 1 94 198 VAL A C 1
ATOM 1534 O O . VAL A 1 198 ? -3.623 3.248 -9.352 1 94 198 VAL A O 1
ATOM 1537 N N . LEU A 1 199 ? -2.453 3.275 -7.496 1 95.25 199 LEU A N 1
ATOM 1538 C CA . LEU A 1 199 ? -1.214 3.574 -8.203 1 95.25 199 LEU A CA 1
ATOM 1539 C C . LEU A 1 199 ? -0.792 2.398 -9.078 1 95.25 199 LEU A C 1
ATOM 1541 O O . LEU A 1 199 ? -0.237 2.594 -10.164 1 95.25 199 LEU A O 1
ATOM 1545 N N . LEU A 1 200 ? -1 1.159 -8.594 1 94.75 200 LEU A N 1
ATOM 1546 C CA . LEU A 1 200 ? -0.728 -0.022 -9.406 1 94.75 200 LEU A CA 1
ATOM 1547 C C . LEU A 1 200 ? -1.574 -0.017 -10.672 1 94.75 200 LEU A C 1
ATOM 1549 O O . LEU A 1 200 ? -1.073 -0.314 -11.758 1 94.75 200 LEU A O 1
ATOM 1553 N N . GLY A 1 201 ? -2.832 0.326 -10.508 1 93.31 201 GLY A N 1
ATOM 1554 C CA . GLY A 1 201 ? -3.695 0.436 -11.672 1 93.31 201 GLY A CA 1
ATOM 1555 C C . GLY A 1 201 ? -3.203 1.45 -12.688 1 93.31 201 GLY A C 1
ATOM 1556 O O . GLY A 1 201 ? -3.154 1.166 -13.883 1 93.31 201 GLY A O 1
ATOM 1557 N N . GLN A 1 202 ? -2.805 2.611 -12.227 1 91.31 202 GLN A N 1
ATOM 1558 C CA . GLN A 1 202 ? -2.271 3.65 -13.102 1 91.31 202 GLN A CA 1
ATOM 1559 C C . GLN A 1 202 ? -0.979 3.195 -13.773 1 91.31 202 GLN A C 1
ATOM 1561 O O . GLN A 1 202 ? -0.75 3.482 -14.953 1 91.31 202 GLN A O 1
ATOM 1566 N N . PHE A 1 203 ? -0.184 2.566 -13.055 1 90.94 203 PHE A N 1
ATOM 1567 C CA . PHE A 1 203 ? 1.088 2.059 -13.555 1 90.94 203 PHE A CA 1
ATOM 1568 C C . PHE A 1 203 ? 0.867 1.057 -14.68 1 90.94 203 PHE A C 1
ATOM 1570 O O . PHE A 1 203 ? 1.543 1.112 -15.711 1 90.94 203 PHE A O 1
ATOM 1577 N N . VAL A 1 204 ? -0.048 0.123 -14.438 1 87.81 204 VAL A N 1
ATOM 1578 C CA . VAL A 1 204 ? -0.356 -0.897 -15.43 1 87.81 204 VAL A CA 1
ATOM 1579 C C . VAL A 1 204 ? -0.859 -0.234 -16.719 1 87.81 204 VAL A C 1
ATOM 1581 O O . VAL A 1 204 ? -0.419 -0.579 -17.812 1 87.81 204 VAL A O 1
ATOM 1584 N N . VAL A 1 205 ? -1.647 0.758 -16.625 1 85.19 205 VAL A N 1
ATOM 1585 C CA . VAL A 1 205 ? -2.211 1.459 -17.766 1 85.19 205 VAL A CA 1
ATOM 1586 C C . VAL A 1 205 ? -1.104 2.207 -18.516 1 85.19 205 VAL A C 1
ATOM 1588 O O . VAL A 1 205 ? -1.04 2.17 -19.75 1 85.19 205 VAL A O 1
ATOM 1591 N N . ARG A 1 206 ? -0.202 2.748 -17.812 1 86.06 206 ARG A N 1
ATOM 1592 C CA . ARG A 1 206 ? 0.867 3.537 -18.406 1 86.06 206 ARG A CA 1
ATOM 1593 C C . ARG A 1 206 ? 1.914 2.637 -19.062 1 86.06 206 ARG A C 1
ATOM 1595 O O . ARG A 1 206 ? 2.404 2.934 -20.156 1 86.06 206 ARG A O 1
ATOM 1602 N N . ARG A 1 207 ? 2.359 1.619 -18.344 1 81.06 207 ARG A N 1
ATOM 1603 C CA . ARG A 1 207 ? 3.453 0.766 -18.797 1 81.06 207 ARG A CA 1
ATOM 1604 C C . ARG A 1 207 ? 3.016 -0.123 -19.953 1 81.06 207 ARG A C 1
ATOM 1606 O O . ARG A 1 207 ? 3.809 -0.419 -20.859 1 81.06 207 ARG A O 1
ATOM 1613 N N . PHE A 1 208 ? 1.863 -0.507 -19.938 1 75.44 208 PHE A N 1
ATOM 1614 C CA . PHE A 1 208 ? 1.496 -1.532 -20.906 1 75.44 208 PHE A CA 1
ATOM 1615 C C . PHE A 1 208 ? 0.578 -0.958 -21.984 1 75.44 208 PHE A C 1
ATOM 1617 O O . PHE A 1 208 ? 0.312 -1.611 -23 1 75.44 208 PHE A O 1
ATOM 1624 N N . PHE A 1 209 ? 0.04 0.243 -21.922 1 66.25 209 PHE A N 1
ATOM 1625 C CA . PHE A 1 209 ? -0.767 0.837 -22.984 1 66.25 209 PHE A CA 1
ATOM 1626 C C . PHE A 1 209 ? -0.142 2.139 -23.469 1 66.25 209 PHE A C 1
ATOM 1628 O O . PHE A 1 209 ? -0.388 2.562 -24.594 1 66.25 209 PHE A O 1
ATOM 1635 N N . LYS A 1 210 ? 0.308 2.934 -22.625 1 60.56 210 LYS A N 1
ATOM 1636 C CA . LYS A 1 210 ? 0.826 4.164 -23.219 1 60.56 210 LYS A CA 1
ATOM 1637 C C . LYS A 1 210 ? 2.215 3.941 -23.812 1 60.56 210 LYS A C 1
ATOM 1639 O O . LYS A 1 210 ? 3.035 4.859 -23.844 1 60.56 210 LYS A O 1
ATOM 1644 N N . SER A 1 211 ? 2.65 2.664 -24.328 1 40.28 211 SER A N 1
ATOM 1645 C CA . SER A 1 211 ? 3.65 2.801 -25.375 1 40.28 211 SER A CA 1
ATOM 1646 C C . SER A 1 211 ? 3.072 3.5 -26.609 1 40.28 211 SER A C 1
ATOM 1648 O O . S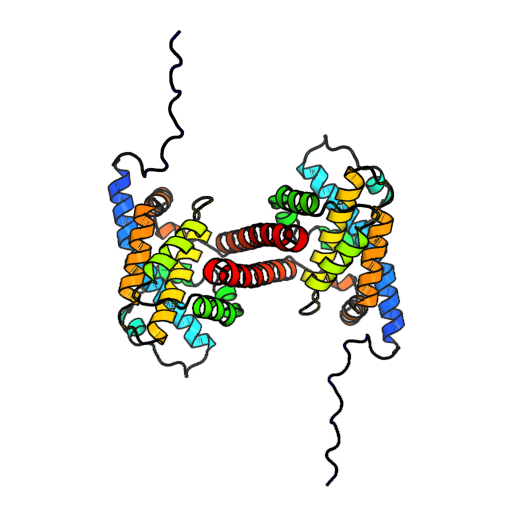ER A 1 211 ? 1.905 3.297 -26.953 1 40.28 211 SER A O 1
ATOM 1650 N N . MET B 1 1 ? 52.281 -2.18 -19.203 1 23.39 1 MET B N 1
ATOM 1651 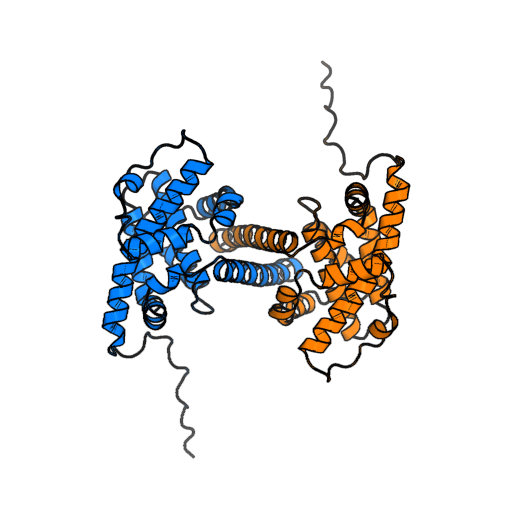C CA . MET B 1 1 ? 52 -1.975 -17.781 1 23.39 1 MET B CA 1
ATOM 1652 C C . MET B 1 1 ? 50.562 -2.404 -17.453 1 23.39 1 MET B C 1
ATOM 1654 O O . MET B 1 1 ? 49.625 -1.962 -18.094 1 23.39 1 MET B O 1
ATOM 1658 N N . ALA B 1 2 ? 50.281 -3.674 -16.891 1 28.72 2 ALA B N 1
ATOM 1659 C CA . ALA B 1 2 ? 49.344 -4.727 -17.25 1 28.72 2 ALA B CA 1
ATOM 1660 C C . ALA B 1 2 ? 47.969 -4.48 -16.609 1 28.72 2 ALA B C 1
ATOM 1662 O O . ALA B 1 2 ? 47.875 -4.426 -15.375 1 28.72 2 ALA B O 1
ATOM 1663 N N . SER B 1 3 ? 47.031 -3.629 -17.219 1 26.62 3 SER B N 1
ATOM 1664 C CA . SER B 1 3 ? 45.719 -3.062 -16.891 1 26.62 3 SER B CA 1
ATOM 1665 C C . SER B 1 3 ? 44.719 -4.152 -16.531 1 26.62 3 SER B C 1
ATOM 1667 O O . SER B 1 3 ? 44.094 -4.738 -17.406 1 26.62 3 SER B O 1
ATOM 1669 N N . GLY B 1 4 ? 45.062 -5.094 -15.609 1 28.17 4 GLY B N 1
ATOM 1670 C CA . GLY B 1 4 ? 44.281 -6.297 -15.352 1 28.17 4 GLY B CA 1
ATOM 1671 C C . GLY B 1 4 ? 42.844 -6.016 -15 1 28.17 4 GLY B C 1
ATOM 1672 O O . GLY B 1 4 ? 42.531 -5.086 -14.242 1 28.17 4 GLY B O 1
ATOM 1673 N N . GLN B 1 5 ? 41.812 -6.344 -15.914 1 28.84 5 GLN B N 1
ATOM 1674 C CA . GLN B 1 5 ? 40.375 -6.289 -16.031 1 28.84 5 GLN B CA 1
ATOM 1675 C C . GLN B 1 5 ? 39.688 -6.926 -14.82 1 28.84 5 GLN B C 1
ATOM 1677 O O . GLN B 1 5 ? 39.969 -8.078 -14.484 1 28.84 5 GLN B O 1
ATOM 1682 N N . GLY B 1 6 ? 39.594 -6.254 -13.695 1 31.27 6 GLY B N 1
ATOM 1683 C CA . GLY B 1 6 ? 39 -6.746 -12.461 1 31.27 6 GLY B CA 1
ATOM 1684 C C . GLY B 1 6 ? 37.719 -7.488 -12.672 1 31.27 6 GLY B C 1
ATOM 1685 O O . GLY B 1 6 ? 37.062 -7.344 -13.719 1 31.27 6 GLY B O 1
ATOM 1686 N N . PRO B 1 7 ? 37.5 -8.742 -12.062 1 36.5 7 PRO B N 1
ATOM 1687 C CA . PRO B 1 7 ? 36.406 -9.672 -12.305 1 36.5 7 PRO B CA 1
ATOM 1688 C C . PRO B 1 7 ? 35.031 -9.008 -12.234 1 36.5 7 PRO B C 1
ATOM 1690 O O . PRO B 1 7 ? 34.875 -7.992 -11.547 1 36.5 7 PRO B O 1
ATOM 1693 N N . GLY B 1 8 ? 34.312 -8.766 -13.32 1 33.22 8 GLY B N 1
ATOM 1694 C CA . GLY B 1 8 ? 32.969 -8.242 -13.562 1 33.22 8 GLY B CA 1
ATOM 1695 C C . GLY B 1 8 ? 31.922 -8.805 -12.617 1 33.22 8 GLY B C 1
ATOM 1696 O O . GLY B 1 8 ? 32.188 -9.758 -11.883 1 33.22 8 GLY B O 1
ATOM 1697 N N . PRO B 1 9 ? 30.922 -8.086 -12.141 1 36.69 9 PRO B N 1
ATOM 1698 C CA . PRO B 1 9 ? 29.953 -8.414 -11.102 1 36.69 9 PRO B CA 1
ATOM 1699 C C . PRO B 1 9 ? 29.359 -9.812 -11.281 1 36.69 9 PRO B C 1
ATOM 1701 O O . PRO B 1 9 ? 29.281 -10.312 -12.398 1 36.69 9 PRO B O 1
ATOM 1704 N N . PRO B 1 10 ? 29.516 -10.789 -10.391 1 37.44 10 PRO B N 1
ATOM 1705 C CA . PRO B 1 10 ? 29.016 -12.156 -10.594 1 37.44 10 PRO B CA 1
ATOM 1706 C C . PRO B 1 10 ? 27.609 -12.18 -11.211 1 37.44 10 PRO B C 1
ATOM 1708 O O . PRO B 1 10 ? 26.828 -11.25 -11.016 1 37.44 10 PRO B O 1
ATOM 1711 N N . GLY B 1 11 ? 27.375 -12.578 -12.438 1 36 11 GLY B N 1
ATOM 1712 C CA . GLY B 1 11 ? 26.156 -12.93 -13.148 1 36 11 GLY B CA 1
ATOM 1713 C C . GLY B 1 11 ? 25.156 -13.656 -12.281 1 36 11 GLY B C 1
ATOM 1714 O O . GLY B 1 11 ? 25.531 -14.414 -11.383 1 36 11 GLY B O 1
ATOM 1715 N N . GLN B 1 12 ? 24.016 -13.133 -11.852 1 42.53 12 GLN B N 1
ATOM 1716 C CA . GLN B 1 12 ? 22.906 -13.609 -11.047 1 42.53 12 GLN B CA 1
ATOM 1717 C C . GLN B 1 12 ? 22.609 -15.078 -11.336 1 42.53 12 GLN B C 1
ATOM 1719 O O . GLN B 1 12 ? 21.469 -15.43 -11.68 1 42.53 12 GLN B O 1
ATOM 1724 N N . GLY B 1 13 ? 23.25 -15.891 -12.117 1 42.5 13 GLY B N 1
ATOM 1725 C CA . GLY B 1 13 ? 23.047 -17.312 -12.375 1 42.5 13 GLY B CA 1
ATOM 1726 C C . GLY B 1 13 ? 23 -18.141 -11.109 1 42.5 13 GLY B C 1
ATOM 1727 O O . GLY B 1 13 ? 23.547 -17.766 -10.078 1 42.5 13 GLY B O 1
ATOM 1728 N N . CYS B 1 14 ? 21.641 -18.922 -10.906 1 54.38 14 CYS B N 1
ATOM 1729 C CA . CYS B 1 14 ? 21.547 -20 -9.938 1 54.38 14 CYS B CA 1
ATOM 1730 C C . CYS B 1 14 ? 22.859 -20.781 -9.859 1 54.38 14 CYS B C 1
ATOM 1732 O O . CYS B 1 14 ? 23.359 -21.266 -10.875 1 54.38 14 CYS B O 1
ATOM 1734 N N . GLY B 1 15 ? 23.859 -20.422 -9.281 1 46.72 15 GLY B N 1
ATOM 1735 C CA . GLY B 1 15 ? 25.141 -21.078 -9.109 1 46.72 15 GLY B CA 1
ATOM 1736 C C . GLY B 1 15 ? 25.047 -22.594 -9.172 1 46.72 15 GLY B C 1
ATOM 1737 O O . GLY B 1 15 ? 23.953 -23.141 -9.281 1 46.72 15 GLY B O 1
ATOM 1738 N N . GLU B 1 16 ? 26.141 -23.5 -8.812 1 47.88 16 GLU B N 1
ATOM 1739 C CA . GLU B 1 16 ? 26.594 -24.891 -8.953 1 47.88 16 GLU B CA 1
ATOM 1740 C C . GLU B 1 16 ? 25.594 -25.859 -8.312 1 47.88 16 GLU B C 1
ATOM 1742 O O . GLU B 1 16 ? 24.984 -25.531 -7.297 1 47.88 16 GLU B O 1
ATOM 1747 N N . PRO B 1 17 ? 25.203 -27.109 -8.93 1 48.81 17 PRO B N 1
ATOM 1748 C CA . PRO B 1 17 ? 24.312 -28.219 -8.555 1 48.81 17 PRO B CA 1
ATOM 1749 C C . PRO B 1 17 ? 24.625 -28.781 -7.176 1 48.81 17 PRO B C 1
ATOM 1751 O O . PRO B 1 17 ? 25.703 -29.375 -6.977 1 48.81 17 PRO B O 1
ATOM 1754 N N . ASP B 1 18 ? 24.797 -28.188 -6.129 1 51.34 18 ASP B N 1
ATOM 1755 C CA . ASP B 1 18 ? 25.062 -28.844 -4.855 1 51.34 18 ASP B CA 1
ATOM 1756 C C . ASP B 1 18 ? 23.828 -29.578 -4.344 1 51.34 18 ASP B C 1
ATOM 1758 O O . ASP B 1 18 ? 22.719 -29.328 -4.809 1 51.34 18 ASP B O 1
ATOM 1762 N N . PRO B 1 19 ? 23.828 -30.547 -3.324 1 53.72 19 PRO B N 1
ATOM 1763 C CA . PRO B 1 19 ? 22.766 -31.266 -2.619 1 53.72 19 PRO B CA 1
ATOM 1764 C C . PRO B 1 19 ? 21.469 -30.453 -2.543 1 53.72 19 PRO B C 1
ATOM 1766 O O . PRO B 1 19 ? 20.406 -31.016 -2.258 1 53.72 19 PRO B O 1
ATOM 1769 N N . SER B 1 20 ? 21.469 -29.141 -2.807 1 60.44 20 SER B N 1
ATOM 1770 C CA . SER B 1 20 ? 20.375 -28.172 -2.783 1 60.44 20 SER B CA 1
ATOM 1771 C C . SER B 1 20 ? 19.453 -28.344 -3.984 1 60.44 20 SER B C 1
ATOM 1773 O O . SER B 1 20 ? 18.297 -27.906 -3.957 1 60.44 20 SER B O 1
ATOM 1775 N N . SER B 1 21 ? 19.906 -29.281 -4.84 1 71.88 21 SER B N 1
ATOM 1776 C CA . SER B 1 21 ? 19.188 -29.453 -6.098 1 71.88 21 SER B CA 1
ATOM 1777 C C . SER B 1 21 ? 17.969 -30.344 -5.918 1 71.88 21 SER B C 1
ATOM 1779 O O . SER B 1 21 ? 16.891 -30.047 -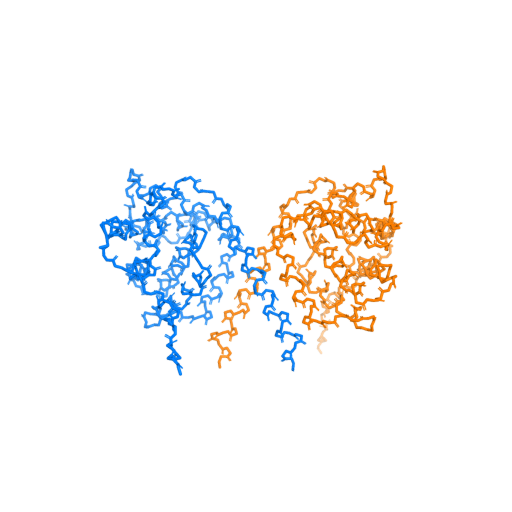6.465 1 71.88 21 SER B O 1
ATOM 1781 N N . THR B 1 22 ? 18.172 -31.406 -4.945 1 80.94 22 THR B N 1
ATOM 1782 C CA . THR B 1 22 ? 17.031 -32.312 -4.75 1 80.94 22 THR B CA 1
ATOM 1783 C C . THR B 1 22 ? 15.906 -31.609 -4.004 1 80.94 22 THR B C 1
ATOM 1785 O O . THR B 1 22 ? 14.734 -31.766 -4.355 1 80.94 22 THR B O 1
ATOM 1788 N N . SER B 1 23 ? 16.344 -30.906 -2.982 1 88 23 SER B N 1
ATOM 1789 C CA . SER B 1 23 ? 15.328 -30.203 -2.213 1 88 23 SER B CA 1
ATOM 1790 C C . SER B 1 23 ? 14.641 -29.141 -3.061 1 88 23 SER B C 1
ATOM 1792 O O . SER B 1 23 ? 13.422 -28.953 -2.963 1 88 23 SER B O 1
ATOM 1794 N N . GLU B 1 24 ? 15.414 -28.578 -3.885 1 89.06 24 GLU B N 1
ATOM 1795 C CA . GLU B 1 24 ? 14.875 -27.547 -4.773 1 89.06 24 GLU B CA 1
ATOM 1796 C C . GLU B 1 24 ? 13.875 -28.141 -5.758 1 89.06 24 GLU B C 1
ATOM 1798 O O . GLU B 1 24 ? 12.812 -27.562 -6 1 89.06 24 GLU B O 1
ATOM 1803 N N . GLU B 1 25 ? 14.227 -29.266 -6.246 1 87.38 25 GLU B N 1
ATOM 1804 C CA . GLU B 1 25 ? 13.336 -29.953 -7.188 1 87.38 25 GLU B CA 1
ATOM 1805 C C . GLU B 1 25 ? 12.047 -30.391 -6.504 1 87.38 25 GLU B C 1
ATOM 1807 O O . GLU B 1 25 ? 10.977 -30.359 -7.109 1 87.38 25 GLU B O 1
ATOM 1812 N N . GLN B 1 26 ? 12.234 -30.812 -5.285 1 90.31 26 GLN B N 1
ATOM 1813 C CA . GLN B 1 26 ? 11.047 -31.203 -4.535 1 90.31 26 GLN B CA 1
ATOM 1814 C C . GLN B 1 26 ? 10.109 -30.016 -4.312 1 90.31 26 GLN B C 1
ATOM 1816 O O . GLN B 1 26 ? 8.891 -30.156 -4.434 1 90.31 26 GLN B O 1
ATOM 1821 N N . VAL B 1 27 ? 10.688 -28.906 -3.961 1 93.5 27 VAL B N 1
ATOM 1822 C CA . VAL B 1 27 ? 9.891 -27.703 -3.762 1 93.5 27 VAL B CA 1
ATOM 1823 C C . VAL B 1 27 ? 9.164 -27.344 -5.059 1 93.5 27 VAL B C 1
ATOM 1825 O O . VAL B 1 27 ? 7.992 -26.953 -5.035 1 93.5 27 VAL B O 1
ATOM 1828 N N . ALA B 1 28 ? 9.82 -27.516 -6.156 1 90 28 ALA B N 1
ATOM 1829 C CA . ALA B 1 28 ? 9.219 -27.203 -7.449 1 90 28 ALA B CA 1
ATOM 1830 C C . ALA B 1 28 ? 8.047 -28.125 -7.742 1 90 28 ALA B C 1
ATOM 1832 O O . ALA B 1 28 ? 7.004 -27.688 -8.234 1 90 28 ALA B O 1
ATOM 1833 N N . ARG B 1 29 ? 8.211 -29.344 -7.438 1 89.38 29 ARG B N 1
ATOM 1834 C CA . ARG B 1 29 ? 7.129 -30.312 -7.617 1 89.38 29 ARG B CA 1
ATOM 1835 C C . ARG B 1 29 ? 5.965 -30.016 -6.676 1 89.38 29 ARG B C 1
ATOM 1837 O O . ARG B 1 29 ? 4.805 -30.047 -7.09 1 89.38 29 ARG B O 1
ATOM 1844 N N . ASP B 1 30 ? 6.305 -29.734 -5.5 1 94.44 30 ASP B N 1
ATOM 1845 C CA . ASP B 1 30 ? 5.293 -29.391 -4.504 1 94.44 30 ASP B CA 1
ATOM 1846 C C . ASP B 1 30 ? 4.535 -28.125 -4.898 1 94.44 30 ASP B C 1
ATOM 1848 O O . ASP B 1 30 ? 3.375 -27.953 -4.52 1 94.44 30 ASP B O 1
ATOM 1852 N N . THR B 1 31 ? 5.207 -27.234 -5.625 1 96.19 31 THR B N 1
ATOM 1853 C CA . THR B 1 31 ? 4.629 -25.953 -6.004 1 96.19 31 THR B CA 1
ATOM 1854 C C . THR B 1 31 ? 3.344 -26.156 -6.805 1 96.19 31 THR B C 1
ATOM 1856 O O . THR B 1 31 ? 2.371 -25.422 -6.625 1 96.19 31 THR B O 1
ATOM 1859 N N . GLU B 1 32 ? 3.334 -27.109 -7.66 1 93.94 32 GLU B N 1
ATOM 1860 C CA . GLU B 1 32 ? 2.146 -27.344 -8.469 1 93.94 32 GLU B CA 1
ATOM 1861 C C . GLU B 1 32 ? 0.949 -27.719 -7.598 1 93.94 32 GLU B C 1
ATOM 1863 O O . GLU B 1 32 ? -0.149 -27.188 -7.789 1 93.94 32 GLU B O 1
ATOM 1868 N N . GLU B 1 33 ? 1.221 -28.609 -6.676 1 92.38 33 GLU B N 1
ATOM 1869 C CA . GLU B 1 33 ? 0.145 -29 -5.77 1 92.38 33 GLU B CA 1
ATOM 1870 C C . GLU B 1 33 ? -0.289 -27.828 -4.891 1 92.38 33 GLU B C 1
ATOM 1872 O O . GLU B 1 33 ? -1.484 -27.625 -4.668 1 92.38 33 GLU B O 1
ATOM 1877 N N . VAL B 1 34 ? 0.655 -27.094 -4.383 1 95.69 34 VAL B N 1
ATOM 1878 C CA . VAL B 1 34 ? 0.369 -25.938 -3.537 1 95.69 34 VAL B CA 1
ATOM 1879 C C . VAL B 1 34 ? -0.478 -24.938 -4.312 1 95.69 34 VAL B C 1
ATOM 1881 O O . VAL B 1 34 ? -1.484 -24.438 -3.799 1 95.69 34 VAL B O 1
ATOM 1884 N N . PHE B 1 35 ? -0.116 -24.656 -5.516 1 96.12 35 PHE B N 1
ATOM 1885 C CA . PHE B 1 35 ? -0.827 -23.672 -6.316 1 96.12 35 PHE B CA 1
ATOM 1886 C C . PHE B 1 35 ? -2.238 -24.156 -6.641 1 96.12 35 PHE B C 1
ATOM 1888 O O . PHE B 1 35 ? -3.189 -23.375 -6.59 1 96.12 35 PHE B O 1
ATOM 1895 N N . ARG B 1 36 ? -2.414 -25.406 -6.977 1 92 36 ARG B N 1
ATOM 1896 C CA . ARG B 1 36 ? -3.74 -25.938 -7.258 1 92 36 ARG B CA 1
ATOM 1897 C C . ARG B 1 36 ? -4.645 -25.828 -6.035 1 92 36 ARG B C 1
ATOM 1899 O O . ARG B 1 36 ? -5.816 -25.453 -6.156 1 92 36 ARG B O 1
ATOM 1906 N N . SER B 1 37 ? -4.07 -26.188 -4.957 1 92.94 37 SER B N 1
ATOM 1907 C CA . SER B 1 37 ? -4.84 -26.047 -3.725 1 92.94 37 SER B CA 1
ATOM 1908 C C . SER B 1 37 ? -5.172 -24.578 -3.447 1 92.94 37 SER B C 1
ATOM 1910 O O . SER B 1 37 ? -6.297 -24.266 -3.057 1 92.94 37 SER B O 1
ATOM 1912 N N . TYR B 1 38 ? -4.219 -23.719 -3.607 1 95.25 38 TYR B N 1
ATOM 1913 C CA . TYR B 1 38 ? -4.422 -22.281 -3.449 1 95.25 38 TYR B CA 1
ATOM 1914 C C . TYR B 1 38 ? -5.578 -21.797 -4.316 1 95.25 38 TYR B C 1
ATOM 1916 O O . TYR B 1 38 ? -6.457 -21.078 -3.84 1 95.25 38 TYR B O 1
ATOM 1924 N N . VAL B 1 39 ? -5.574 -22.141 -5.543 1 93.12 39 VAL B N 1
ATOM 1925 C CA . VAL B 1 39 ? -6.582 -21.719 -6.512 1 93.12 39 VAL B CA 1
ATOM 1926 C C . VAL B 1 39 ? -7.957 -22.219 -6.078 1 93.12 39 VAL B C 1
ATOM 1928 O O . VAL B 1 39 ? -8.938 -21.469 -6.117 1 93.12 39 VAL B O 1
ATOM 1931 N N . PHE B 1 40 ? -7.969 -23.422 -5.695 1 90.19 40 PHE B N 1
ATOM 1932 C CA . PHE B 1 40 ? -9.227 -24.031 -5.273 1 90.19 40 PHE B CA 1
ATOM 1933 C C . PHE B 1 40 ? -9.836 -23.25 -4.109 1 90.19 40 PHE B C 1
ATOM 1935 O O . PHE B 1 40 ? -11 -22.859 -4.172 1 90.19 40 PHE B O 1
ATOM 1942 N N . TYR B 1 41 ? -9.062 -23.062 -3.15 1 90.38 41 TYR B N 1
ATOM 1943 C CA . TYR B 1 41 ? -9.578 -22.406 -1.947 1 90.38 41 TYR B CA 1
ATOM 1944 C C . TYR B 1 41 ? -9.883 -20.938 -2.207 1 90.38 41 TYR B C 1
ATOM 1946 O O . TYR B 1 41 ? -10.875 -20.406 -1.705 1 90.38 41 TYR B O 1
ATOM 1954 N N . ARG B 1 42 ? -9.047 -20.297 -2.932 1 91.56 42 ARG B N 1
ATOM 1955 C CA . ARG B 1 42 ? -9.289 -18.906 -3.271 1 91.56 42 ARG B CA 1
ATOM 1956 C C . ARG B 1 42 ? -10.586 -18.75 -4.062 1 91.56 42 ARG B C 1
ATOM 1958 O O . ARG B 1 42 ? -11.375 -17.844 -3.803 1 91.56 42 ARG B O 1
ATOM 1965 N N . HIS B 1 43 ? -10.766 -19.578 -4.98 1 88.06 43 HIS B N 1
ATOM 1966 C CA . HIS B 1 43 ? -11.984 -19.562 -5.777 1 88.06 43 HIS B CA 1
ATOM 1967 C C . HIS B 1 43 ? -13.211 -19.812 -4.914 1 88.06 43 HIS B C 1
ATOM 1969 O O . HIS B 1 43 ? -14.25 -19.172 -5.094 1 88.06 43 HIS B O 1
ATOM 1975 N N . GLN B 1 44 ? -13.094 -20.734 -4.035 1 86.19 44 GLN B N 1
ATOM 1976 C CA . GLN B 1 44 ? -14.18 -21.047 -3.115 1 86.19 44 GLN B CA 1
ATOM 1977 C C . GLN B 1 44 ? -14.547 -19.828 -2.27 1 86.19 44 GLN B C 1
ATOM 1979 O O . GLN B 1 44 ? -15.734 -19.531 -2.07 1 86.19 44 GLN B O 1
ATOM 1984 N N . GLN B 1 45 ? -13.562 -19.156 -1.821 1 86.31 45 GLN B N 1
ATOM 1985 C CA . GLN B 1 45 ? -13.781 -17.938 -1.026 1 86.31 45 GLN B CA 1
ATOM 1986 C C . GLN B 1 45 ? -14.508 -16.875 -1.837 1 86.31 45 GLN B C 1
ATOM 1988 O O . GLN B 1 45 ? -15.398 -16.203 -1.323 1 86.31 45 GLN B O 1
ATOM 1993 N N . GLU B 1 46 ? -14.117 -16.75 -3.037 1 84.44 46 GLU B N 1
ATOM 1994 C CA . GLU B 1 46 ? -14.734 -15.758 -3.904 1 84.44 46 GLU B CA 1
ATOM 1995 C C . GLU B 1 46 ? -16.188 -16.109 -4.207 1 84.44 46 GLU B C 1
ATOM 1997 O O . GLU B 1 46 ? -17.047 -15.227 -4.258 1 84.44 46 GLU B O 1
ATOM 2002 N N . GLN B 1 47 ? -16.453 -17.344 -4.43 1 81.56 47 GLN B N 1
ATOM 2003 C CA . GLN B 1 47 ? -17.812 -17.797 -4.703 1 81.56 47 GLN B CA 1
ATOM 2004 C C . GLN B 1 47 ? -18.719 -17.578 -3.494 1 81.56 47 GLN B C 1
ATOM 2006 O O . GLN B 1 47 ? -19.891 -17.219 -3.646 1 81.56 47 GLN B O 1
ATOM 2011 N N . GLU B 1 48 ? -18.141 -17.781 -2.402 1 80.12 48 GLU B N 1
ATOM 2012 C CA . GLU B 1 48 ? -18.922 -17.562 -1.18 1 80.12 48 GLU B CA 1
ATOM 2013 C C . GLU B 1 48 ? -19.25 -16.094 -0.981 1 80.12 48 GLU B C 1
ATOM 2015 O O . GLU B 1 48 ? -20.328 -15.742 -0.521 1 80.12 48 GLU B O 1
ATOM 2020 N N . ALA B 1 49 ? -18.375 -15.305 -1.315 1 77.06 49 ALA B N 1
ATOM 2021 C CA . ALA B 1 49 ? -18.578 -13.867 -1.17 1 77.06 49 ALA B CA 1
ATOM 2022 C C . ALA B 1 49 ? -19.609 -13.352 -2.174 1 77.06 49 ALA B C 1
ATOM 2024 O O . ALA B 1 49 ? -20.375 -12.43 -1.874 1 77.06 49 ALA B O 1
ATOM 2025 N N . GLU B 1 50 ? -19.469 -13.82 -3.428 1 73.81 50 GLU B N 1
ATOM 2026 C CA . GLU B 1 50 ? -20.406 -13.422 -4.473 1 73.81 50 GLU B CA 1
ATOM 2027 C C . GLU B 1 50 ? -21.781 -14.047 -4.246 1 73.81 50 GLU B C 1
ATOM 2029 O O . GLU B 1 50 ? -22.781 -13.547 -4.762 1 73.81 50 GLU B O 1
ATOM 2034 N N . GLY B 1 51 ? -21.828 -14.906 -3.42 1 65 51 GLY B N 1
ATOM 2035 C CA . GLY B 1 51 ? -23.078 -15.594 -3.162 1 65 51 GLY B CA 1
ATOM 2036 C C . GLY B 1 51 ? -23.266 -16.828 -4.023 1 65 51 GLY B C 1
ATOM 2037 O O . GLY B 1 51 ? -22.484 -17.078 -4.934 1 65 51 GLY B O 1
ATOM 2038 N N . ALA B 1 52 ? -24.281 -17.812 -3.617 1 57.19 52 ALA B N 1
ATOM 2039 C CA . ALA B 1 52 ? -24.625 -19.125 -4.125 1 57.19 52 ALA B CA 1
ATOM 2040 C C . ALA B 1 52 ? -24.781 -19.109 -5.645 1 57.19 52 ALA B C 1
ATOM 2042 O O . ALA B 1 52 ? -24.594 -20.141 -6.305 1 57.19 52 ALA B O 1
ATOM 2043 N N . ALA B 1 53 ? -25 -18.031 -6.277 1 51.84 53 ALA B N 1
ATOM 2044 C CA . ALA B 1 53 ? -25.406 -18.031 -7.684 1 51.84 53 ALA B CA 1
ATOM 2045 C C . ALA B 1 53 ? -24.188 -18.016 -8.602 1 51.84 53 ALA B C 1
ATOM 2047 O O . ALA B 1 53 ? -24.312 -18.047 -9.828 1 51.84 53 ALA B O 1
ATOM 2048 N N . ALA B 1 54 ? -23.016 -18.031 -8.086 1 57.81 54 ALA B N 1
ATOM 2049 C CA . ALA B 1 54 ? -21.891 -17.906 -9.016 1 57.81 54 ALA B CA 1
ATOM 2050 C C . ALA B 1 54 ? -21.578 -19.25 -9.688 1 57.81 54 ALA B C 1
ATOM 2052 O O . ALA B 1 54 ? -21.531 -20.281 -9.016 1 57.81 54 ALA B O 1
ATOM 2053 N N . PRO B 1 55 ? -21.703 -19.344 -11.055 1 53.88 55 PRO B N 1
ATOM 2054 C CA . PRO B 1 55 ? -21.469 -20.625 -11.727 1 53.88 55 PRO B CA 1
ATOM 2055 C C . PRO B 1 55 ? -20.172 -21.297 -11.297 1 53.88 55 PRO B C 1
ATOM 2057 O O . PRO B 1 55 ? -19.156 -20.609 -11.133 1 53.88 55 PRO B O 1
ATOM 2060 N N . THR B 1 56 ? -20.391 -22.469 -10.797 1 56.16 56 THR B N 1
ATOM 2061 C CA . THR B 1 56 ? -19.25 -23.328 -10.461 1 56.16 56 THR B CA 1
ATOM 2062 C C . THR B 1 56 ? -18.328 -23.516 -11.664 1 56.16 56 THR B C 1
ATOM 2064 O O . THR B 1 56 ? -18.797 -23.859 -12.75 1 56.16 56 THR B O 1
ATOM 2067 N N . ASP B 1 57 ? -17.125 -22.812 -11.758 1 59.19 57 ASP B N 1
ATOM 2068 C CA . ASP B 1 57 ? -16.141 -23.016 -12.812 1 59.19 57 ASP B CA 1
ATOM 2069 C C . ASP B 1 57 ? -15.656 -24.469 -12.828 1 59.19 57 ASP B C 1
ATOM 2071 O O . ASP B 1 57 ? -15.039 -24.938 -11.867 1 59.19 57 ASP B O 1
ATOM 2075 N N . PRO B 1 58 ? -16.078 -25.297 -13.781 1 61 58 PRO B N 1
ATOM 2076 C CA . PRO B 1 58 ? -15.773 -26.734 -13.875 1 61 58 PRO B CA 1
ATOM 2077 C C . PRO B 1 58 ? -14.281 -27.016 -13.727 1 61 58 PRO B C 1
ATOM 2079 O O . PRO B 1 58 ? -13.898 -28.078 -13.203 1 61 58 PRO B O 1
ATOM 2082 N N . GLU B 1 59 ? -13.484 -26.141 -14.289 1 64.69 59 GLU B N 1
ATOM 2083 C CA . GLU B 1 59 ? -12.055 -26.422 -14.195 1 64.69 59 GLU B CA 1
ATOM 2084 C C . GLU B 1 59 ? -11.586 -26.391 -12.742 1 64.69 59 GLU B C 1
ATOM 2086 O O . GLU B 1 59 ? -10.703 -27.156 -12.359 1 64.69 59 GLU B O 1
ATOM 2091 N N . MET B 1 60 ? -12.297 -25.625 -12 1 66.75 60 MET B N 1
ATOM 2092 C CA . MET B 1 60 ? -11.945 -25.516 -10.586 1 66.75 60 MET B CA 1
ATOM 2093 C C . MET B 1 60 ? -12.477 -26.719 -9.805 1 66.75 60 MET B C 1
ATOM 2095 O O . MET B 1 60 ? -11.875 -27.141 -8.82 1 66.75 60 MET B O 1
ATOM 2099 N N . ALA B 1 61 ? -13.492 -27.203 -10.305 1 63.53 61 ALA B N 1
ATOM 2100 C CA . ALA B 1 61 ? -14.148 -28.312 -9.633 1 63.53 61 ALA B CA 1
ATOM 2101 C C . ALA B 1 61 ? -13.305 -29.594 -9.734 1 63.53 61 ALA B C 1
ATOM 2103 O O . ALA B 1 61 ? -13.422 -30.484 -8.898 1 63.53 61 ALA B O 1
ATOM 2104 N N . THR B 1 62 ? -12.453 -29.547 -10.75 1 64.25 62 THR B N 1
ATOM 2105 C CA . THR B 1 62 ? -11.648 -30.75 -10.969 1 64.25 62 THR B CA 1
ATOM 2106 C C . THR B 1 62 ? -10.406 -30.734 -10.086 1 64.25 62 THR B C 1
ATOM 2108 O O . THR B 1 62 ? -9.781 -31.781 -9.875 1 64.25 62 THR B O 1
ATOM 2111 N N . LEU B 1 63 ? -9.992 -29.656 -9.43 1 69.81 63 LEU B N 1
ATOM 2112 C CA . LEU B 1 63 ? -8.758 -29.547 -8.664 1 69.81 63 LEU B CA 1
ATOM 2113 C C . LEU B 1 63 ? -8.859 -30.281 -7.34 1 69.81 63 LEU B C 1
ATOM 2115 O O . LEU B 1 63 ? -7.875 -30.844 -6.859 1 69.81 63 LEU B O 1
ATOM 2119 N N . HIS B 1 64 ? -10.016 -30.922 -6.988 1 66.81 64 HIS B N 1
ATOM 2120 C CA . HIS B 1 64 ? -10.32 -31.594 -5.734 1 66.81 64 HIS B CA 1
ATOM 2121 C C . HIS B 1 64 ? -9.062 -31.828 -4.91 1 66.81 64 HIS B C 1
ATOM 2123 O O . HIS B 1 64 ? -8.508 -32.938 -4.914 1 66.81 64 HIS B O 1
ATOM 2129 N N . PRO B 1 65 ? -8.602 -30.688 -4.336 1 66.88 65 PRO B N 1
ATOM 2130 C CA . PRO B 1 65 ? -7.406 -30.922 -3.523 1 66.88 65 PRO B CA 1
ATOM 2131 C C . PRO B 1 65 ? -7.652 -31.891 -2.371 1 66.88 65 PRO B C 1
ATOM 2133 O O . PRO B 1 65 ? -8.781 -32.031 -1.893 1 66.88 65 PRO B O 1
ATOM 2136 N N . GLU B 1 66 ? -6.66 -32.812 -2.174 1 72.06 66 GLU B N 1
ATOM 2137 C CA . GLU B 1 66 ? -6.699 -33.688 -1.008 1 72.06 66 GLU B CA 1
ATOM 2138 C C . GLU B 1 66 ? -6.52 -32.906 0.284 1 72.06 66 GLU B C 1
ATOM 2140 O O . GLU B 1 66 ? -5.402 -32.5 0.624 1 72.06 66 GLU B O 1
ATOM 2145 N N . PRO B 1 67 ? -7.574 -32.719 0.993 1 71.56 67 PRO B N 1
ATOM 2146 C CA . PRO B 1 67 ? -7.496 -31.844 2.17 1 71.56 67 PRO B CA 1
ATOM 2147 C C . PRO B 1 67 ? -6.492 -32.344 3.205 1 71.56 67 PRO B C 1
ATOM 2149 O O . PRO B 1 67 ? -5.984 -31.562 4.008 1 71.56 67 PRO B O 1
ATOM 2152 N N . SER B 1 68 ? -6.152 -33.5 3.078 1 81.62 68 SER B N 1
ATOM 2153 C CA . SER B 1 68 ? -5.301 -34.062 4.125 1 81.62 68 SER B CA 1
ATOM 2154 C C . SER B 1 68 ? -3.826 -33.969 3.746 1 81.62 68 SER B C 1
ATOM 2156 O O . SER B 1 68 ? -2.949 -34.125 4.598 1 81.62 68 SER B O 1
ATOM 2158 N N . SER B 1 69 ? -3.609 -33.594 2.586 1 90.5 69 SER B N 1
ATOM 2159 C CA . SER B 1 69 ? -2.207 -33.5 2.188 1 90.5 69 SER B CA 1
ATOM 2160 C C . SER B 1 69 ? -1.551 -32.25 2.752 1 90.5 69 SER B C 1
ATOM 2162 O O . SER B 1 69 ? -2.207 -31.219 2.916 1 90.5 69 SER B O 1
ATOM 2164 N N . THR B 1 70 ? -0.352 -32.375 3.174 1 93.75 70 THR B N 1
ATOM 2165 C CA . THR B 1 70 ? 0.396 -31.234 3.721 1 93.75 70 THR B CA 1
ATOM 2166 C C . THR B 1 70 ? 0.447 -30.078 2.721 1 93.75 70 THR B C 1
ATOM 2168 O O . THR B 1 70 ? 0.206 -28.938 3.08 1 93.75 70 THR B O 1
ATOM 2171 N N . MET B 1 71 ? 0.759 -30.359 1.481 1 93.81 71 MET B N 1
ATOM 2172 C CA . MET B 1 71 ? 0.819 -29.328 0.444 1 93.81 71 MET B CA 1
ATOM 2173 C C . MET B 1 71 ? -0.555 -28.703 0.208 1 93.81 71 MET B C 1
ATOM 2175 O O . MET B 1 71 ? -0.663 -27.516 -0.093 1 93.81 71 MET B O 1
ATOM 2179 N N . GLY B 1 72 ? -1.561 -29.516 0.375 1 93.81 72 GLY B N 1
ATOM 2180 C CA . GLY B 1 72 ? -2.912 -28.984 0.315 1 93.81 72 GLY B CA 1
ATOM 2181 C C . GLY B 1 72 ? -3.207 -27.984 1.412 1 93.81 72 GLY B C 1
ATOM 2182 O O . GLY B 1 72 ? -3.82 -26.938 1.159 1 93.81 72 GLY B O 1
ATOM 2183 N N . GLN B 1 73 ? -2.793 -28.297 2.592 1 95.12 73 GLN B N 1
ATOM 2184 C CA . GLN B 1 73 ? -2.969 -27.391 3.723 1 95.12 73 GLN B CA 1
ATOM 2185 C C . GLN B 1 73 ? -2.184 -26.094 3.518 1 95.12 73 GLN B C 1
ATOM 2187 O O . GLN B 1 73 ? -2.641 -25.016 3.908 1 95.12 73 GLN B O 1
ATOM 2192 N N . VAL B 1 74 ? -1.032 -26.25 2.947 1 96.88 74 VAL B N 1
ATOM 2193 C CA . VAL B 1 74 ? -0.212 -25.078 2.65 1 96.88 74 VAL B CA 1
ATOM 2194 C C . VAL B 1 74 ? -0.949 -24.156 1.674 1 96.88 74 VAL B C 1
ATOM 2196 O O . VAL B 1 74 ? -1.045 -22.953 1.896 1 96.88 74 VAL B O 1
ATOM 2199 N N . GLY B 1 75 ? -1.495 -24.734 0.626 1 96.19 75 GLY B N 1
ATOM 2200 C CA . GLY B 1 75 ? -2.271 -23.953 -0.323 1 96.19 75 GLY B CA 1
ATOM 2201 C C . GLY B 1 75 ? -3.449 -23.25 0.313 1 96.19 75 GLY B C 1
ATOM 2202 O O . GLY B 1 75 ? -3.709 -22.078 0.011 1 96.19 75 GLY B O 1
ATOM 2203 N N . ARG B 1 76 ? -4.09 -23.922 1.198 1 94.31 76 ARG B N 1
ATOM 2204 C CA . ARG B 1 76 ? -5.215 -23.344 1.915 1 94.31 76 ARG B CA 1
ATOM 2205 C C . ARG B 1 76 ? -4.77 -22.156 2.773 1 94.31 76 ARG B C 1
ATOM 2207 O O . ARG B 1 76 ? -5.414 -21.109 2.779 1 94.31 76 ARG B O 1
ATOM 2214 N N . GLN B 1 77 ? -3.682 -22.359 3.49 1 96.25 77 GLN B N 1
ATOM 2215 C CA . GLN B 1 77 ? -3.145 -21.297 4.332 1 96.25 77 GLN B CA 1
ATOM 2216 C C . GLN B 1 77 ? -2.775 -20.078 3.5 1 96.25 77 GLN B C 1
ATOM 2218 O O . GLN B 1 77 ? -3.094 -18.938 3.875 1 96.25 77 GLN B O 1
ATOM 2223 N N . LEU B 1 78 ? -2.141 -20.281 2.412 1 97.5 78 LEU B N 1
ATOM 2224 C CA . LEU B 1 78 ? -1.708 -19.172 1.56 1 97.5 78 LEU B CA 1
ATOM 2225 C C . LEU B 1 78 ? -2.908 -18.438 0.968 1 97.5 78 LEU B C 1
ATOM 2227 O O . LEU B 1 78 ? -2.852 -17.234 0.744 1 97.5 78 LEU B O 1
ATOM 2231 N N . ALA B 1 79 ? -4.023 -19.156 0.801 1 95.69 79 ALA B N 1
ATOM 2232 C CA . ALA B 1 79 ? -5.234 -18.562 0.252 1 95.69 79 ALA B CA 1
ATOM 2233 C C . ALA B 1 79 ? -5.902 -17.641 1.272 1 95.69 79 ALA B C 1
ATOM 2235 O O . ALA B 1 79 ? -6.66 -16.75 0.904 1 95.69 79 ALA B O 1
ATOM 2236 N N . ILE B 1 80 ? -5.609 -17.875 2.523 1 95.19 80 ILE B N 1
ATOM 2237 C CA . ILE B 1 80 ? -6.172 -17.062 3.598 1 95.19 80 ILE B CA 1
ATOM 2238 C C . ILE B 1 80 ? -5.402 -15.75 3.707 1 95.19 80 ILE B C 1
ATOM 2240 O O . ILE B 1 80 ? -5.984 -14.711 4.016 1 95.19 80 ILE B O 1
ATOM 2244 N N . ILE B 1 81 ? -4.191 -15.828 3.387 1 95.56 81 ILE B N 1
ATOM 2245 C CA . ILE B 1 81 ? -3.33 -14.656 3.482 1 95.56 81 ILE B CA 1
ATOM 2246 C C . ILE B 1 81 ? -3.719 -13.641 2.41 1 95.56 81 ILE B C 1
ATOM 2248 O O . ILE B 1 81 ? -3.805 -13.984 1.228 1 95.56 81 ILE B O 1
ATOM 2252 N N . GLY B 1 82 ? -4.02 -12.391 2.865 1 91.94 82 GLY B N 1
ATOM 2253 C CA . GLY B 1 82 ? -4.363 -11.336 1.93 1 91.94 82 GLY B CA 1
ATOM 2254 C C . GLY B 1 82 ? -5.77 -11.461 1.376 1 91.94 82 GLY B C 1
ATOM 2255 O O . GLY B 1 82 ? -6.121 -10.781 0.407 1 91.94 82 GLY B O 1
ATOM 2256 N N . ASP B 1 83 ? -6.535 -12.359 1.896 1 91.81 83 ASP B N 1
ATOM 2257 C CA . ASP B 1 83 ? -7.891 -12.602 1.414 1 91.81 83 ASP B CA 1
ATOM 2258 C C . ASP B 1 83 ? -8.727 -11.328 1.476 1 91.81 83 ASP B C 1
ATOM 2260 O O . ASP B 1 83 ? -9.484 -11.031 0.549 1 91.81 83 ASP B O 1
ATOM 2264 N N . ASP B 1 84 ? -8.57 -10.555 2.496 1 90.56 84 ASP B N 1
ATOM 2265 C CA . ASP B 1 84 ? -9.328 -9.32 2.65 1 90.56 84 ASP B CA 1
ATOM 2266 C C . ASP B 1 84 ? -9 -8.336 1.529 1 90.56 84 ASP B C 1
ATOM 2268 O O . ASP B 1 84 ? -9.906 -7.699 0.975 1 90.56 84 ASP B O 1
ATOM 2272 N N . ILE B 1 85 ? -7.77 -8.203 1.202 1 92.06 85 ILE B N 1
ATOM 2273 C CA . ILE B 1 85 ? -7.336 -7.316 0.13 1 92.06 85 ILE B CA 1
ATOM 2274 C C . ILE B 1 85 ? -7.91 -7.797 -1.202 1 92.06 85 ILE B C 1
ATOM 2276 O O . ILE B 1 85 ? -8.453 -7.004 -1.972 1 92.06 85 ILE B O 1
ATOM 2280 N N . ASN B 1 86 ? -7.789 -9.062 -1.414 1 91.38 86 ASN B N 1
ATOM 2281 C CA . ASN B 1 86 ? -8.289 -9.641 -2.656 1 91.38 86 ASN B CA 1
ATOM 2282 C C . ASN B 1 86 ? -9.789 -9.414 -2.82 1 91.38 86 ASN B C 1
ATOM 2284 O O . ASN B 1 86 ? -10.258 -9.078 -3.908 1 91.38 86 ASN B O 1
ATOM 2288 N N . ARG B 1 87 ? -10.484 -9.57 -1.792 1 90 87 ARG B N 1
ATOM 2289 C CA . ARG B 1 87 ? -11.93 -9.43 -1.822 1 90 87 ARG B CA 1
ATOM 2290 C C . ARG B 1 87 ? -12.328 -7.969 -2.02 1 90 87 ARG B C 1
ATOM 2292 O O . ARG B 1 87 ? -13.172 -7.656 -2.863 1 90 87 ARG B O 1
ATOM 2299 N N . ARG B 1 88 ? -11.742 -7.113 -1.314 1 91 88 ARG B N 1
ATOM 2300 C CA . ARG B 1 88 ? -12.109 -5.703 -1.292 1 91 88 ARG B CA 1
ATOM 2301 C C . ARG B 1 88 ? -11.758 -5.023 -2.613 1 91 88 ARG B C 1
ATOM 2303 O O . ARG B 1 88 ? -12.477 -4.129 -3.066 1 91 88 ARG B O 1
ATOM 2310 N N . TYR B 1 89 ? -10.727 -5.551 -3.238 1 93.88 89 TYR B N 1
ATOM 2311 C CA . TYR B 1 89 ? -10.25 -4.836 -4.418 1 93.88 89 TYR B CA 1
ATOM 2312 C C . TYR B 1 89 ? -10.273 -5.734 -5.648 1 93.88 89 TYR B C 1
ATOM 2314 O O . TYR B 1 89 ? -9.477 -5.555 -6.57 1 93.88 89 TYR B O 1
ATOM 2322 N N . ASP B 1 90 ? -11.117 -6.691 -5.656 1 91.19 90 ASP B N 1
ATOM 2323 C CA . ASP B 1 90 ? -11.273 -7.625 -6.766 1 91.19 90 ASP B CA 1
ATOM 2324 C C . ASP B 1 90 ? -11.57 -6.883 -8.07 1 91.19 90 ASP B C 1
ATOM 2326 O O . ASP B 1 90 ? -10.969 -7.168 -9.102 1 91.19 90 ASP B O 1
ATOM 2330 N N . SER B 1 91 ? -12.453 -5.914 -8.031 1 92.25 91 SER B N 1
ATOM 2331 C CA . SER B 1 91 ? -12.852 -5.172 -9.227 1 92.25 91 SER B CA 1
ATOM 2332 C C . SER B 1 91 ? -11.664 -4.418 -9.828 1 92.25 91 SER B C 1
ATOM 2334 O O . SER B 1 91 ? -11.523 -4.355 -11.047 1 92.25 91 SER B O 1
ATOM 2336 N N . GLU B 1 92 ? -10.852 -3.844 -8.945 1 94.38 92 GLU B N 1
ATOM 2337 C CA . GLU B 1 92 ? -9.672 -3.119 -9.414 1 94.38 92 GLU B CA 1
ATOM 2338 C C . GLU B 1 92 ? -8.688 -4.055 -10.109 1 94.38 92 GLU B C 1
ATOM 2340 O O . GLU B 1 92 ? -8.141 -3.717 -11.164 1 94.38 92 GLU B O 1
ATOM 2345 N N . PHE B 1 93 ? -8.508 -5.195 -9.578 1 93.75 93 PHE B N 1
ATOM 2346 C CA . PHE B 1 93 ? -7.594 -6.164 -10.172 1 93.75 93 PHE B CA 1
ATOM 2347 C C . PHE B 1 93 ? -8.125 -6.66 -11.516 1 93.75 93 PHE B C 1
ATOM 2349 O O . PHE B 1 93 ? -7.359 -6.828 -12.469 1 93.75 93 PHE B O 1
ATOM 2356 N N . GLN B 1 94 ? -9.383 -6.879 -11.547 1 91.94 94 GLN B N 1
ATOM 2357 C CA . GLN B 1 94 ? -10 -7.285 -12.812 1 91.94 94 GLN B CA 1
ATOM 2358 C C . GLN B 1 94 ? -9.828 -6.203 -13.875 1 91.94 94 GLN B C 1
ATOM 2360 O O . GLN B 1 94 ? -9.539 -6.512 -15.031 1 91.94 94 GLN B O 1
ATOM 2365 N N . ALA B 1 95 ? -10 -4.988 -13.461 1 93.5 95 ALA B N 1
ATOM 2366 C CA . ALA B 1 95 ? -9.828 -3.873 -14.383 1 93.5 95 ALA B CA 1
ATOM 2367 C C . ALA B 1 95 ? -8.406 -3.828 -14.93 1 93.5 95 ALA B C 1
ATOM 2369 O O . ALA B 1 95 ? -8.188 -3.549 -16.109 1 93.5 95 ALA B O 1
ATOM 2370 N N . MET B 1 96 ? -7.496 -4.141 -14.094 1 93.38 96 MET B N 1
ATOM 2371 C CA . MET B 1 96 ? -6.102 -4.16 -14.523 1 93.38 96 MET B CA 1
ATOM 2372 C C . MET B 1 96 ? -5.863 -5.246 -15.562 1 93.38 96 MET B C 1
ATOM 2374 O O . MET B 1 96 ? -5.195 -5.012 -16.578 1 93.38 96 MET B O 1
ATOM 2378 N N . LEU B 1 97 ? -6.434 -6.391 -15.336 1 93.44 97 LEU B N 1
ATOM 2379 C CA . LEU B 1 97 ? -6.281 -7.492 -16.281 1 93.44 97 LEU B CA 1
ATOM 2380 C C . LEU B 1 97 ? -6.996 -7.188 -17.594 1 93.44 97 LEU B C 1
ATOM 2382 O O . LEU B 1 97 ? -6.527 -7.574 -18.672 1 93.44 97 LEU B O 1
ATOM 2386 N N . GLN B 1 98 ? -8.117 -6.512 -17.438 1 92.25 98 GLN B N 1
ATOM 2387 C CA . GLN B 1 98 ? -8.844 -6.098 -18.625 1 92.25 98 GLN B CA 1
ATOM 2388 C C . GLN B 1 98 ? -8 -5.164 -19.484 1 92.25 98 GLN B C 1
ATOM 2390 O O . GLN B 1 98 ? -8.078 -5.207 -20.719 1 92.25 98 GLN B O 1
ATOM 2395 N N . HIS B 1 99 ? -7.238 -4.375 -18.844 1 91.38 99 HIS B N 1
ATOM 2396 C CA . HIS B 1 99 ? -6.348 -3.475 -19.562 1 91.38 99 HIS B CA 1
ATOM 2397 C C . HIS B 1 99 ? -5.223 -4.246 -20.25 1 91.38 99 HIS B C 1
ATOM 2399 O O . HIS B 1 99 ? -4.828 -3.912 -21.375 1 91.38 99 HIS B O 1
ATOM 2405 N N . LEU B 1 100 ? -4.703 -5.246 -19.594 1 89.38 100 LEU B N 1
ATOM 2406 C CA . LEU B 1 100 ? -3.619 -6.062 -20.141 1 89.38 100 LEU B CA 1
ATOM 2407 C C . LEU B 1 100 ? -4.129 -6.98 -21.234 1 89.38 100 LEU B C 1
ATOM 2409 O O . LEU B 1 100 ? -3.426 -7.227 -22.219 1 89.38 100 LEU B O 1
ATOM 2413 N N . GLN B 1 101 ? -5.367 -7.473 -21.109 1 89.81 101 GLN B N 1
ATOM 2414 C CA . GLN B 1 101 ? -6.031 -8.367 -22.047 1 89.81 101 GLN B CA 1
ATOM 2415 C C . GLN B 1 101 ? -5.164 -9.586 -22.359 1 89.81 101 GLN B C 1
ATOM 2417 O O . GLN B 1 101 ? -4.828 -9.836 -23.516 1 89.81 101 GLN B O 1
ATOM 2422 N N . PRO B 1 102 ? -4.898 -10.289 -21.297 1 90.38 102 PRO B N 1
ATOM 2423 C CA . PRO B 1 102 ? -4.086 -11.484 -21.531 1 90.38 102 PRO B CA 1
ATOM 2424 C C . PRO B 1 102 ? -4.816 -12.539 -22.375 1 90.38 102 PRO B C 1
ATOM 2426 O O . PRO B 1 102 ? -6.027 -12.711 -22.219 1 90.38 102 PRO B O 1
ATOM 2429 N N . THR B 1 103 ? -4.16 -13.102 -23.312 1 89 103 THR B N 1
ATOM 2430 C CA . THR B 1 103 ? -4.613 -14.211 -24.141 1 89 103 THR B CA 1
ATOM 2431 C C . THR B 1 103 ? -3.654 -15.391 -24.047 1 89 103 THR B C 1
ATOM 2433 O O . THR B 1 103 ? -2.615 -15.305 -23.391 1 89 103 THR B O 1
ATOM 2436 N N . ALA B 1 104 ? -4.043 -16.531 -24.625 1 84.69 104 ALA B N 1
ATOM 2437 C CA . ALA B 1 104 ? -3.193 -17.719 -24.609 1 84.69 104 ALA B CA 1
ATOM 2438 C C . ALA B 1 104 ? -1.829 -17.422 -25.234 1 84.69 104 ALA B C 1
ATOM 2440 O O . ALA B 1 104 ? -0.817 -17.984 -24.812 1 84.69 104 ALA B O 1
ATOM 2441 N N . GLU B 1 105 ? -1.75 -16.422 -26.109 1 88.69 105 GLU B N 1
ATOM 2442 C CA . GLU B 1 105 ? -0.535 -16.141 -26.875 1 88.69 105 GLU B CA 1
ATOM 2443 C C . GLU B 1 105 ? 0.4 -15.219 -26.078 1 88.69 105 GLU B C 1
ATOM 2445 O O . GLU B 1 105 ? 1.622 -15.305 -26.219 1 88.69 105 GLU B O 1
ATOM 2450 N N . ASN B 1 106 ? -0.145 -14.336 -25.281 1 92.12 106 ASN B N 1
ATOM 2451 C CA . ASN B 1 106 ? 0.714 -13.344 -24.641 1 92.12 106 ASN B CA 1
ATOM 2452 C C . ASN B 1 106 ? 0.735 -13.516 -23.125 1 92.12 106 ASN B C 1
ATOM 2454 O O . ASN B 1 106 ? 1.479 -12.82 -22.438 1 92.12 106 ASN B O 1
ATOM 2458 N N . ALA B 1 107 ? 0.018 -14.445 -22.609 1 92.19 107 ALA B N 1
ATOM 2459 C CA . ALA B 1 107 ? -0.13 -14.625 -21.172 1 92.19 107 ALA B CA 1
ATOM 2460 C C . ALA B 1 107 ? 1.21 -14.953 -20.516 1 92.19 107 ALA B C 1
ATOM 2462 O O . ALA B 1 107 ? 1.525 -14.438 -19.438 1 92.19 107 ALA B O 1
ATOM 2463 N N . TYR B 1 108 ? 1.95 -15.742 -21.156 1 92.31 108 TYR B N 1
ATOM 2464 C CA . TYR B 1 108 ? 3.238 -16.141 -20.594 1 92.31 108 TYR B CA 1
ATOM 2465 C C . TYR B 1 108 ? 4.172 -14.938 -20.484 1 92.31 108 TYR B C 1
ATOM 2467 O O . TYR B 1 108 ? 4.863 -14.766 -19.484 1 92.31 108 TYR B O 1
ATOM 2475 N N . GLU B 1 109 ? 4.188 -14.133 -21.469 1 92.62 109 GLU B N 1
ATOM 2476 C CA . GLU B 1 109 ? 5.023 -12.93 -21.469 1 92.62 109 GLU B CA 1
ATOM 2477 C C . GLU B 1 109 ? 4.625 -11.984 -20.344 1 92.62 109 GLU B C 1
ATOM 2479 O O . GLU B 1 109 ? 5.484 -11.492 -19.609 1 92.62 109 GLU B O 1
ATOM 2484 N N . TYR B 1 110 ? 3.359 -11.719 -20.25 1 91.12 110 TYR B N 1
ATOM 2485 C CA . TYR B 1 110 ? 2.877 -10.867 -19.172 1 91.12 110 TYR B CA 1
ATOM 2486 C C . TYR B 1 110 ? 3.229 -11.453 -17.812 1 91.12 110 TYR B C 1
ATOM 2488 O O . TYR B 1 110 ? 3.713 -10.742 -16.922 1 91.12 110 TYR B O 1
ATOM 2496 N N . PHE B 1 111 ? 3.014 -12.719 -17.719 1 94.62 111 PHE B N 1
ATOM 2497 C CA . PHE B 1 111 ? 3.311 -13.383 -16.453 1 94.62 111 PHE B CA 1
ATOM 2498 C C . PHE B 1 111 ? 4.777 -13.211 -16.078 1 94.62 111 PHE B C 1
ATOM 2500 O O . PHE B 1 111 ? 5.098 -12.82 -14.961 1 94.62 111 PHE B O 1
ATOM 2507 N N . THR B 1 112 ? 5.613 -13.438 -17 1 94.38 112 THR B N 1
ATOM 2508 C CA . THR B 1 112 ? 7.051 -13.383 -16.766 1 94.38 112 THR B CA 1
ATOM 2509 C C . THR B 1 112 ? 7.488 -11.961 -16.422 1 94.38 112 THR B C 1
ATOM 2511 O O . THR B 1 112 ? 8.281 -11.75 -15.5 1 94.38 112 THR B O 1
ATOM 2514 N N . LYS B 1 113 ? 7.02 -11.031 -17.109 1 91.88 113 LYS B N 1
ATOM 2515 C CA . LYS B 1 113 ? 7.375 -9.641 -16.875 1 91.88 113 LYS B CA 1
ATOM 2516 C C . LYS B 1 113 ? 6.938 -9.188 -15.484 1 91.88 113 LYS B C 1
ATOM 2518 O O . LYS B 1 113 ? 7.711 -8.562 -14.758 1 91.88 113 LYS B O 1
ATOM 2523 N N . ILE B 1 114 ? 5.73 -9.492 -15.148 1 92.62 114 ILE B N 1
ATOM 2524 C CA . ILE B 1 114 ? 5.176 -9.086 -13.867 1 92.62 114 ILE B CA 1
ATOM 2525 C C . ILE B 1 114 ? 5.879 -9.836 -12.734 1 92.62 114 ILE B C 1
ATOM 2527 O O . ILE B 1 114 ? 6.293 -9.227 -11.742 1 92.62 114 ILE B O 1
ATOM 2531 N N . ALA B 1 115 ? 6.035 -11.117 -12.891 1 95.25 115 ALA B N 1
ATOM 2532 C CA . ALA B 1 115 ? 6.719 -11.93 -11.883 1 95.25 115 ALA B CA 1
ATOM 2533 C C . ALA B 1 115 ? 8.148 -11.445 -11.672 1 95.25 115 ALA B C 1
ATOM 2535 O O . ALA B 1 115 ? 8.625 -11.359 -10.539 1 95.25 115 ALA B O 1
ATOM 2536 N N . SER B 1 116 ? 8.844 -11.094 -12.781 1 94.44 116 SER B N 1
ATOM 2537 C CA . SER B 1 116 ? 10.211 -10.594 -12.68 1 94.44 116 SER B CA 1
ATOM 2538 C C . SER B 1 116 ? 10.266 -9.281 -11.906 1 94.44 116 SER B C 1
ATOM 2540 O O . SER B 1 116 ? 11.156 -9.086 -11.07 1 94.44 116 SER B O 1
ATOM 2542 N N . SER B 1 117 ? 9.305 -8.445 -12.117 1 90.44 117 SER B N 1
ATOM 2543 C CA . SER B 1 117 ? 9.234 -7.176 -11.398 1 90.44 117 SER B CA 1
ATOM 2544 C C . SER B 1 117 ? 8.969 -7.398 -9.914 1 90.44 117 SER B C 1
ATOM 2546 O O . SER B 1 117 ? 9.523 -6.699 -9.07 1 90.44 117 SER B O 1
ATOM 2548 N N . LEU B 1 118 ? 8.211 -8.344 -9.617 1 93.94 118 LEU B N 1
ATOM 2549 C CA . LEU B 1 118 ? 7.836 -8.664 -8.242 1 93.94 118 LEU B CA 1
ATOM 2550 C C . LEU B 1 118 ? 9.055 -9.094 -7.434 1 93.94 118 LEU B C 1
ATOM 2552 O O . LEU B 1 118 ? 9.18 -8.75 -6.254 1 93.94 118 LEU B O 1
ATOM 2556 N N . PHE B 1 119 ? 10 -9.758 -8.023 1 95.25 119 PHE B N 1
ATOM 2557 C CA . PHE B 1 119 ? 11.109 -10.336 -7.281 1 95.25 119 PHE B CA 1
ATOM 2558 C C . PHE B 1 119 ? 12.414 -9.594 -7.574 1 95.25 119 PHE B C 1
ATOM 2560 O O . PHE B 1 119 ? 13.5 -10.086 -7.258 1 95.25 119 PHE B O 1
ATOM 2567 N N . GLU B 1 120 ? 12.25 -8.406 -8.195 1 91.25 120 GLU B N 1
ATOM 2568 C CA . GLU B 1 120 ? 13.406 -7.605 -8.586 1 91.25 120 GLU B CA 1
ATOM 2569 C C . GLU B 1 120 ? 14.25 -7.23 -7.371 1 91.25 120 GLU B C 1
ATOM 2571 O O . GLU B 1 120 ? 15.484 -7.23 -7.438 1 91.25 120 GLU B O 1
ATOM 2576 N N . SER B 1 121 ? 13.633 -7.02 -6.203 1 91.06 121 SER B N 1
ATOM 2577 C CA . SER B 1 121 ? 14.359 -6.52 -5.043 1 91.06 121 SER B CA 1
ATOM 2578 C C . SER B 1 121 ? 14.625 -7.633 -4.035 1 91.06 121 SER B C 1
ATOM 2580 O O . SER B 1 121 ? 15.039 -7.371 -2.904 1 91.06 121 SER B O 1
ATOM 2582 N N . GLY B 1 122 ? 14.312 -8.852 -4.383 1 93.62 122 GLY B N 1
ATOM 2583 C CA . GLY B 1 122 ? 14.602 -9.984 -3.516 1 93.62 122 GLY B CA 1
ATOM 2584 C C . GLY B 1 122 ? 13.414 -10.906 -3.322 1 93.62 122 GLY B C 1
ATOM 2585 O O . GLY B 1 122 ? 12.352 -10.688 -3.908 1 93.62 122 GLY B O 1
ATOM 2586 N N . ILE B 1 123 ? 13.695 -11.945 -2.504 1 95.88 123 ILE B N 1
ATOM 2587 C CA . ILE B 1 123 ? 12.68 -12.977 -2.316 1 95.88 123 ILE B CA 1
ATOM 2588 C C . ILE B 1 123 ? 12.203 -12.969 -0.867 1 95.88 123 ILE B C 1
ATOM 2590 O O . ILE B 1 123 ? 13.008 -12.852 0.059 1 95.88 123 ILE B O 1
ATOM 2594 N N . ASN B 1 124 ? 10.945 -13.055 -0.69 1 96.62 124 ASN B N 1
ATOM 2595 C CA . ASN B 1 124 ? 10.328 -13.273 0.614 1 96.62 124 ASN B CA 1
ATOM 2596 C C . ASN B 1 124 ? 8.938 -13.891 0.481 1 96.62 124 ASN B C 1
ATOM 2598 O O . ASN B 1 124 ? 8.414 -14.031 -0.628 1 96.62 124 ASN B O 1
ATOM 2602 N N . TRP B 1 125 ? 8.352 -14.273 1.556 1 97.44 125 TRP B N 1
ATOM 2603 C CA . TRP B 1 125 ? 7.094 -15.008 1.516 1 97.44 125 TRP B CA 1
ATOM 2604 C C . TRP B 1 125 ? 5.973 -14.141 0.966 1 97.44 125 TRP B C 1
ATOM 2606 O O . TRP B 1 125 ? 5.074 -14.633 0.278 1 97.44 125 TRP B O 1
ATOM 2616 N N . GLY B 1 126 ? 6.004 -12.844 1.359 1 97.62 126 GLY B N 1
ATOM 2617 C CA . GLY B 1 126 ? 4.984 -11.961 0.824 1 97.62 126 GLY B CA 1
ATOM 2618 C C . GLY B 1 126 ? 4.969 -11.914 -0.693 1 97.62 126 GLY B C 1
ATOM 2619 O O . GLY B 1 126 ? 3.9 -11.922 -1.309 1 97.62 126 GLY B O 1
ATOM 2620 N N . ARG B 1 127 ? 6.086 -11.844 -1.276 1 97.5 127 ARG B N 1
ATOM 2621 C CA . ARG B 1 127 ? 6.211 -11.812 -2.73 1 97.5 127 ARG B CA 1
ATOM 2622 C C . ARG B 1 127 ? 5.809 -13.148 -3.346 1 97.5 127 ARG B C 1
ATOM 2624 O O . ARG B 1 127 ? 5.219 -13.188 -4.426 1 97.5 127 ARG B O 1
ATOM 2631 N N . VAL B 1 128 ? 6.117 -14.203 -2.674 1 97.75 128 VAL B N 1
ATOM 2632 C CA . VAL B 1 128 ? 5.695 -15.523 -3.123 1 97.75 128 VAL B CA 1
ATOM 2633 C C . VAL B 1 128 ? 4.168 -15.602 -3.131 1 97.75 128 VAL B C 1
ATOM 2635 O O . VAL B 1 128 ? 3.57 -16.062 -4.109 1 97.75 128 VAL B O 1
ATOM 2638 N N . VAL B 1 129 ? 3.527 -15.164 -2.088 1 97.62 129 VAL B N 1
ATOM 2639 C CA . VAL B 1 129 ? 2.07 -15.164 -2 1 97.62 129 VAL B CA 1
ATOM 2640 C C . VAL B 1 129 ? 1.49 -14.289 -3.111 1 97.62 129 VAL B C 1
ATOM 2642 O O . VAL B 1 129 ? 0.506 -14.664 -3.754 1 97.62 129 VAL B O 1
ATOM 2645 N N . ALA B 1 130 ? 2.102 -13.125 -3.309 1 97.44 130 ALA B N 1
ATOM 2646 C CA . ALA B 1 130 ? 1.657 -12.219 -4.367 1 97.44 130 ALA B CA 1
ATOM 2647 C C . ALA B 1 130 ? 1.738 -12.898 -5.734 1 97.44 130 ALA B C 1
ATOM 2649 O O . ALA B 1 130 ? 0.851 -12.719 -6.574 1 97.44 130 ALA B O 1
ATOM 2650 N N . LEU B 1 131 ? 2.783 -13.641 -6.012 1 97.69 131 LEU B N 1
ATOM 2651 C CA . LEU B 1 131 ? 2.945 -14.367 -7.266 1 97.69 131 LEU B CA 1
ATOM 2652 C C . LEU B 1 131 ? 1.805 -15.359 -7.469 1 97.69 131 LEU B C 1
ATOM 2654 O O . LEU B 1 131 ? 1.241 -15.453 -8.562 1 97.69 131 LEU B O 1
ATOM 2658 N N . LEU B 1 132 ? 1.496 -16.109 -6.391 1 97.44 132 LEU B N 1
ATOM 2659 C CA . LEU B 1 132 ? 0.398 -17.062 -6.473 1 97.44 132 LEU B CA 1
ATOM 2660 C C . LEU B 1 132 ? -0.919 -16.359 -6.77 1 97.44 132 LEU B C 1
ATOM 2662 O O . LEU B 1 132 ? -1.708 -16.828 -7.594 1 97.44 132 LEU B O 1
ATOM 2666 N N . GLY B 1 133 ? -1.096 -15.234 -6.105 1 96.44 133 GLY B N 1
ATOM 2667 C CA . GLY B 1 133 ? -2.301 -14.453 -6.34 1 96.44 133 GLY B CA 1
ATOM 2668 C C . GLY B 1 133 ? -2.424 -13.953 -7.766 1 96.44 133 GLY B C 1
ATOM 2669 O O . GLY B 1 133 ? -3.496 -14.039 -8.367 1 96.44 133 GLY B O 1
ATOM 2670 N N . PHE B 1 134 ? -1.408 -13.477 -8.273 1 95.94 134 PHE B N 1
ATOM 2671 C CA . PHE B 1 134 ? -1.408 -13.008 -9.648 1 95.94 134 PHE B CA 1
ATOM 2672 C C . PHE B 1 134 ? -1.674 -14.164 -10.617 1 95.94 134 PHE B C 1
ATOM 2674 O O . PHE B 1 134 ? -2.438 -14.016 -11.57 1 95.94 134 PHE B O 1
ATOM 2681 N N . GLY B 1 135 ? -0.941 -15.25 -10.422 1 95.5 135 GLY B N 1
ATOM 2682 C CA . GLY B 1 135 ? -1.194 -16.422 -11.242 1 95.5 135 GLY B CA 1
ATOM 2683 C C . GLY B 1 135 ? -2.65 -16.844 -11.242 1 95.5 135 GLY B C 1
ATOM 2684 O O . GLY B 1 135 ? -3.215 -17.156 -12.297 1 95.5 135 GLY B O 1
ATOM 2685 N N . TYR B 1 136 ? -3.223 -16.828 -10.125 1 94.38 136 TYR B N 1
ATOM 2686 C CA . TYR B 1 136 ? -4.629 -17.188 -9.977 1 94.38 136 TYR B CA 1
ATOM 2687 C C . TYR B 1 136 ? -5.516 -16.25 -10.797 1 94.38 136 TYR B C 1
ATOM 2689 O O . TYR B 1 136 ? -6.379 -16.703 -11.547 1 94.38 136 TYR B O 1
ATOM 2697 N N . ARG B 1 137 ? -5.312 -14.977 -10.672 1 93.62 137 ARG B N 1
ATOM 2698 C CA . ARG B 1 137 ? -6.137 -13.992 -11.367 1 93.62 137 ARG B CA 1
ATOM 2699 C C . ARG B 1 137 ? -5.949 -14.086 -12.875 1 93.62 137 ARG B C 1
ATOM 2701 O O . ARG B 1 137 ? -6.906 -13.922 -13.641 1 93.62 137 ARG B O 1
ATOM 2708 N N . LEU B 1 138 ? -4.75 -14.328 -13.25 1 93.69 138 LEU B N 1
ATOM 2709 C CA . LEU B 1 138 ? -4.477 -14.516 -14.672 1 93.69 138 LEU B CA 1
ATOM 2710 C C . LEU B 1 138 ? -5.227 -15.727 -15.219 1 93.69 138 LEU B C 1
ATOM 2712 O O . LEU B 1 138 ? -5.844 -15.648 -16.281 1 93.69 138 LEU B O 1
ATOM 2716 N N . ALA B 1 139 ? -5.16 -16.812 -14.484 1 90.5 139 ALA B N 1
ATOM 2717 C CA . ALA B 1 139 ? -5.84 -18.031 -14.898 1 90.5 139 ALA B CA 1
ATOM 2718 C C . ALA B 1 139 ? -7.352 -17.828 -14.992 1 90.5 139 ALA B C 1
ATOM 2720 O O . ALA B 1 139 ? -7.984 -18.25 -15.961 1 90.5 139 ALA B O 1
ATOM 2721 N N . LEU B 1 140 ? -7.883 -17.172 -14.023 1 88.94 140 LEU B N 1
ATOM 2722 C CA . LEU B 1 140 ? -9.32 -16.906 -13.977 1 88.94 140 LEU B CA 1
ATOM 2723 C C . LEU B 1 140 ? -9.75 -16.016 -15.133 1 88.94 140 LEU B C 1
ATOM 2725 O O . LEU B 1 140 ? -10.797 -16.234 -15.742 1 88.94 140 LEU B O 1
ATOM 2729 N N . TYR B 1 141 ? -8.992 -15.047 -15.352 1 90.25 141 TYR B N 1
ATOM 2730 C CA . TYR B 1 141 ? -9.305 -14.102 -16.422 1 90.25 141 TYR B CA 1
ATOM 2731 C C . TYR B 1 141 ? -9.391 -14.805 -17.766 1 90.25 141 TYR B C 1
ATOM 2733 O O . TYR B 1 141 ? -10.344 -14.602 -18.516 1 90.25 141 TYR B O 1
ATOM 2741 N N . VAL B 1 142 ? -8.359 -15.555 -18.062 1 87.5 142 VAL B N 1
ATOM 2742 C CA . VAL B 1 142 ? -8.289 -16.25 -19.344 1 87.5 142 VAL B CA 1
ATOM 2743 C C . VAL B 1 142 ? -9.398 -17.297 -19.422 1 87.5 142 VAL B C 1
ATOM 2745 O O . VAL B 1 142 ? -10.016 -17.484 -20.469 1 87.5 142 VAL B O 1
ATOM 2748 N N . TYR B 1 143 ? -9.633 -17.891 -18.344 1 82.88 143 TYR B N 1
ATOM 2749 C CA . TYR B 1 143 ? -10.703 -18.891 -18.266 1 82.88 143 TYR B CA 1
ATOM 2750 C C . TYR B 1 143 ? -12.055 -18.25 -18.578 1 82.88 143 TYR B C 1
ATOM 2752 O O . TYR B 1 143 ? -12.844 -18.812 -19.344 1 82.88 143 TYR B O 1
ATOM 2760 N N . GLN B 1 144 ? -12.352 -17.188 -18 1 84 144 GLN B N 1
ATOM 2761 C CA . GLN B 1 144 ? -13.625 -16.5 -18.172 1 84 144 GLN B CA 1
ATOM 2762 C C . GLN B 1 144 ? -13.805 -16.047 -19.609 1 84 144 GLN B C 1
ATOM 2764 O O . GLN B 1 144 ? -14.93 -15.766 -20.047 1 84 144 GLN B O 1
ATOM 2769 N N . ARG B 1 145 ? -12.852 -16.047 -20.359 1 85.19 145 ARG B N 1
ATOM 2770 C CA . ARG B 1 145 ? -12.93 -15.602 -21.734 1 85.19 145 ARG B CA 1
ATOM 2771 C C . ARG B 1 145 ? -12.867 -16.781 -22.703 1 85.19 145 ARG B C 1
ATOM 2773 O O . ARG B 1 145 ? -12.68 -16.594 -23.906 1 85.19 145 ARG B O 1
ATOM 2780 N N . GLY B 1 146 ? -12.977 -17.938 -22.172 1 78.19 146 GLY B N 1
ATOM 2781 C CA . GLY B 1 146 ? -13.328 -19.062 -23.031 1 78.19 146 GLY B CA 1
ATOM 2782 C C . GLY B 1 146 ? -12.195 -20.062 -23.188 1 78.19 146 GLY B C 1
ATOM 2783 O O . GLY B 1 146 ? -12.328 -21.047 -23.922 1 78.19 146 GLY B O 1
ATOM 2784 N N . LEU B 1 147 ? -11.039 -19.734 -22.625 1 78.56 147 LEU B N 1
ATOM 2785 C CA . LEU B 1 147 ? -9.945 -20.688 -22.75 1 78.56 147 LEU B CA 1
ATOM 2786 C C . LEU B 1 147 ? -9.953 -21.688 -21.594 1 78.56 147 LEU B C 1
ATOM 2788 O O . LEU B 1 147 ? -9.641 -21.328 -20.469 1 78.56 147 LEU B O 1
ATOM 2792 N N . THR B 1 148 ? -10.305 -22.938 -21.969 1 77.94 148 THR B N 1
ATOM 2793 C CA . THR B 1 148 ? -10.336 -24 -20.969 1 77.94 148 THR B CA 1
ATOM 2794 C C . THR B 1 148 ? -8.945 -24.625 -20.797 1 77.94 148 THR B C 1
ATOM 2796 O O . THR B 1 148 ? -8.133 -24.594 -21.719 1 77.94 148 THR B O 1
ATOM 2799 N N . GLY B 1 149 ? -8.625 -25.094 -19.703 1 79.88 149 GLY B N 1
ATOM 2800 C CA . GLY B 1 149 ? -7.363 -25.766 -19.422 1 79.88 149 GLY B CA 1
ATOM 2801 C C . GLY B 1 149 ? -6.23 -24.797 -19.141 1 79.88 149 GLY B C 1
ATOM 2802 O O . GLY B 1 149 ? -5.09 -25.203 -18.938 1 79.88 149 GLY B O 1
ATOM 2803 N N . PHE B 1 150 ? -6.535 -23.578 -19.156 1 84.25 150 PHE B N 1
ATOM 2804 C CA . PHE B 1 150 ? -5.488 -22.578 -19.016 1 84.25 150 PHE B CA 1
ATOM 2805 C C . PHE B 1 150 ? -4.91 -22.594 -17.609 1 84.25 150 PHE B C 1
ATOM 2807 O O . PHE B 1 150 ? -3.76 -22.203 -17.391 1 84.25 150 PHE B O 1
ATOM 2814 N N . LEU B 1 151 ? -5.637 -23.062 -16.641 1 88.38 151 LEU B N 1
ATOM 2815 C CA . LEU B 1 151 ? -5.133 -23.188 -15.273 1 88.38 151 LEU B CA 1
ATOM 2816 C C . LEU B 1 151 ? -3.896 -24.078 -15.227 1 88.38 151 LEU B C 1
ATOM 2818 O O . LEU B 1 151 ? -2.945 -23.781 -14.5 1 88.38 151 LEU B O 1
ATOM 2822 N N . GLY B 1 152 ? -3.973 -25.188 -15.93 1 89.06 152 GLY B N 1
ATOM 2823 C CA . GLY B 1 152 ? -2.809 -26.062 -16.016 1 89.06 152 GLY B CA 1
ATOM 2824 C C . GLY B 1 152 ? -1.579 -25.344 -16.562 1 89.06 152 GLY B C 1
ATOM 2825 O O . GLY B 1 152 ? -0.472 -25.547 -16.047 1 89.06 152 GLY B O 1
ATOM 2826 N N . GLN B 1 153 ? -1.754 -24.531 -17.547 1 90.94 153 GLN B N 1
ATOM 2827 C CA . GLN B 1 153 ? -0.651 -23.781 -18.125 1 90.94 153 GLN B CA 1
ATOM 2828 C C . GLN B 1 153 ? -0.075 -22.781 -17.109 1 90.94 153 GLN B C 1
ATOM 2830 O O . GLN B 1 153 ? 1.145 -22.688 -16.969 1 90.94 153 GLN B O 1
ATOM 2835 N N . VAL B 1 154 ? -0.965 -22.094 -16.438 1 93.75 154 VAL B N 1
ATOM 2836 C CA . VAL B 1 154 ? -0.515 -21.094 -15.477 1 93.75 154 VAL B CA 1
ATOM 2837 C C . VAL B 1 154 ? 0.223 -21.781 -14.328 1 93.75 154 VAL B C 1
ATOM 2839 O O . VAL B 1 154 ? 1.199 -21.25 -13.797 1 93.75 154 VAL B O 1
ATOM 2842 N N . THR B 1 155 ? -0.276 -22.984 -13.922 1 93.25 155 THR B N 1
ATOM 2843 C CA . THR B 1 155 ? 0.408 -23.75 -12.898 1 93.25 155 THR B CA 1
ATOM 2844 C C . THR B 1 155 ? 1.848 -24.047 -13.312 1 93.25 155 THR B C 1
ATOM 2846 O O . THR B 1 155 ? 2.77 -23.922 -12.5 1 93.25 155 THR B O 1
ATOM 2849 N N . ARG B 1 156 ? 2.006 -24.328 -14.531 1 93.44 156 ARG B N 1
ATOM 2850 C CA . ARG B 1 156 ? 3.344 -24.578 -15.055 1 93.44 156 ARG B CA 1
ATOM 2851 C C . ARG B 1 156 ? 4.168 -23.297 -15.102 1 93.44 156 ARG B C 1
ATOM 2853 O O . ARG B 1 156 ? 5.363 -23.312 -14.805 1 93.44 156 ARG B O 1
ATOM 2860 N N . PHE B 1 157 ? 3.504 -22.125 -15.492 1 94.62 157 PHE B N 1
ATOM 2861 C CA . PHE B 1 157 ? 4.184 -20.844 -15.453 1 94.62 157 PHE B CA 1
ATOM 2862 C C . PHE B 1 157 ? 4.785 -20.594 -14.078 1 94.62 157 PHE B C 1
ATOM 2864 O O . PHE B 1 157 ? 5.969 -20.266 -13.961 1 94.62 157 PHE B O 1
ATOM 2871 N N . VAL B 1 158 ? 3.99 -20.812 -13.055 1 96.38 158 VAL B N 1
ATOM 2872 C CA . VAL B 1 158 ? 4.367 -20.5 -11.68 1 96.38 158 VAL B CA 1
ATOM 2873 C C . VAL B 1 158 ? 5.504 -21.422 -11.234 1 96.38 158 VAL B C 1
ATOM 2875 O O . VAL B 1 158 ? 6.531 -20.953 -10.734 1 96.38 158 VAL B O 1
ATOM 2878 N N . ALA B 1 159 ? 5.371 -22.734 -11.461 1 94.56 159 ALA B N 1
ATOM 2879 C CA . ALA B 1 159 ? 6.367 -23.703 -11.031 1 94.56 159 ALA B CA 1
ATOM 2880 C C . ALA B 1 159 ? 7.695 -23.484 -11.75 1 94.56 159 ALA B C 1
ATOM 2882 O O . ALA B 1 159 ? 8.758 -23.5 -11.125 1 94.56 159 ALA B O 1
ATOM 2883 N N . ASP B 1 160 ? 7.621 -23.25 -13.055 1 94.5 160 ASP B N 1
ATOM 2884 C CA . ASP B 1 160 ? 8.82 -23.031 -13.852 1 94.5 160 ASP B CA 1
ATOM 2885 C C . ASP B 1 160 ? 9.539 -21.75 -13.422 1 94.5 160 ASP B C 1
ATOM 2887 O O . ASP B 1 160 ? 10.766 -21.734 -13.289 1 94.5 160 ASP B O 1
ATOM 2891 N N . PHE B 1 161 ? 8.805 -20.75 -13.227 1 94.69 161 PHE B N 1
ATOM 2892 C CA . PHE B 1 161 ? 9.391 -19.484 -12.812 1 94.69 161 PHE B CA 1
ATOM 2893 C C . PHE B 1 161 ? 10.086 -19.625 -11.461 1 94.69 161 PHE B C 1
ATOM 2895 O O . PHE B 1 161 ? 11.18 -19.109 -11.266 1 94.69 161 PHE B O 1
ATOM 2902 N N . MET B 1 162 ? 9.453 -20.281 -10.523 1 94.88 162 MET B N 1
ATOM 2903 C CA . MET B 1 162 ? 10 -20.438 -9.188 1 94.88 162 MET B CA 1
ATOM 2904 C C . MET B 1 162 ? 11.305 -21.234 -9.219 1 94.88 162 MET B C 1
ATOM 2906 O O . MET B 1 162 ? 12.195 -21.016 -8.398 1 94.88 162 MET B O 1
ATOM 2910 N N . LEU B 1 163 ? 11.391 -22.156 -10.156 1 90.81 163 LEU B N 1
ATOM 2911 C CA . LEU B 1 163 ? 12.602 -22.938 -10.32 1 90.81 163 LEU B CA 1
ATOM 2912 C C . LEU B 1 163 ? 13.711 -22.109 -10.961 1 90.81 163 LEU B C 1
ATOM 2914 O O . LEU B 1 163 ? 14.844 -22.094 -10.477 1 90.81 163 LEU B O 1
ATOM 2918 N N . ARG B 1 164 ? 13.359 -21.328 -11.961 1 87.75 164 ARG B N 1
ATOM 2919 C CA . ARG B 1 164 ? 14.328 -20.578 -12.758 1 87.75 164 ARG B CA 1
ATOM 2920 C C . ARG B 1 164 ? 14.883 -19.391 -11.977 1 87.75 164 ARG B C 1
ATOM 2922 O O . ARG B 1 164 ? 16.047 -19.016 -12.156 1 87.75 164 ARG B O 1
ATOM 2929 N N . ARG B 1 165 ? 14.148 -18.844 -11.086 1 86.31 165 ARG B N 1
ATOM 2930 C CA . ARG B 1 165 ? 14.562 -17.625 -10.383 1 86.31 165 ARG B CA 1
ATOM 2931 C C . ARG B 1 165 ? 15.023 -17.953 -8.961 1 86.31 165 ARG B C 1
ATOM 2933 O O . ARG B 1 165 ? 15.125 -17.062 -8.117 1 86.31 165 ARG B O 1
ATOM 2940 N N . CYS B 1 166 ? 15.258 -19.219 -8.68 1 88.06 166 CYS B N 1
ATOM 2941 C CA . CYS B 1 166 ? 15.82 -19.734 -7.438 1 88.06 166 CYS B CA 1
ATOM 2942 C C . CYS B 1 166 ? 14.875 -19.484 -6.266 1 88.06 166 CYS B C 1
ATOM 2944 O O . CYS B 1 166 ? 15.312 -19.359 -5.125 1 88.06 166 CYS B O 1
ATOM 2946 N N . ILE B 1 167 ? 13.672 -19.219 -6.602 1 94.69 167 ILE B N 1
ATOM 2947 C CA . ILE B 1 167 ? 12.672 -19.078 -5.547 1 94.69 167 ILE B CA 1
ATOM 2948 C C . ILE B 1 167 ? 12.469 -20.422 -4.848 1 94.69 167 ILE B C 1
ATOM 2950 O O . ILE B 1 167 ? 12.336 -20.484 -3.621 1 94.69 167 ILE B O 1
ATOM 2954 N N . ALA B 1 168 ? 12.477 -21.484 -5.625 1 94.94 168 ALA B N 1
ATOM 2955 C CA . ALA B 1 168 ? 12.359 -22.828 -5.059 1 94.94 168 ALA B CA 1
ATOM 2956 C C . ALA B 1 168 ? 13.508 -23.125 -4.102 1 94.94 168 ALA B C 1
ATOM 2958 O O . ALA B 1 168 ? 13.305 -23.734 -3.049 1 94.94 168 ALA B O 1
ATOM 2959 N N . ARG B 1 169 ? 14.664 -22.734 -4.465 1 93.75 169 ARG B N 1
ATOM 2960 C CA . ARG B 1 169 ? 15.828 -22.891 -3.592 1 93.75 169 ARG B CA 1
ATOM 2961 C C . ARG B 1 169 ? 15.656 -22.109 -2.303 1 93.75 169 ARG B C 1
ATOM 2963 O O . ARG B 1 169 ? 15.945 -22.609 -1.214 1 93.75 169 ARG B O 1
ATOM 2970 N N . TRP B 1 170 ? 15.266 -20.859 -2.461 1 95.75 170 TRP B N 1
ATOM 2971 C CA . TRP B 1 170 ? 15.016 -20 -1.308 1 95.75 170 TRP B CA 1
ATOM 2972 C C . TRP B 1 170 ? 14.031 -20.656 -0.343 1 95.75 170 TRP B C 1
ATOM 2974 O O . TRP B 1 170 ? 14.258 -20.656 0.87 1 95.75 170 TRP B O 1
ATOM 2984 N N . ILE B 1 171 ? 12.984 -21.234 -0.827 1 96.69 171 ILE B N 1
ATOM 2985 C CA . ILE B 1 171 ? 11.953 -21.891 -0.02 1 96.69 171 ILE B CA 1
ATOM 2986 C C . ILE B 1 171 ? 12.531 -23.156 0.63 1 96.69 171 ILE B C 1
ATOM 2988 O O . ILE B 1 171 ? 12.281 -23.422 1.81 1 96.69 171 ILE B O 1
ATOM 2992 N N . ALA B 1 172 ? 13.258 -23.891 -0.158 1 94.69 172 ALA B N 1
ATOM 2993 C CA . ALA B 1 172 ? 13.859 -25.109 0.364 1 94.69 172 ALA B CA 1
ATOM 2994 C C . ALA B 1 172 ? 14.773 -24.812 1.547 1 94.69 172 ALA B C 1
ATOM 2996 O O . ALA B 1 172 ? 14.781 -25.547 2.539 1 94.69 172 ALA B O 1
ATOM 2997 N N . GLN B 1 173 ? 15.5 -23.703 1.451 1 93.94 173 GLN B N 1
ATOM 2998 C CA . GLN B 1 173 ? 16.453 -23.312 2.482 1 93.94 173 GLN B CA 1
ATOM 2999 C C . GLN B 1 173 ? 15.734 -22.828 3.738 1 93.94 173 GLN B C 1
ATOM 3001 O O . GLN B 1 173 ? 16.344 -22.703 4.805 1 93.94 173 GLN B O 1
ATOM 3006 N N . ARG B 1 174 ? 14.484 -22.609 3.637 1 94 174 ARG B N 1
ATOM 3007 C CA . ARG B 1 174 ? 13.719 -22.062 4.754 1 94 174 ARG B CA 1
ATOM 3008 C C . ARG B 1 174 ? 12.664 -23.047 5.234 1 94 174 ARG B C 1
ATOM 3010 O O . ARG B 1 174 ? 11.578 -22.656 5.66 1 94 174 ARG B O 1
ATOM 3017 N N . GLY B 1 175 ? 12.992 -24.359 5.031 1 93.06 175 GLY B N 1
ATOM 3018 C CA . GLY B 1 175 ? 12.148 -25.391 5.586 1 93.06 175 GLY B CA 1
ATOM 3019 C C . GLY B 1 175 ? 11.094 -25.891 4.605 1 93.06 175 GLY B C 1
ATOM 3020 O O . GLY B 1 175 ? 10.219 -26.672 4.973 1 93.06 175 GLY B O 1
ATOM 3021 N N . GLY B 1 176 ? 11.156 -25.453 3.342 1 95.31 176 GLY B N 1
ATOM 3022 C CA . GLY B 1 176 ? 10.188 -25.906 2.354 1 95.31 176 GLY B CA 1
ATOM 3023 C C . GLY B 1 176 ? 8.859 -25.188 2.447 1 95.31 176 GLY B C 1
ATOM 3024 O O . GLY B 1 176 ? 8.719 -24.234 3.219 1 95.31 176 GLY B O 1
ATOM 3025 N N . TRP B 1 177 ? 7.883 -25.625 1.683 1 97 177 TRP B N 1
ATOM 3026 C CA . TRP B 1 177 ? 6.562 -25 1.66 1 97 177 TRP B CA 1
ATOM 3027 C C . TRP B 1 177 ? 5.887 -25.109 3.023 1 97 177 TRP B C 1
ATOM 3029 O O . TRP B 1 177 ? 5.031 -24.297 3.367 1 97 177 TRP B O 1
ATOM 3039 N N . VAL B 1 178 ? 6.219 -26.109 3.807 1 96.06 178 VAL B N 1
ATOM 3040 C CA . VAL B 1 178 ? 5.598 -26.344 5.105 1 96.06 178 VAL B CA 1
ATOM 3041 C C . VAL B 1 178 ? 5.809 -25.141 6.016 1 96.06 178 VAL B C 1
ATOM 3043 O O . VAL B 1 178 ? 4.977 -24.859 6.879 1 96.06 178 VAL B O 1
ATOM 3046 N N . ALA B 1 179 ? 6.82 -24.406 5.82 1 96.69 179 ALA B N 1
ATOM 3047 C CA . ALA B 1 179 ? 7.102 -23.219 6.609 1 96.69 179 ALA B CA 1
ATOM 3048 C C . ALA B 1 179 ? 6.008 -22.172 6.426 1 96.69 179 ALA B C 1
ATOM 3050 O O . ALA B 1 179 ? 5.812 -21.312 7.289 1 96.69 179 ALA B O 1
ATOM 3051 N N . ALA B 1 180 ? 5.305 -22.234 5.34 1 96.88 180 ALA B N 1
ATOM 3052 C CA . ALA B 1 180 ? 4.266 -21.266 5.016 1 96.88 180 ALA B CA 1
ATOM 3053 C C . ALA B 1 180 ? 3.018 -21.484 5.863 1 96.88 180 ALA B C 1
ATOM 3055 O O . ALA B 1 180 ? 2.135 -20.625 5.922 1 96.88 180 ALA B O 1
ATOM 3056 N N . LEU B 1 181 ? 2.902 -22.594 6.555 1 96.62 181 LEU B N 1
ATOM 3057 C CA . LEU B 1 181 ? 1.747 -22.891 7.395 1 96.62 181 LEU B CA 1
ATOM 3058 C C . LEU B 1 181 ? 1.665 -21.922 8.57 1 96.62 181 LEU B C 1
ATOM 3060 O O . LEU B 1 181 ? 0.578 -21.656 9.086 1 96.62 181 LEU B O 1
ATOM 3064 N N . ASP B 1 182 ? 2.77 -21.312 8.945 1 95.56 182 ASP B N 1
ATOM 3065 C CA . ASP B 1 182 ? 2.822 -20.406 10.102 1 95.56 182 ASP B CA 1
ATOM 3066 C C . ASP B 1 182 ? 2.771 -18.953 9.656 1 95.56 182 ASP B C 1
ATOM 3068 O O . ASP B 1 182 ? 2.883 -18.047 10.484 1 95.56 182 ASP B O 1
ATOM 3072 N N . LEU B 1 183 ? 2.586 -18.766 8.414 1 95.44 183 LEU B N 1
ATOM 3073 C CA . LEU B 1 183 ? 2.615 -17.406 7.867 1 95.44 183 LEU B CA 1
ATOM 3074 C C . LEU B 1 183 ? 1.318 -16.672 8.18 1 95.44 183 LEU B C 1
ATOM 3076 O O . LEU B 1 183 ? 0.231 -17.25 8.07 1 95.44 183 LEU B O 1
ATOM 3080 N N . GLY B 1 184 ? 1.428 -15.438 8.641 1 95.88 184 GLY B N 1
ATOM 3081 C CA . GLY B 1 184 ? 0.295 -14.531 8.75 1 95.88 184 GLY B CA 1
ATOM 3082 C C . GLY B 1 184 ? 0.273 -13.477 7.664 1 95.88 184 GLY B C 1
ATOM 3083 O O . GLY B 1 184 ? 0.885 -13.648 6.609 1 95.88 184 GLY B O 1
ATOM 3084 N N . ASN B 1 185 ? -0.461 -12.398 7.945 1 95.44 185 ASN B N 1
ATOM 3085 C CA . ASN B 1 185 ? -0.655 -11.352 6.945 1 95.44 185 ASN B CA 1
ATOM 3086 C C . ASN B 1 185 ? 0.526 -10.391 6.902 1 95.44 185 ASN B C 1
ATOM 3088 O O . ASN B 1 185 ? 0.611 -9.539 6.016 1 95.44 185 ASN B O 1
ATOM 3092 N N . GLY B 1 186 ? 1.441 -10.555 7.812 1 93.75 186 GLY B N 1
ATOM 3093 C CA . GLY B 1 186 ? 2.572 -9.648 7.918 1 93.75 186 GLY B CA 1
ATOM 3094 C C . GLY B 1 186 ? 3.346 -9.5 6.621 1 93.75 186 GLY B C 1
ATOM 3095 O O . GLY B 1 186 ? 3.488 -8.398 6.094 1 93.75 186 GLY B O 1
ATOM 3096 N N . PRO B 1 187 ? 3.773 -10.594 6.059 1 95.12 187 PRO B N 1
ATOM 3097 C CA . PRO B 1 187 ? 4.598 -10.539 4.848 1 95.12 187 PRO B CA 1
ATOM 3098 C C . PRO B 1 187 ? 3.877 -9.883 3.674 1 95.12 187 PRO B C 1
ATOM 3100 O O . PRO B 1 187 ? 4.469 -9.062 2.961 1 95.12 187 PRO B O 1
ATOM 3103 N N . ILE B 1 188 ? 2.604 -10.164 3.453 1 95.75 188 ILE B N 1
ATOM 3104 C CA . ILE B 1 188 ? 1.89 -9.594 2.314 1 95.75 188 ILE B CA 1
ATOM 3105 C C . ILE B 1 188 ? 1.633 -8.109 2.553 1 95.75 188 ILE B C 1
ATOM 3107 O O . ILE B 1 188 ? 1.672 -7.309 1.617 1 95.75 188 ILE B O 1
ATOM 3111 N N . ARG B 1 189 ? 1.378 -7.699 3.77 1 93.5 189 ARG B N 1
ATOM 3112 C CA . ARG B 1 189 ? 1.209 -6.289 4.098 1 93.5 189 ARG B CA 1
ATOM 3113 C C . ARG B 1 189 ? 2.486 -5.504 3.818 1 93.5 189 ARG B C 1
ATOM 3115 O O . ARG B 1 189 ? 2.434 -4.383 3.314 1 93.5 189 ARG B O 1
ATOM 3122 N N . ASN B 1 190 ? 3.572 -6.148 4.188 1 94.19 190 ASN B N 1
ATOM 3123 C CA . ASN B 1 190 ? 4.852 -5.508 3.908 1 94.19 190 ASN B CA 1
ATOM 3124 C C . ASN B 1 190 ? 5.051 -5.285 2.412 1 94.19 190 ASN B C 1
ATOM 3126 O O . ASN B 1 190 ? 5.551 -4.238 1.998 1 94.19 190 ASN B O 1
ATOM 3130 N N . VAL B 1 191 ? 4.738 -6.23 1.61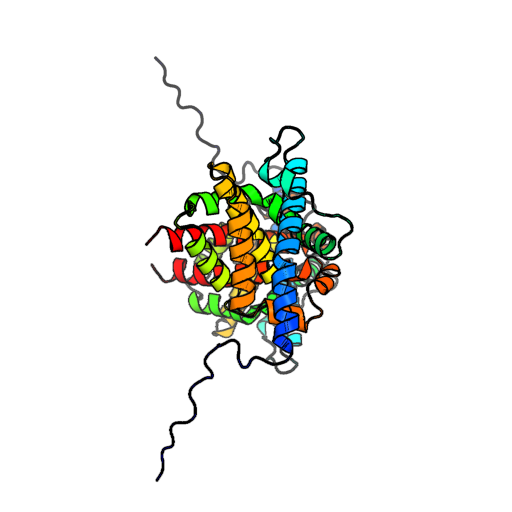7 1 95.56 191 VAL B N 1
ATOM 3131 C CA . VAL B 1 191 ? 4.875 -6.113 0.169 1 95.56 191 VAL B CA 1
ATOM 3132 C C . VAL B 1 191 ? 3.988 -4.98 -0.344 1 95.56 191 VAL B C 1
ATOM 3134 O O . VAL B 1 191 ? 4.414 -4.184 -1.185 1 95.56 191 VAL B O 1
ATOM 3137 N N . VAL B 1 192 ? 2.764 -4.852 0.158 1 95.94 192 VAL B N 1
ATOM 3138 C CA . VAL B 1 192 ? 1.82 -3.822 -0.262 1 95.94 192 VAL B CA 1
ATOM 3139 C C . VAL B 1 192 ? 2.383 -2.441 0.071 1 95.94 192 VAL B C 1
ATOM 3141 O O . VAL B 1 192 ? 2.303 -1.519 -0.744 1 95.94 192 VAL B O 1
ATOM 3144 N N . ILE B 1 193 ? 2.936 -2.32 1.224 1 95.62 193 ILE B N 1
ATOM 3145 C CA . ILE B 1 193 ? 3.494 -1.048 1.669 1 95.62 193 ILE B CA 1
ATOM 3146 C C . ILE B 1 193 ? 4.672 -0.662 0.778 1 95.62 193 ILE B C 1
ATOM 3148 O O . ILE B 1 193 ? 4.77 0.482 0.327 1 95.62 193 ILE B O 1
ATOM 3152 N N . VAL B 1 194 ? 5.562 -1.646 0.525 1 95.06 194 VAL B N 1
ATOM 3153 C CA . VAL B 1 194 ? 6.703 -1.393 -0.351 1 95.06 194 VAL B CA 1
ATOM 3154 C C . VAL B 1 194 ? 6.211 -0.938 -1.723 1 95.06 194 VAL B C 1
ATOM 3156 O O . VAL B 1 194 ? 6.719 0.036 -2.281 1 95.06 194 VAL B O 1
ATOM 3159 N N . LEU B 1 195 ? 5.23 -1.627 -2.205 1 95.38 195 LEU B N 1
ATOM 3160 C CA . LEU B 1 195 ? 4.66 -1.297 -3.506 1 95.38 195 LEU B CA 1
ATOM 3161 C C . LEU B 1 195 ? 4.098 0.121 -3.51 1 95.38 195 LEU B C 1
ATOM 3163 O O . LEU B 1 195 ? 4.336 0.886 -4.445 1 95.38 195 LEU B O 1
ATOM 3167 N N . ALA B 1 196 ? 3.375 0.485 -2.449 1 96.38 196 ALA B N 1
ATOM 3168 C CA . ALA B 1 196 ? 2.791 1.818 -2.326 1 96.38 196 ALA B CA 1
ATOM 3169 C C . ALA B 1 196 ? 3.873 2.895 -2.344 1 96.38 196 ALA B C 1
ATOM 3171 O O . ALA B 1 196 ? 3.758 3.889 -3.064 1 96.38 196 ALA B O 1
ATOM 3172 N N . VAL B 1 197 ? 4.93 2.666 -1.623 1 95.56 197 VAL B N 1
ATOM 3173 C CA . VAL B 1 197 ? 5.996 3.65 -1.481 1 95.56 197 VAL B CA 1
ATOM 3174 C C . VAL B 1 197 ? 6.73 3.814 -2.811 1 95.56 197 VAL B C 1
ATOM 3176 O O . VAL B 1 197 ? 6.969 4.938 -3.26 1 95.56 197 VAL B O 1
ATOM 3179 N N . VAL B 1 198 ? 7.059 2.703 -3.451 1 94.06 198 VAL B N 1
ATOM 3180 C CA . VAL B 1 198 ? 7.789 2.725 -4.715 1 94.06 198 VAL B CA 1
ATOM 3181 C C . VAL B 1 198 ? 6.941 3.4 -5.789 1 94.06 198 VAL B C 1
ATOM 3183 O O . VAL B 1 198 ? 7.418 4.297 -6.492 1 94.06 198 VAL B O 1
ATOM 3186 N N . LEU B 1 199 ? 5.719 3.047 -5.875 1 95.25 199 LEU B N 1
ATOM 3187 C CA . LEU B 1 199 ? 4.848 3.6 -6.906 1 95.25 199 LEU B CA 1
ATOM 3188 C C . LEU B 1 199 ? 4.559 5.07 -6.637 1 95.25 199 LEU B C 1
ATOM 3190 O O . LEU B 1 199 ? 4.426 5.863 -7.57 1 95.25 199 LEU B O 1
ATOM 3194 N N . LEU B 1 200 ? 4.402 5.449 -5.363 1 94.81 200 LEU B N 1
ATOM 3195 C CA . LEU B 1 200 ? 4.227 6.852 -5.004 1 94.81 200 LEU B CA 1
ATOM 3196 C C . LEU B 1 200 ? 5.43 7.68 -5.438 1 94.81 200 LEU B C 1
ATOM 3198 O O . LEU B 1 200 ? 5.273 8.773 -5.984 1 94.81 200 LEU B O 1
ATOM 3202 N N . GLY B 1 201 ? 6.594 7.137 -5.184 1 93.31 201 GLY B N 1
ATOM 3203 C CA . GLY B 1 201 ? 7.797 7.82 -5.633 1 93.31 201 GLY B CA 1
ATOM 3204 C C . GLY B 1 201 ? 7.836 8.031 -7.133 1 93.31 201 GLY B C 1
ATOM 3205 O O . GLY B 1 201 ? 8.141 9.133 -7.602 1 93.31 201 GLY B O 1
ATOM 3206 N N . GLN B 1 202 ? 7.488 6.996 -7.883 1 91.38 202 GLN B N 1
ATOM 3207 C CA . GLN B 1 202 ? 7.445 7.098 -9.336 1 91.38 202 GLN B CA 1
ATOM 3208 C C . GLN B 1 202 ? 6.391 8.102 -9.789 1 91.38 202 GLN B C 1
ATOM 3210 O O . GLN B 1 202 ? 6.613 8.859 -10.742 1 91.38 202 GLN B O 1
ATOM 3215 N N . PHE B 1 203 ? 5.344 8.078 -9.164 1 90.94 203 PHE B N 1
ATOM 3216 C CA . PHE B 1 203 ? 4.242 8.984 -9.469 1 90.94 203 PHE B CA 1
ATOM 3217 C C . PHE B 1 203 ? 4.656 10.438 -9.258 1 90.94 203 PHE B C 1
ATOM 3219 O O . PHE B 1 203 ? 4.375 11.297 -10.094 1 90.94 203 PHE B O 1
ATOM 3226 N N . VAL B 1 204 ? 5.262 10.703 -8.117 1 88.12 204 VAL B N 1
ATOM 3227 C CA . VAL B 1 204 ? 5.711 12.055 -7.793 1 88.12 204 VAL B CA 1
ATOM 3228 C C . VAL B 1 204 ? 6.711 12.539 -8.844 1 88.12 204 VAL B C 1
ATOM 3230 O O . VAL B 1 204 ? 6.605 13.664 -9.344 1 88.12 204 VAL B O 1
ATOM 3233 N N . VAL B 1 205 ? 7.559 11.703 -9.289 1 85.12 205 VAL B N 1
ATOM 3234 C CA . VAL B 1 205 ? 8.578 12.055 -10.281 1 85.12 205 VAL B CA 1
ATOM 3235 C C . VAL B 1 205 ? 7.914 12.328 -11.625 1 85.12 205 VAL B C 1
ATOM 3237 O O . VAL B 1 205 ? 8.25 13.305 -12.305 1 85.12 205 VAL B O 1
ATOM 3240 N N . ARG B 1 206 ? 6.934 11.609 -11.945 1 86.12 206 ARG B N 1
ATOM 3241 C CA . ARG B 1 206 ? 6.266 11.75 -13.234 1 86.12 206 ARG B CA 1
ATOM 3242 C C . ARG B 1 206 ? 5.359 12.969 -13.258 1 86.12 206 ARG B C 1
ATOM 3244 O O . ARG B 1 206 ? 5.309 13.703 -14.25 1 86.12 206 ARG B O 1
ATOM 3251 N N . ARG B 1 207 ? 4.527 13.156 -12.242 1 81.06 207 ARG B N 1
ATOM 3252 C CA . ARG B 1 207 ? 3.52 14.203 -12.203 1 81.06 207 ARG B CA 1
ATOM 3253 C C . ARG B 1 207 ? 4.164 15.578 -12.023 1 81.06 207 ARG B C 1
ATOM 3255 O O . ARG B 1 207 ? 3.672 16.578 -12.562 1 81.06 207 ARG B O 1
ATOM 3262 N N . PHE B 1 208 ? 5.172 15.633 -11.336 1 75.12 208 PHE B N 1
ATOM 3263 C CA . PHE B 1 208 ? 5.672 16.953 -10.977 1 75.12 208 PHE B CA 1
ATOM 3264 C C . PHE B 1 208 ? 6.969 17.266 -11.719 1 75.12 208 PHE B C 1
ATOM 3266 O O . PHE B 1 208 ? 7.445 18.391 -11.695 1 75.12 208 PHE B O 1
ATOM 3273 N N . PHE B 1 209 ? 7.621 16.359 -12.43 1 66.06 209 PHE B N 1
ATOM 3274 C CA . PHE B 1 209 ? 8.812 16.672 -13.211 1 66.06 209 PHE B CA 1
ATOM 3275 C C . PHE B 1 209 ? 8.602 16.328 -14.68 1 66.06 209 PHE B C 1
ATOM 3277 O O . PHE B 1 209 ? 9.273 16.875 -15.555 1 66.06 209 PHE B O 1
ATOM 3284 N N . LYS B 1 210 ? 8.047 15.266 -14.945 1 61.06 210 LYS B N 1
ATOM 3285 C CA . LYS B 1 210 ? 7.953 15.047 -16.391 1 61.06 210 LYS B CA 1
ATOM 3286 C C . LYS B 1 210 ? 6.828 15.875 -17 1 61.06 210 LYS B C 1
ATOM 3288 O O . LYS B 1 210 ? 6.422 15.641 -18.141 1 61.06 210 LYS B O 1
ATOM 3293 N N . SER B 1 211 ? 6.375 17.125 -16.406 1 40.28 211 SER B N 1
ATOM 3294 C CA . SER B 1 211 ? 5.828 18.016 -17.422 1 40.28 211 SER B CA 1
ATOM 3295 C C . SER B 1 211 ? 6.906 18.453 -18.422 1 40.28 211 SER B C 1
ATOM 3297 O O . SER B 1 211 ? 8.055 18.672 -18.031 1 40.28 211 SER B O 1
#

Secondary structure (DSSP, 8-state):
------------------THHHHHHHHHHHHHHHHHHHHHHHHHHHHHHH-TTS---HHHHT----TTSHHHHHHHHHHHTTHHHHHHTHHHHHHHHHHH---TTTHHHHHHHHHHHHTTT---HHHHHHHHHHHHHHHHHHHHTT-TTHHHHHHHHHHHHHHHTTHHHHHHTTT-GGGGGG--SHHHHHHHHHHHHHHHHHHHHHHHT--/------------------THHHHHHHHHHHHHHHHHHHHHHHHHHHHHHH-TTS---HHHHT----TTSHHHHHHHHHHHTTHHHHHHTHHHHHHHHHHH---TTTHHHHHHHHHHHHTTT---HHHHHHHHHHHHHHHHHHHHTT-TTHHHHHHHHHHHHHHHTTHHHHHHTTT-GGGGGG--SHHHHHHHHHHHHHHHHHHHHHHHH--